Protein AF-A0AAI9U918-F1 (afdb_monomer_lite)

Radius of gyration: 27.17 Å; chains: 1; bounding box: 71×75×79 Å

Organism: NCBI:txid1209917

Sequence (417 aa):
MTNHALDRVAYAYWLRKSHPGISVFWVHANNVDRFRQDFSEIADECLIPGRNDPDADVLTLVKSWFQRQQTSPWFLVLDNADDTDMLFNDNPQSKDSVLSSVALNSNNGNLAHFIPEYGNGSILVTTRNKQVGVRLVPGQPLLEVGPMSDSESVQMIREISGNSSLSMEAASALSTRLENLPLAIAQASAYMQDTSMSIDRYLRILNKGDAAESELLSKNFEAVDRDAGISRAVMATWTVSFEELTMRNSLAAGILSLLACFNCQAIQRQFLTVYMYLEESSPEARNQTEDKSNGSQPTEDCTSRLEEDCESSDANVVFSGRDCHSQEDNHSSKDEHVDENHVDTPSLECFSQNEASSIRLEQALGTLKAFSFLRESKNEKLDMHRLVQLATTAWLTRKGLAKSFVGKALATMAKFC

InterPro domains:
  IPR027417 P-loop containing nucleoside triphosphate hydrolase [G3DSA:3.40.50.300] (5-137)
  IPR027417 P-loop containing nucleoside triphosphate hydrolase [SSF52540] (23-208)

Foldseek 3Di:
DALPQPDVVVVVVVCCVVPVQEAEAEAEQQDLVRRQVSLLVVCVVVVQPCSPPPPDRSLQSSLVVQADQPDTEYEYEHEANEDCQQACVPDVDPPPPPPCPVVPPDPRGHSLVSDHPDHRYYYHYDYPHVVSVCVSDPPDDDDDRAAHDLVVQLVLLCVLLVHPPDDSVLSSVQCVLLVNHSQLSNLLSLQCNVVVHDSVRSVVQLVVCCVVCVVVCVPPVVVLCPPLVFDPSLLSSLVVLLVVCCVPAVLLNLVLLLCLLDAQWQAAPLLVLLLLVVVCVDPVVVVVVVVPPDDDDDDDDDDDDDDDDDDDDDDDDDDDDDDDDDDDDDDDDDDDDDDPPPPPLDPSVVSPPPPVSVVSSCVSVVSCVSSVQWDADPPRTIGGDSSSSSSSCSVCVVVVNNVVSNVSSVVSVVSVD

Secondary structure (DSSP, 8-state):
-------HHHHHHHHHHH-TT-EEEEEE-S-HHHHHHHHHHHHHHTT-TTTT-TTS-HHHHHHHHHT-TTSPPEEEEEE----HHHHH---TT----TTGGG-TT--TT-GGGGS--SSSEEEEE--S-HHHHHHHSTTSPP----PPPHHHHHHHHHHHHT-TT--HHHHHHHHHHTTT-HHHHHHHHHHHHHTT--HHHHHHHHHHHHHHHHHHHHHHTHHHHHHH---HHHHHHHHHHHHHHHHH-HHHHHHHHHHTTS-SS-EEHHHHHHHHHHHHHSHHHHTTTGGGSS-----------------------------------------------------GGGTT--HHHHHHHHHHHHHHHHTTSEEE-GGGEEEE-HHHHHHHHHHHHHTT-HHHHHHHHHHHHHHH-

Structure (mmCIF, N/CA/C/O backbone):
data_AF-A0AAI9U918-F1
#
_entry.id   AF-A0AAI9U918-F1
#
loop_
_atom_site.group_PDB
_atom_site.id
_atom_site.type_symbol
_atom_site.label_atom_id
_atom_site.label_alt_id
_atom_site.label_comp_id
_atom_site.label_asym_id
_atom_site.label_entity_id
_atom_site.label_seq_id
_atom_site.pdbx_PDB_ins_code
_atom_site.Cartn_x
_atom_site.Cartn_y
_atom_site.Cartn_z
_atom_site.occupancy
_atom_site.B_iso_or_equiv
_atom_site.auth_seq_id
_atom_site.auth_comp_id
_atom_site.auth_asym_id
_atom_site.auth_atom_id
_atom_site.pdbx_PDB_model_num
ATOM 1 N N . MET A 1 1 ? 1.630 26.056 9.982 1.00 27.95 1 MET A N 1
ATOM 2 C CA . MET A 1 1 ? 1.453 24.594 10.053 1.00 27.95 1 MET A CA 1
ATOM 3 C C . MET A 1 1 ? 2.016 24.052 8.759 1.00 27.95 1 MET A C 1
ATOM 5 O O . MET A 1 1 ? 1.408 24.260 7.721 1.00 27.95 1 MET A O 1
ATOM 9 N N . THR A 1 2 ? 3.249 23.555 8.790 1.00 26.33 2 THR A N 1
ATOM 10 C CA . THR A 1 2 ? 3.880 22.926 7.627 1.00 26.33 2 THR A CA 1
ATOM 11 C C . THR A 1 2 ? 3.116 21.649 7.307 1.00 26.33 2 THR A C 1
ATOM 13 O O . THR A 1 2 ? 2.798 20.880 8.215 1.00 26.33 2 THR A O 1
ATOM 16 N N . ASN A 1 3 ? 2.775 21.481 6.030 1.00 32.00 3 ASN A N 1
ATOM 17 C CA . ASN A 1 3 ? 2.083 20.335 5.449 1.00 32.00 3 ASN A CA 1
ATOM 18 C C . ASN A 1 3 ? 3.006 19.107 5.466 1.00 32.00 3 ASN A C 1
ATOM 20 O O . ASN A 1 3 ? 3.278 18.528 4.428 1.00 32.00 3 ASN A O 1
ATOM 24 N N . HIS A 1 4 ? 3.492 18.694 6.642 1.00 39.41 4 HIS A N 1
ATOM 25 C CA . HIS A 1 4 ? 4.082 17.370 6.774 1.00 39.41 4 HIS A CA 1
ATOM 26 C C . HIS A 1 4 ? 3.019 16.398 6.289 1.00 39.41 4 HIS A C 1
ATOM 28 O O . HIS A 1 4 ? 1.983 16.266 6.945 1.00 39.41 4 HIS A O 1
ATOM 34 N N . ALA A 1 5 ? 3.250 15.820 5.107 1.00 41.75 5 ALA A N 1
ATOM 35 C CA . ALA A 1 5 ? 2.405 14.809 4.506 1.00 41.75 5 ALA A CA 1
ATOM 36 C C . ALA A 1 5 ? 1.923 13.897 5.633 1.00 41.75 5 ALA A C 1
ATOM 38 O O . ALA A 1 5 ? 2.747 13.332 6.355 1.00 41.75 5 ALA A O 1
ATOM 39 N N . LEU A 1 6 ? 0.610 13.891 5.875 1.00 50.31 6 LEU A N 1
ATOM 40 C CA . LEU A 1 6 ? 0.003 13.194 7.002 1.00 50.31 6 LEU A CA 1
ATOM 41 C C . LEU A 1 6 ? 0.181 11.697 6.806 1.00 50.31 6 LEU A C 1
ATOM 43 O O . LEU A 1 6 ? -0.696 10.987 6.320 1.00 50.31 6 LEU A O 1
ATOM 47 N N . ASP A 1 7 ? 1.349 11.216 7.194 1.00 72.62 7 ASP A N 1
ATOM 48 C CA . ASP A 1 7 ? 1.589 9.815 7.390 1.00 72.62 7 ASP A CA 1
ATOM 49 C C . ASP A 1 7 ? 0.896 9.427 8.697 1.00 72.62 7 ASP A C 1
ATOM 51 O O . ASP A 1 7 ? 1.329 9.761 9.803 1.00 72.62 7 ASP A O 1
ATOM 55 N N . ARG A 1 8 ? -0.226 8.724 8.551 1.00 83.44 8 ARG A N 1
ATOM 56 C CA . ARG A 1 8 ? -0.964 8.068 9.636 1.00 83.44 8 ARG A CA 1
ATOM 57 C C . ARG A 1 8 ? -0.051 7.277 10.581 1.00 83.44 8 ARG A C 1
ATOM 59 O O . ARG A 1 8 ? -0.304 7.273 11.785 1.00 83.44 8 ARG A O 1
ATOM 66 N N . VAL A 1 9 ? 1.034 6.674 10.081 1.00 83.44 9 VAL A N 1
ATOM 67 C CA . VAL A 1 9 ? 2.024 5.968 10.910 1.00 83.44 9 VAL A CA 1
ATOM 68 C C . VAL A 1 9 ? 2.831 6.956 11.750 1.00 83.44 9 VAL A C 1
ATOM 70 O O . VAL A 1 9 ? 2.952 6.773 12.963 1.00 83.44 9 VAL A O 1
ATOM 73 N N . ALA A 1 10 ? 3.341 8.032 11.143 1.00 84.81 10 ALA A N 1
ATOM 74 C CA . ALA A 1 10 ? 4.069 9.079 11.858 1.00 84.81 10 ALA A CA 1
ATOM 75 C C . ALA A 1 10 ? 3.199 9.754 12.930 1.00 84.81 10 ALA A C 1
ATOM 77 O O . ALA A 1 10 ? 3.666 9.976 14.050 1.00 84.81 10 ALA A O 1
ATOM 78 N N . TYR A 1 11 ? 1.922 10.016 12.627 1.00 89.25 11 TYR A N 1
ATOM 79 C CA . TYR A 1 11 ? 0.974 10.563 13.596 1.00 89.25 11 TYR A CA 1
ATOM 80 C C . TYR A 1 11 ? 0.718 9.595 14.755 1.00 89.25 11 TYR A C 1
ATOM 82 O O . TYR A 1 11 ? 0.828 9.996 15.912 1.00 89.25 11 TYR A O 1
ATOM 90 N N . ALA A 1 12 ? 0.450 8.315 14.473 1.00 90.06 12 ALA A N 1
ATOM 91 C CA . ALA A 1 12 ? 0.268 7.292 15.503 1.00 90.06 12 ALA A CA 1
ATOM 92 C C . ALA A 1 12 ? 1.508 7.153 16.407 1.00 90.06 12 ALA A C 1
ATOM 94 O O . ALA A 1 12 ? 1.390 7.050 17.632 1.00 90.06 12 ALA A O 1
ATOM 95 N N . TYR A 1 13 ? 2.706 7.207 15.819 1.00 88.12 13 TYR A N 1
ATOM 96 C CA . TYR A 1 13 ? 3.962 7.168 16.561 1.00 88.12 13 TYR A CA 1
ATOM 97 C C . TYR A 1 13 ? 4.143 8.401 17.455 1.00 88.12 13 TYR A C 1
ATOM 99 O O . TYR A 1 13 ? 4.451 8.267 18.643 1.00 88.12 13 TYR A O 1
ATOM 107 N N . TRP A 1 14 ? 3.921 9.600 16.908 1.00 92.69 14 TRP A N 1
ATOM 108 C CA . TRP A 1 14 ? 3.954 10.849 17.669 1.00 92.69 14 TRP A CA 1
ATOM 109 C C . TRP A 1 14 ? 2.947 10.823 18.823 1.00 92.69 14 TRP A C 1
ATOM 111 O O . TRP A 1 14 ? 3.314 11.112 19.961 1.00 92.69 14 TRP A O 1
ATOM 121 N N . LEU A 1 15 ? 1.713 10.396 18.556 1.00 91.75 15 LEU A N 1
ATOM 122 C CA . LEU A 1 15 ? 0.632 10.327 19.531 1.00 91.75 15 LEU A CA 1
ATOM 123 C C . LEU A 1 15 ? 1.000 9.423 20.710 1.00 91.75 15 LEU A C 1
ATOM 125 O O . LEU A 1 15 ? 0.878 9.846 21.858 1.00 91.75 15 LEU A O 1
ATOM 129 N N . ARG A 1 16 ? 1.524 8.222 20.436 1.00 91.38 16 ARG A N 1
ATOM 130 C CA . ARG A 1 16 ? 1.984 7.287 21.473 1.00 91.38 16 ARG A CA 1
ATOM 131 C C . ARG A 1 16 ? 3.169 7.839 22.267 1.00 91.38 16 ARG A C 1
ATOM 133 O O . ARG A 1 16 ? 3.244 7.638 23.476 1.00 91.38 16 ARG A O 1
ATOM 140 N N . LYS A 1 17 ? 4.094 8.542 21.606 1.00 91.81 17 LYS A N 1
ATOM 141 C CA . LYS A 1 17 ? 5.243 9.178 22.269 1.00 91.81 17 LYS A CA 1
ATOM 142 C C . LYS A 1 17 ? 4.804 10.313 23.199 1.00 91.81 17 LYS A C 1
ATOM 144 O O . LYS A 1 17 ? 5.351 10.445 24.290 1.00 91.81 17 LYS A O 1
ATOM 149 N N . SER A 1 18 ? 3.832 11.117 22.775 1.00 94.38 18 SER A N 1
ATOM 150 C CA . SER A 1 18 ? 3.296 12.238 23.552 1.00 94.38 18 SER A CA 1
ATOM 151 C C . SER A 1 18 ? 2.316 11.803 24.644 1.00 94.38 18 SER A C 1
ATOM 153 O O . SER A 1 18 ? 2.223 12.473 25.668 1.00 94.38 18 SER A O 1
ATOM 155 N N . HIS A 1 19 ? 1.624 10.676 24.460 1.00 93.19 19 HIS A N 1
ATOM 156 C CA . HIS A 1 19 ? 0.641 10.138 25.401 1.00 93.19 19 HIS A CA 1
ATOM 157 C C . HIS A 1 19 ? 0.878 8.635 25.632 1.00 93.19 19 HIS A C 1
ATOM 159 O O . HIS A 1 19 ? 0.174 7.809 25.059 1.00 93.19 19 HIS A O 1
ATOM 165 N N . PRO A 1 20 ? 1.829 8.238 26.499 1.00 91.31 20 PRO A N 1
ATOM 166 C CA . PRO A 1 20 ? 2.209 6.829 26.668 1.00 91.31 20 PRO A CA 1
ATOM 167 C C . PRO A 1 20 ? 1.086 5.891 27.136 1.00 91.31 20 PRO A C 1
ATOM 169 O O . PRO A 1 20 ? 1.193 4.681 26.960 1.00 91.31 20 PRO A O 1
ATOM 172 N N . GLY A 1 21 ? 0.028 6.438 27.744 1.00 90.62 21 GLY A N 1
ATOM 173 C CA . GLY A 1 21 ? -1.144 5.685 28.195 1.00 90.62 21 GLY A CA 1
ATOM 174 C C . GLY A 1 21 ? -2.206 5.438 27.120 1.00 90.62 21 GLY A C 1
ATOM 175 O O . GLY A 1 21 ? -3.221 4.827 27.441 1.00 90.62 21 GLY A O 1
ATOM 176 N N . ILE A 1 22 ? -2.011 5.925 25.886 1.00 93.62 22 ILE A N 1
ATOM 177 C CA . ILE A 1 22 ? -2.954 5.702 24.787 1.00 93.62 22 ILE A CA 1
ATOM 178 C C . ILE A 1 22 ? -2.674 4.372 24.083 1.00 93.62 22 ILE A C 1
ATOM 180 O O . ILE A 1 22 ? -1.541 4.082 23.684 1.00 93.62 22 ILE A O 1
ATOM 184 N N . SER A 1 23 ? -3.715 3.567 23.901 1.00 93.75 23 SER A N 1
ATOM 185 C CA . SER A 1 23 ? -3.660 2.373 23.056 1.00 93.75 23 SER A CA 1
ATOM 186 C C . SER A 1 23 ? -3.978 2.753 21.613 1.00 93.75 23 SER A C 1
ATOM 188 O O . SER A 1 23 ? -4.950 3.462 21.365 1.00 93.75 23 SER A O 1
ATOM 190 N N . VAL A 1 24 ? -3.167 2.295 20.658 1.00 94.25 24 VAL A N 1
ATOM 191 C CA . VAL A 1 24 ? -3.385 2.544 19.227 1.00 94.25 24 VAL A CA 1
ATOM 192 C C . VAL A 1 24 ? -3.810 1.246 18.559 1.00 94.25 24 VAL A C 1
ATOM 194 O O . VAL A 1 24 ? -3.083 0.259 18.632 1.00 94.25 24 VAL A O 1
ATOM 197 N N . PHE A 1 25 ? -4.954 1.281 17.887 1.00 95.00 25 PHE A N 1
ATOM 198 C CA . PHE A 1 25 ? -5.528 0.167 17.144 1.00 95.00 25 PHE A CA 1
ATOM 199 C C . PHE A 1 25 ? -5.589 0.515 15.662 1.00 95.00 25 PHE A C 1
ATOM 201 O O . PHE A 1 25 ? -5.837 1.668 15.302 1.00 95.00 25 PHE A O 1
ATOM 208 N N . TRP A 1 26 ? -5.366 -0.474 14.804 1.00 93.56 26 TRP A N 1
ATOM 209 C CA . TRP A 1 26 ? -5.330 -0.286 13.360 1.00 93.56 26 TRP A CA 1
ATOM 210 C C . TRP A 1 26 ? -6.235 -1.298 12.677 1.00 93.56 26 TRP A C 1
ATOM 212 O O . TRP A 1 26 ? -6.067 -2.498 12.867 1.00 93.56 26 TRP A O 1
ATOM 222 N N . VAL A 1 27 ? -7.173 -0.806 11.878 1.00 93.56 27 VAL A N 1
ATOM 223 C CA . VAL A 1 27 ? -8.132 -1.622 11.138 1.00 93.56 27 VAL A CA 1
ATOM 224 C C . VAL A 1 27 ? -8.125 -1.187 9.682 1.00 93.56 27 VAL A C 1
ATOM 226 O O . VAL A 1 27 ? -8.252 -0.004 9.370 1.00 93.56 27 VAL A O 1
ATOM 229 N N . HIS A 1 28 ? -8.013 -2.152 8.782 1.00 89.94 28 HIS A N 1
ATOM 230 C CA . HIS A 1 28 ? -8.087 -1.936 7.347 1.00 89.94 28 HIS A CA 1
ATOM 231 C C . HIS A 1 28 ? -9.541 -2.067 6.887 1.00 89.94 28 HIS A C 1
ATOM 233 O O . HIS A 1 28 ? -10.175 -3.112 7.024 1.00 89.94 28 HIS A O 1
ATOM 239 N N . ALA A 1 29 ? -10.064 -0.990 6.311 1.00 88.81 29 ALA A N 1
ATOM 240 C CA . ALA A 1 29 ? -11.443 -0.854 5.859 1.00 88.81 29 ALA A CA 1
ATOM 241 C C . ALA A 1 29 ? -11.576 -0.983 4.328 1.00 88.81 29 ALA A C 1
ATOM 243 O O . ALA A 1 29 ? -12.454 -0.370 3.726 1.00 88.81 29 ALA A O 1
ATOM 244 N N . ASN A 1 30 ? -10.707 -1.785 3.703 1.00 79.94 30 ASN A N 1
ATOM 245 C CA . ASN A 1 30 ? -10.698 -2.037 2.256 1.00 79.94 30 ASN A CA 1
ATOM 246 C C . ASN A 1 30 ? -11.356 -3.365 1.836 1.00 79.94 30 ASN A C 1
ATOM 248 O O . ASN A 1 30 ? -11.570 -3.567 0.644 1.00 79.94 30 ASN A O 1
ATOM 252 N N . ASN A 1 31 ? -11.623 -4.273 2.780 1.00 81.94 31 ASN A N 1
ATOM 253 C CA . ASN A 1 31 ? -12.318 -5.544 2.564 1.00 81.94 31 ASN A CA 1
ATOM 254 C C . ASN A 1 31 ? -13.025 -5.996 3.858 1.00 81.94 31 ASN A C 1
ATOM 256 O O . ASN A 1 31 ? -12.469 -5.843 4.947 1.00 81.94 31 ASN A O 1
ATOM 260 N N . VAL A 1 32 ? -14.210 -6.603 3.741 1.00 86.25 32 VAL A N 1
ATOM 261 C CA . VAL A 1 32 ? -15.019 -7.116 4.861 1.00 86.25 32 VAL A CA 1
ATOM 262 C C . VAL A 1 32 ? -14.254 -8.144 5.690 1.00 86.25 32 VAL A C 1
ATOM 264 O O . VAL A 1 32 ? -14.215 -8.030 6.916 1.00 86.25 32 VAL A O 1
ATOM 267 N N . ASP A 1 33 ? -13.611 -9.115 5.039 1.00 85.12 33 ASP A N 1
ATOM 268 C CA . ASP A 1 33 ? -12.892 -10.180 5.750 1.00 85.12 33 ASP A CA 1
ATOM 269 C C . ASP A 1 33 ? -11.714 -9.615 6.539 1.00 85.12 33 ASP A C 1
ATOM 271 O O . ASP A 1 33 ? -11.483 -9.991 7.685 1.00 85.12 33 ASP A O 1
ATOM 275 N N . ARG A 1 34 ? -10.998 -8.649 5.947 1.00 84.75 34 ARG A N 1
ATOM 276 C CA . ARG A 1 34 ? -9.869 -7.989 6.604 1.00 84.75 34 ARG A CA 1
ATOM 277 C C . ARG A 1 34 ? -10.329 -7.158 7.799 1.00 84.75 34 ARG A C 1
ATOM 279 O O . ARG A 1 34 ? -9.715 -7.235 8.856 1.00 84.75 34 ARG A O 1
ATOM 286 N N . PHE A 1 35 ? -11.426 -6.423 7.649 1.00 91.12 35 PHE A N 1
ATOM 287 C CA . PHE A 1 35 ? -12.022 -5.652 8.734 1.00 91.12 35 PHE A CA 1
ATOM 288 C C . PHE A 1 35 ? -12.428 -6.557 9.909 1.00 91.12 35 PHE A C 1
ATOM 290 O O . PHE A 1 35 ? -12.103 -6.266 11.060 1.00 91.12 35 PHE A O 1
ATOM 297 N N . ARG A 1 36 ? -13.090 -7.692 9.626 1.00 91.69 36 ARG A N 1
ATOM 298 C CA . ARG A 1 36 ? -13.457 -8.700 10.638 1.00 91.69 36 ARG A CA 1
ATOM 299 C C . ARG A 1 36 ? -12.240 -9.340 11.297 1.00 91.69 36 ARG A C 1
ATOM 301 O O . ARG A 1 36 ? -12.249 -9.532 12.513 1.00 91.69 36 ARG A O 1
ATOM 308 N N . GLN A 1 37 ? -11.210 -9.650 10.516 1.00 90.31 37 GLN A N 1
ATOM 309 C CA . GLN A 1 37 ? -9.960 -10.201 11.025 1.00 90.31 37 GLN A CA 1
ATOM 310 C C . GLN A 1 37 ? -9.278 -9.220 11.984 1.00 90.31 37 GLN A C 1
ATOM 312 O O . GLN A 1 37 ? -8.959 -9.603 13.104 1.00 90.31 37 GLN A O 1
ATOM 317 N N . ASP A 1 38 ? -9.133 -7.950 11.597 1.00 93.06 38 ASP A N 1
ATOM 318 C CA . ASP A 1 38 ? -8.505 -6.929 12.446 1.00 93.06 38 ASP A CA 1
ATOM 319 C C . ASP A 1 38 ? -9.310 -6.710 13.746 1.00 93.06 38 ASP A C 1
ATOM 321 O O . ASP A 1 38 ? -8.739 -6.571 14.825 1.00 93.06 38 ASP A O 1
ATOM 325 N N . PHE A 1 39 ? -10.646 -6.754 13.689 1.00 94.75 39 PHE A N 1
ATOM 326 C CA . PHE A 1 39 ? -11.492 -6.731 14.891 1.00 94.75 39 PHE A CA 1
ATOM 327 C C . PHE A 1 39 ? -11.300 -7.971 15.779 1.00 94.75 39 PHE A C 1
ATOM 329 O O . PHE A 1 39 ? -11.301 -7.853 17.004 1.00 94.75 39 PHE A O 1
ATOM 336 N N . SER A 1 40 ? -11.116 -9.149 15.183 1.00 93.75 40 SER A N 1
ATOM 337 C CA . SER A 1 40 ? -10.847 -10.388 15.926 1.00 93.75 40 SER A CA 1
ATOM 338 C C . SER A 1 40 ? -9.494 -10.332 16.631 1.00 93.75 40 SER A C 1
ATOM 340 O O . SER A 1 40 ? -9.412 -10.630 17.819 1.00 93.75 40 SER A O 1
ATOM 342 N N . GLU A 1 41 ? -8.464 -9.824 15.950 1.00 93.81 41 GLU A N 1
ATOM 343 C CA . GLU A 1 41 ? -7.142 -9.584 16.537 1.00 93.81 41 GLU A CA 1
ATOM 344 C C . GLU A 1 41 ? -7.224 -8.603 17.720 1.00 93.81 41 GLU A C 1
ATOM 346 O O . GLU A 1 41 ? -6.671 -8.872 18.786 1.00 93.81 41 GLU A O 1
ATOM 351 N N . ILE A 1 42 ? -7.996 -7.515 17.597 1.00 95.00 42 ILE A N 1
ATOM 352 C CA . ILE A 1 42 ? -8.251 -6.588 18.716 1.00 95.00 42 ILE A CA 1
ATOM 353 C C . ILE A 1 42 ? -8.941 -7.304 19.885 1.00 95.00 42 ILE A C 1
ATOM 355 O O . ILE A 1 42 ? -8.580 -7.077 21.044 1.00 95.00 42 ILE A O 1
ATOM 359 N N . ALA A 1 43 ? -9.934 -8.154 19.606 1.00 95.31 43 ALA A N 1
ATOM 360 C CA . ALA A 1 43 ? -10.650 -8.895 20.639 1.00 95.31 43 ALA A CA 1
ATOM 361 C C . ALA A 1 43 ? -9.723 -9.825 21.429 1.00 95.31 43 ALA A C 1
ATOM 363 O O . ALA A 1 43 ? -9.815 -9.875 22.662 1.00 95.31 43 ALA A O 1
ATOM 364 N N . ASP A 1 44 ? -8.813 -10.501 20.733 1.00 94.00 44 ASP A N 1
ATOM 365 C CA . ASP A 1 44 ? -7.807 -11.382 21.315 1.00 94.00 44 ASP A CA 1
ATOM 366 C C . ASP A 1 44 ? -6.762 -10.618 22.125 1.00 94.00 44 ASP A C 1
ATOM 368 O O . ASP A 1 44 ? -6.560 -10.928 23.303 1.00 94.00 44 ASP A O 1
ATOM 372 N N . GLU A 1 45 ? -6.157 -9.577 21.550 1.00 92.94 45 GLU A N 1
ATOM 373 C CA . GLU A 1 45 ? -5.124 -8.779 22.219 1.00 92.94 45 GLU A CA 1
ATOM 374 C C . GLU A 1 45 ? -5.654 -8.064 23.469 1.00 92.94 45 GLU A C 1
ATOM 376 O O . GLU A 1 45 ? -4.970 -7.992 24.492 1.00 92.94 45 GLU A O 1
ATOM 381 N N . CYS A 1 46 ? -6.894 -7.567 23.421 1.00 92.56 46 CYS A N 1
ATOM 382 C CA . CYS A 1 46 ? -7.526 -6.875 24.546 1.00 92.56 46 CYS A CA 1
ATOM 383 C C 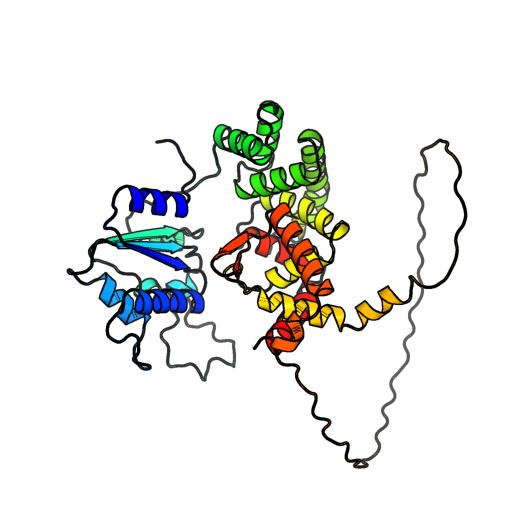. CYS A 1 46 ? -8.221 -7.822 25.533 1.00 92.56 46 CYS A C 1
ATOM 385 O O . CYS A 1 46 ? -8.841 -7.354 26.493 1.00 92.56 46 CYS A O 1
ATOM 387 N N . LEU A 1 47 ? -8.147 -9.139 25.303 1.00 93.44 47 LEU A N 1
ATOM 388 C CA . LEU A 1 47 ? -8.808 -10.171 26.102 1.00 93.44 47 LEU A CA 1
ATOM 389 C C . LEU A 1 47 ? -10.300 -9.874 26.323 1.00 93.44 47 LEU A C 1
ATOM 391 O O . LEU A 1 47 ? -10.832 -10.062 27.423 1.00 93.44 47 LEU A O 1
ATOM 395 N N . ILE A 1 48 ? -10.993 -9.420 25.273 1.00 93.75 48 ILE A N 1
ATOM 396 C CA . ILE A 1 48 ? -12.394 -9.004 25.364 1.00 93.75 48 ILE A CA 1
ATOM 397 C C . ILE A 1 48 ? -13.255 -10.199 25.824 1.00 93.75 48 ILE A C 1
ATOM 399 O O . ILE A 1 48 ? -13.123 -11.307 25.287 1.00 93.75 48 ILE A O 1
ATOM 403 N N . PRO A 1 49 ? -14.124 -10.022 26.840 1.00 91.94 49 PRO A N 1
ATOM 404 C CA . PRO A 1 49 ? -15.056 -11.066 27.260 1.00 91.94 49 PRO A CA 1
ATOM 405 C C . PRO A 1 49 ? -16.000 -11.463 26.121 1.00 91.94 49 PRO A C 1
ATOM 407 O O . PRO A 1 49 ? -16.572 -10.588 25.476 1.00 91.94 49 PRO A O 1
ATOM 410 N N . GLY A 1 50 ? -16.171 -12.768 25.902 1.00 91.06 50 GLY A N 1
ATOM 411 C CA . GLY A 1 50 ? -17.006 -13.312 24.823 1.00 91.06 50 GLY A CA 1
ATOM 412 C C . GLY A 1 50 ? -16.263 -13.610 23.516 1.00 91.06 50 GLY A C 1
ATOM 413 O O . GLY A 1 50 ? -16.842 -14.235 22.646 1.00 91.06 50 GLY A O 1
ATOM 414 N N . ARG A 1 51 ? -14.977 -13.254 23.376 1.00 90.56 51 ARG A N 1
ATOM 415 C CA . ARG A 1 51 ? -14.214 -13.486 22.127 1.00 90.56 51 ARG A CA 1
ATOM 416 C C . ARG A 1 51 ? -14.062 -14.958 21.706 1.00 90.56 51 ARG A C 1
ATOM 418 O O . ARG A 1 51 ? -13.880 -15.234 20.534 1.00 90.56 51 ARG A O 1
ATOM 425 N N . ASN A 1 52 ? -14.131 -15.888 22.663 1.00 90.38 52 ASN A N 1
ATOM 426 C CA . ASN A 1 52 ? -14.022 -17.331 22.407 1.00 90.38 52 ASN A CA 1
ATOM 427 C C . ASN A 1 52 ? -15.386 -17.991 22.148 1.00 90.38 52 ASN A C 1
ATOM 429 O O . ASN A 1 52 ? -15.450 -19.210 22.007 1.00 90.38 52 ASN A O 1
ATOM 433 N N . ASP A 1 53 ? -16.474 -17.221 22.192 1.00 90.25 53 ASP A N 1
ATOM 434 C CA . ASP A 1 53 ? -17.815 -17.725 21.930 1.00 90.25 53 ASP A CA 1
ATOM 435 C C . ASP A 1 53 ? -18.027 -17.803 20.408 1.00 90.25 53 ASP A C 1
ATOM 437 O O . ASP A 1 53 ? -18.009 -16.758 19.751 1.00 90.25 53 ASP A O 1
ATOM 441 N N . PRO A 1 54 ? -18.199 -19.006 19.827 1.00 86.31 54 PRO A N 1
ATOM 442 C CA . PRO A 1 54 ? -18.373 -19.167 18.385 1.00 86.31 54 PRO A CA 1
ATOM 443 C C . PRO A 1 54 ? -19.652 -18.505 17.853 1.00 86.31 54 PRO A C 1
ATOM 445 O O . PRO A 1 54 ? -19.720 -18.215 16.660 1.00 86.31 54 PRO A O 1
ATOM 448 N N . ASP A 1 55 ? -20.640 -18.246 18.715 1.00 87.25 55 ASP A N 1
ATOM 449 C CA . ASP A 1 55 ? -21.905 -17.614 18.335 1.00 87.25 55 ASP A CA 1
ATOM 450 C C . ASP A 1 55 ? -21.876 -16.083 18.499 1.00 87.25 55 ASP A C 1
ATOM 452 O O . ASP A 1 55 ? -22.815 -15.387 18.094 1.00 87.25 55 ASP A O 1
ATOM 456 N N . ALA A 1 56 ? -20.813 -15.523 19.086 1.00 87.12 56 ALA A N 1
ATOM 457 C CA . ALA A 1 56 ? -20.719 -14.090 19.306 1.00 87.12 56 ALA A CA 1
ATOM 458 C C . ALA A 1 56 ? -20.256 -13.341 18.048 1.00 87.12 56 ALA A C 1
ATOM 460 O O . ALA A 1 56 ? -19.226 -13.644 17.446 1.00 87.12 56 ALA A O 1
ATOM 461 N N . ASP A 1 57 ? -20.971 -12.270 17.688 1.00 90.12 57 ASP A N 1
ATOM 462 C CA . ASP A 1 57 ? -20.501 -11.362 16.643 1.00 90.12 57 ASP A CA 1
ATOM 463 C C . ASP A 1 57 ? -19.359 -10.486 17.171 1.00 90.12 57 ASP A C 1
ATOM 465 O O . ASP A 1 57 ? -19.563 -9.506 17.897 1.00 90.12 57 ASP A O 1
ATOM 469 N N . VAL A 1 58 ? -18.140 -10.844 16.768 1.00 92.31 58 VAL A N 1
ATOM 470 C CA . VAL A 1 58 ? -16.899 -10.160 17.147 1.00 92.31 58 VAL A CA 1
ATOM 471 C C . VAL A 1 58 ? -16.941 -8.653 16.880 1.00 92.31 58 VAL A C 1
ATOM 473 O O . VAL A 1 58 ? -16.437 -7.871 17.686 1.00 92.31 58 VAL A O 1
ATOM 476 N N . LEU A 1 59 ? -17.612 -8.221 15.805 1.00 93.88 59 LEU A N 1
ATOM 477 C CA . LEU A 1 59 ? -17.731 -6.804 15.463 1.00 93.88 59 LEU A CA 1
ATOM 478 C C . LEU A 1 59 ? -18.512 -6.034 16.532 1.00 93.88 59 LEU A C 1
ATOM 480 O O . LEU A 1 59 ? -18.062 -4.999 17.032 1.00 93.88 59 LEU A O 1
ATOM 484 N N . THR A 1 60 ? -19.655 -6.587 16.937 1.00 93.94 60 THR A N 1
ATOM 485 C CA . THR A 1 60 ? -20.489 -6.044 18.011 1.00 93.94 60 THR A CA 1
ATOM 486 C C . THR A 1 60 ? -19.761 -6.054 19.359 1.00 93.94 60 THR A C 1
ATOM 488 O O . THR A 1 60 ? -19.841 -5.071 20.107 1.00 93.94 60 THR A O 1
ATOM 491 N N . LEU A 1 61 ? -19.022 -7.125 19.676 1.00 94.19 61 LEU A N 1
ATOM 492 C CA . LEU A 1 61 ? -18.249 -7.233 20.919 1.00 94.19 61 LEU A CA 1
ATOM 493 C C . LEU A 1 61 ? -17.193 -6.131 21.041 1.00 94.19 61 LEU A C 1
ATOM 495 O O . LEU A 1 61 ? -17.116 -5.453 22.070 1.00 94.19 61 LEU A O 1
ATOM 499 N N . VAL A 1 62 ? -16.399 -5.935 19.989 1.00 95.19 62 VAL A N 1
ATOM 500 C CA . VAL A 1 62 ? -15.317 -4.943 19.958 1.00 95.19 62 VAL A CA 1
ATOM 501 C C . VAL A 1 62 ? -15.878 -3.522 19.968 1.00 95.19 62 VAL A C 1
ATOM 503 O O . VAL A 1 62 ? -15.413 -2.707 20.768 1.00 95.19 62 VAL A O 1
ATOM 506 N N . LYS A 1 63 ? -16.928 -3.226 19.180 1.00 95.19 63 LYS A N 1
ATOM 507 C CA . LYS A 1 63 ? -17.630 -1.927 19.244 1.00 95.19 63 LYS A CA 1
ATOM 508 C C . LYS A 1 63 ? -18.070 -1.624 20.677 1.00 95.19 63 LYS A C 1
ATOM 510 O O . LYS A 1 63 ? -17.752 -0.568 21.226 1.00 95.19 63 LYS A O 1
ATOM 515 N N . SER A 1 64 ? -18.742 -2.588 21.306 1.00 94.06 64 SER A N 1
ATOM 516 C CA . SER A 1 64 ? -19.241 -2.454 22.676 1.00 94.06 64 SER A CA 1
ATOM 517 C C . SER A 1 64 ? -18.118 -2.260 23.690 1.00 94.06 64 SER A C 1
ATOM 519 O O . SER A 1 64 ? -18.328 -1.595 24.700 1.00 94.06 64 SER A O 1
ATOM 521 N N . TRP A 1 65 ? -16.940 -2.846 23.459 1.00 94.69 65 TRP A N 1
ATOM 522 C CA . TRP A 1 65 ? -15.764 -2.667 24.305 1.00 94.69 65 TRP A CA 1
ATOM 523 C C . TRP A 1 65 ? -15.202 -1.246 24.208 1.00 94.69 65 TRP A C 1
ATOM 525 O O . TRP A 1 65 ? -15.067 -0.606 25.250 1.00 94.69 65 TRP A O 1
ATOM 535 N N . PHE A 1 66 ? -14.984 -0.717 22.998 1.00 94.56 66 PHE A N 1
ATOM 536 C CA . PHE A 1 66 ? -14.510 0.662 22.780 1.00 94.56 66 PHE A CA 1
ATOM 537 C C . PHE A 1 66 ? -15.414 1.723 23.427 1.00 94.56 66 PHE A C 1
ATOM 539 O O . PHE A 1 66 ? -14.944 2.770 23.876 1.00 94.56 66 PHE A O 1
ATOM 546 N N . GLN A 1 67 ? -16.714 1.434 23.492 1.00 94.00 67 GLN A N 1
ATOM 547 C CA . GLN A 1 67 ? -17.743 2.327 24.020 1.00 94.00 67 GLN A CA 1
ATOM 548 C C . GLN A 1 67 ? -17.884 2.305 25.559 1.00 94.00 67 GLN A C 1
ATOM 550 O O . GLN A 1 67 ? -18.686 3.068 26.105 1.00 94.00 67 GLN A O 1
ATOM 555 N N . ARG A 1 68 ? -17.136 1.467 26.298 1.00 90.94 68 ARG A N 1
ATOM 556 C CA . ARG A 1 68 ? -17.219 1.420 27.776 1.00 90.94 68 ARG A CA 1
ATOM 557 C C . ARG A 1 68 ? -16.463 2.589 28.408 1.00 90.94 68 ARG A C 1
ATOM 559 O O . ARG A 1 68 ? -15.326 2.868 28.062 1.00 90.94 68 ARG A O 1
ATOM 566 N N . GLN A 1 69 ? -17.032 3.196 29.452 1.00 71.00 69 GLN A N 1
ATOM 567 C CA . GLN A 1 69 ? -16.382 4.301 30.184 1.00 71.00 69 GLN A CA 1
ATOM 568 C C . GLN A 1 69 ? -15.067 3.916 30.886 1.00 71.00 69 GLN A C 1
ATOM 570 O O . GLN A 1 69 ? -14.269 4.786 31.211 1.00 71.00 69 GLN A O 1
ATOM 575 N N . GLN A 1 70 ? -14.851 2.625 31.144 1.00 75.31 70 GLN A N 1
ATOM 576 C CA . GLN A 1 70 ? -13.677 2.122 31.864 1.00 75.31 70 GLN A CA 1
ATOM 577 C C . GLN A 1 70 ? -12.495 1.790 30.942 1.00 75.31 70 GLN A C 1
ATOM 579 O O . GLN A 1 70 ? -11.453 1.366 31.439 1.00 75.31 70 GLN A O 1
ATOM 584 N N . THR A 1 71 ? -12.622 1.948 29.619 1.00 76.19 71 THR A N 1
ATOM 585 C CA . THR A 1 71 ? -11.473 1.744 28.730 1.00 76.19 71 THR A CA 1
ATOM 586 C C . THR A 1 71 ? -10.464 2.871 28.896 1.00 76.19 71 THR A C 1
ATOM 588 O O . THR A 1 71 ? -10.822 4.056 28.888 1.00 76.19 71 THR A O 1
ATOM 591 N N . SER A 1 72 ? -9.188 2.497 28.981 1.00 85.69 72 SER A N 1
ATOM 592 C CA . SER A 1 72 ? -8.074 3.430 28.818 1.00 85.69 72 SER A CA 1
ATOM 593 C C . SER A 1 72 ? -8.231 4.250 27.532 1.00 85.69 72 SER A C 1
ATOM 595 O O . SER A 1 72 ? -8.874 3.771 26.592 1.00 85.69 72 SER A O 1
ATOM 597 N N . PRO A 1 73 ? -7.645 5.460 27.470 1.00 93.31 73 PRO A N 1
ATOM 598 C CA . PRO A 1 73 ? -7.648 6.259 26.259 1.00 93.31 73 PRO A CA 1
ATOM 599 C C . PRO A 1 73 ? -7.206 5.440 25.049 1.00 93.31 73 PRO A C 1
ATOM 601 O O . PRO A 1 73 ? -6.178 4.761 25.099 1.00 93.31 73 PRO A O 1
ATOM 604 N N . TRP A 1 74 ? -7.965 5.509 23.963 1.00 94.75 74 TRP A N 1
ATOM 605 C CA . TRP A 1 74 ? -7.663 4.753 22.755 1.00 94.75 74 TRP A CA 1
ATOM 606 C C . TRP A 1 74 ? -7.704 5.622 21.500 1.00 94.75 74 TRP A C 1
ATOM 608 O O . TRP A 1 74 ? -8.371 6.654 21.434 1.00 94.75 74 TRP A O 1
ATOM 618 N N . PHE A 1 75 ? -6.967 5.189 20.486 1.00 95.44 75 PHE A N 1
ATOM 619 C CA . PHE A 1 75 ? -6.935 5.796 19.168 1.00 95.44 75 PHE A CA 1
ATOM 620 C C . PHE A 1 75 ? -7.094 4.709 18.112 1.00 95.44 75 PHE A C 1
ATOM 622 O O . PHE A 1 75 ? -6.292 3.779 18.064 1.00 95.44 75 PHE A O 1
ATOM 629 N N . LEU A 1 76 ? -8.132 4.812 17.288 1.00 95.44 76 LEU A N 1
ATOM 630 C CA . LEU A 1 76 ? -8.437 3.841 16.242 1.00 95.44 76 LEU A CA 1
ATOM 631 C C . LEU A 1 76 ? -8.133 4.445 14.870 1.00 95.44 76 LEU A C 1
ATOM 633 O O . LEU A 1 76 ? -8.671 5.490 14.514 1.00 95.44 76 LEU A O 1
ATOM 637 N N . VAL A 1 77 ? -7.296 3.774 14.086 1.00 95.56 77 VAL A N 1
ATOM 638 C CA . VAL A 1 77 ? -7.056 4.109 12.680 1.00 95.56 77 VAL A CA 1
ATOM 639 C C . VAL A 1 77 ? -7.913 3.196 11.812 1.00 95.56 77 VAL A C 1
ATOM 641 O O . VAL A 1 77 ? -7.726 1.983 11.835 1.00 95.56 77 VAL A O 1
ATOM 644 N N . LEU A 1 78 ? -8.837 3.781 11.052 1.00 94.12 78 LEU A N 1
ATOM 645 C CA . LEU A 1 78 ? -9.578 3.119 9.980 1.00 94.12 78 LEU A CA 1
ATOM 646 C C . LEU A 1 78 ? -8.909 3.465 8.650 1.00 94.12 78 LEU A C 1
ATOM 648 O O . LEU A 1 78 ? -9.098 4.560 8.117 1.00 94.12 78 LEU A O 1
ATOM 652 N N . ASP A 1 79 ? -8.088 2.549 8.146 1.00 91.50 79 ASP A N 1
ATOM 653 C CA . ASP A 1 79 ? -7.247 2.779 6.975 1.00 91.50 79 ASP A CA 1
ATOM 654 C C . ASP A 1 79 ? -7.913 2.298 5.678 1.00 91.50 79 ASP A C 1
ATOM 656 O O . ASP A 1 79 ? -8.475 1.204 5.638 1.00 91.50 79 ASP A O 1
ATOM 660 N N . ASN A 1 80 ? -7.795 3.069 4.594 1.00 87.00 80 ASN A N 1
ATOM 661 C CA . ASN A 1 80 ? -8.291 2.732 3.251 1.00 87.00 80 ASN A CA 1
ATOM 662 C C . ASN A 1 80 ? -9.813 2.480 3.164 1.00 87.00 80 ASN A C 1
ATOM 664 O O . ASN A 1 80 ? -10.250 1.577 2.446 1.00 87.00 80 ASN A O 1
ATOM 668 N N . ALA A 1 81 ? -10.621 3.277 3.866 1.00 90.94 81 ALA A N 1
ATOM 669 C CA . ALA A 1 81 ? -12.084 3.210 3.847 1.00 90.94 81 ALA A CA 1
ATOM 670 C C . ALA A 1 81 ? -12.663 3.766 2.527 1.00 90.94 81 ALA A C 1
ATOM 672 O O . ALA A 1 81 ? -13.244 4.847 2.499 1.00 90.94 81 ALA A O 1
ATOM 673 N N . ASP A 1 82 ? -12.452 3.078 1.406 1.00 86.75 82 ASP A N 1
ATOM 674 C CA . ASP A 1 82 ? -12.782 3.596 0.065 1.00 86.75 82 ASP A CA 1
ATOM 675 C C . ASP A 1 82 ? -14.163 3.138 -0.460 1.00 86.75 82 ASP A C 1
ATOM 677 O O . ASP A 1 82 ? -14.758 3.829 -1.292 1.00 86.75 82 ASP A O 1
ATOM 681 N N . ASP A 1 83 ? -14.662 1.988 0.005 1.00 85.50 83 ASP A N 1
ATOM 682 C CA . ASP A 1 83 ? -15.820 1.277 -0.561 1.00 85.50 83 ASP A CA 1
ATOM 683 C C . ASP A 1 83 ? -17.136 1.645 0.152 1.00 85.50 83 ASP A C 1
ATOM 685 O O . ASP A 1 83 ? -17.341 1.333 1.328 1.00 85.50 83 ASP A O 1
ATOM 689 N N . THR A 1 84 ? -18.040 2.328 -0.557 1.00 87.31 84 THR A N 1
ATOM 690 C CA . THR A 1 84 ? -19.342 2.754 -0.018 1.00 87.31 84 THR A CA 1
ATOM 691 C C . THR A 1 84 ? -20.323 1.606 0.175 1.00 87.31 84 THR A C 1
ATOM 693 O O . THR A 1 84 ? -21.094 1.640 1.134 1.00 87.31 84 THR A O 1
ATOM 696 N N . ASP A 1 85 ? -20.299 0.600 -0.698 1.00 85.19 85 ASP A N 1
ATOM 697 C CA . ASP A 1 85 ? -21.238 -0.520 -0.642 1.00 85.19 85 ASP A CA 1
ATOM 698 C C . ASP A 1 85 ? -20.919 -1.412 0.559 1.00 85.19 85 ASP A C 1
ATOM 700 O O . ASP A 1 85 ? -21.816 -1.755 1.324 1.00 85.19 85 ASP A O 1
ATOM 704 N N . MET A 1 86 ? -19.634 -1.690 0.794 1.00 86.81 86 MET A N 1
ATOM 705 C CA . MET A 1 86 ? -19.141 -2.405 1.978 1.00 86.81 86 MET A CA 1
ATOM 706 C C . MET A 1 86 ? -19.442 -1.660 3.289 1.00 86.81 86 MET A C 1
ATOM 708 O O . MET A 1 86 ? -19.767 -2.273 4.312 1.00 86.81 86 MET A O 1
ATOM 712 N N . LEU A 1 87 ? -19.267 -0.336 3.301 1.00 89.62 87 LEU A N 1
ATOM 713 C CA . LEU A 1 87 ? -19.400 0.451 4.526 1.00 89.62 87 LEU A CA 1
ATOM 714 C C . LEU A 1 87 ? -20.854 0.743 4.878 1.00 89.62 87 LEU A C 1
ATOM 716 O O . LEU A 1 87 ? -21.181 0.733 6.063 1.00 89.62 87 LEU A O 1
ATOM 720 N N . PHE A 1 88 ? -21.717 0.995 3.894 1.00 88.94 88 PHE A N 1
ATOM 721 C CA . PHE A 1 88 ? -23.057 1.530 4.142 1.00 88.94 88 PHE A CA 1
ATOM 722 C C . PHE A 1 88 ? -24.210 0.718 3.547 1.00 88.94 88 PHE A C 1
ATOM 724 O O . PHE A 1 88 ? -25.364 1.030 3.849 1.00 88.94 88 PHE A O 1
ATOM 731 N N . ASN A 1 89 ? -23.930 -0.329 2.769 1.00 81.75 89 ASN A N 1
ATOM 732 C CA . ASN A 1 89 ? -24.927 -1.160 2.094 1.00 81.75 89 ASN A CA 1
ATOM 733 C C . ASN A 1 89 ? -25.847 -0.375 1.144 1.00 81.75 89 ASN A C 1
ATOM 735 O O . ASN A 1 89 ? -27.065 -0.570 1.165 1.00 81.75 89 ASN A O 1
ATOM 739 N N . ASP A 1 90 ? -25.299 0.536 0.335 1.00 68.25 90 ASP A N 1
ATOM 740 C CA . ASP A 1 90 ? -26.115 1.395 -0.537 1.00 68.25 90 ASP A CA 1
ATOM 741 C C . ASP A 1 90 ? -26.893 0.604 -1.602 1.00 68.25 90 ASP A C 1
ATOM 743 O O . ASP A 1 90 ? -27.932 1.073 -2.074 1.00 68.25 90 ASP A O 1
ATOM 747 N N . ASN A 1 91 ? -26.439 -0.607 -1.952 1.00 60.00 91 ASN A N 1
ATOM 748 C CA . ASN A 1 91 ? -27.031 -1.408 -3.020 1.00 60.00 91 ASN A CA 1
ATOM 749 C C . ASN A 1 91 ? -27.362 -2.859 -2.593 1.00 60.00 91 ASN A C 1
ATOM 751 O O . ASN A 1 91 ? -26.688 -3.808 -2.992 1.00 60.00 91 ASN A O 1
ATOM 755 N N . PRO A 1 92 ? -28.438 -3.087 -1.818 1.00 55.31 92 PRO A N 1
ATOM 756 C CA . PRO A 1 92 ? -28.797 -4.419 -1.315 1.00 55.31 92 PRO A CA 1
ATOM 757 C C . PRO A 1 92 ? -29.308 -5.408 -2.390 1.00 55.31 92 PRO A C 1
ATOM 759 O O . PRO A 1 92 ? -29.680 -6.533 -2.046 1.00 55.31 92 PRO A O 1
ATOM 762 N N . GLN A 1 93 ? -29.373 -5.014 -3.671 1.00 49.41 93 GLN A N 1
ATOM 763 C CA . GLN A 1 93 ? -30.060 -5.755 -4.743 1.00 49.41 93 GLN A CA 1
ATOM 764 C C . GLN A 1 93 ? -29.170 -6.328 -5.865 1.00 49.41 93 GLN A C 1
ATOM 766 O O . GLN A 1 93 ? -29.690 -7.071 -6.694 1.00 49.41 93 GLN A O 1
ATOM 771 N N . SER A 1 94 ? -27.852 -6.103 -5.900 1.00 47.06 94 SER A N 1
ATOM 772 C CA . SER A 1 94 ? -26.957 -6.718 -6.905 1.00 47.06 94 SER A CA 1
ATOM 773 C C . SER A 1 94 ? -26.548 -8.158 -6.534 1.00 47.06 94 SER A C 1
ATOM 775 O O . SER A 1 94 ? -25.373 -8.503 -6.432 1.00 47.06 94 SER A O 1
ATOM 777 N N . LYS A 1 95 ? -27.532 -9.041 -6.327 1.00 48.03 95 LYS A N 1
ATOM 778 C CA . LYS A 1 95 ? -27.321 -10.489 -6.141 1.00 48.03 95 LYS A CA 1
ATOM 779 C C . LYS A 1 95 ? -27.475 -11.246 -7.463 1.00 48.03 95 LYS A C 1
ATOM 781 O O . LYS A 1 95 ? -28.400 -12.033 -7.605 1.00 48.03 95 LYS A O 1
ATOM 786 N N . ASP A 1 96 ? -26.536 -11.058 -8.387 1.00 40.53 96 ASP A N 1
ATOM 787 C CA . ASP A 1 96 ? -26.398 -11.929 -9.572 1.00 40.53 96 ASP A CA 1
ATOM 788 C C . ASP A 1 96 ? -25.278 -12.978 -9.427 1.00 40.53 96 ASP A C 1
ATOM 790 O O . ASP A 1 96 ? -24.922 -13.672 -10.376 1.00 40.53 96 ASP A O 1
ATOM 794 N N . SER A 1 97 ? -24.755 -13.186 -8.213 1.00 39.59 97 SER A N 1
ATOM 795 C CA . SER A 1 97 ? -23.985 -14.396 -7.904 1.00 39.59 97 SER A CA 1
ATOM 796 C C . SER A 1 97 ? -24.914 -15.462 -7.326 1.00 39.59 97 SER A C 1
ATOM 798 O O . SER A 1 97 ? -25.281 -15.438 -6.148 1.00 39.59 97 SER A O 1
ATOM 800 N N . VAL A 1 98 ? -25.263 -16.430 -8.173 1.00 41.66 98 VAL A N 1
ATOM 801 C CA . VAL A 1 98 ? -26.088 -17.627 -7.905 1.00 41.66 98 VAL A CA 1
ATOM 802 C C . VAL A 1 98 ? -25.498 -18.537 -6.797 1.00 41.66 98 VAL A C 1
ATOM 804 O O . VAL A 1 98 ? -26.069 -19.568 -6.460 1.00 41.66 98 VAL A O 1
ATOM 807 N N . LEU A 1 99 ? -24.399 -18.138 -6.146 1.00 42.53 99 LEU A N 1
ATOM 808 C CA . LEU A 1 99 ? -23.775 -18.840 -5.016 1.00 42.53 99 LEU A CA 1
ATOM 809 C C . LEU A 1 99 ? -24.085 -18.227 -3.634 1.00 42.53 99 LEU A C 1
ATOM 811 O O . LEU A 1 99 ? -23.655 -18.760 -2.616 1.00 42.53 99 LEU A O 1
ATOM 815 N N . SER A 1 100 ? -24.845 -17.128 -3.554 1.00 41.75 100 SER A N 1
ATOM 816 C CA . SER A 1 100 ? -25.075 -16.400 -2.288 1.00 41.75 100 SER A CA 1
ATOM 817 C C . SER A 1 100 ? -26.274 -16.900 -1.452 1.00 41.75 100 SER A C 1
ATOM 819 O O . SER A 1 100 ? -26.551 -16.374 -0.374 1.00 41.75 100 SER A O 1
ATOM 821 N N . SER A 1 101 ? -27.003 -17.928 -1.896 1.00 35.31 101 SER A N 1
ATOM 822 C CA . SER A 1 101 ? -28.208 -18.413 -1.197 1.00 35.31 101 SER A CA 1
ATOM 823 C C . SER A 1 101 ? -27.939 -19.324 0.011 1.00 35.31 101 SER A C 1
ATOM 825 O O . SER A 1 101 ? -28.880 -19.628 0.740 1.00 35.31 101 SER A O 1
ATOM 827 N N . VAL A 1 102 ? -26.683 -19.705 0.283 1.00 39.62 102 VAL A N 1
ATOM 828 C CA . VAL A 1 102 ? -26.315 -20.536 1.453 1.00 39.62 102 VAL A CA 1
ATOM 829 C C . VAL A 1 102 ? -25.703 -19.714 2.607 1.00 39.62 102 VAL A C 1
ATOM 831 O O . VAL A 1 102 ? -25.612 -20.203 3.726 1.00 39.62 102 VAL A O 1
ATOM 834 N N . ALA A 1 103 ? -25.364 -18.433 2.401 1.00 38.84 103 ALA A N 1
ATOM 835 C CA . ALA A 1 103 ? -24.696 -17.583 3.405 1.00 38.84 103 ALA A CA 1
ATOM 836 C C . ALA A 1 103 ? -25.618 -16.522 4.057 1.00 38.84 103 ALA A C 1
ATOM 838 O O . ALA A 1 103 ? -25.174 -15.444 4.449 1.00 38.84 103 ALA A O 1
ATOM 839 N N . LEU A 1 104 ? -26.921 -16.796 4.163 1.00 37.53 104 LEU A N 1
ATOM 840 C CA . LEU A 1 104 ? -27.950 -15.838 4.604 1.00 37.53 104 LEU A CA 1
ATOM 841 C C . LEU A 1 104 ? -28.051 -15.608 6.130 1.00 37.53 104 LEU A C 1
ATOM 843 O O . LEU A 1 104 ? -29.139 -15.308 6.605 1.00 37.53 104 LEU A O 1
ATOM 847 N N . ASN A 1 105 ? -26.949 -15.667 6.890 1.00 38.94 105 ASN A N 1
ATOM 848 C CA . ASN A 1 105 ? -26.971 -15.400 8.344 1.00 38.94 105 ASN A CA 1
ATOM 849 C C . ASN A 1 105 ? -25.953 -14.357 8.857 1.00 38.94 105 ASN A C 1
ATOM 851 O O . ASN A 1 105 ? -25.881 -14.144 10.064 1.00 38.94 105 ASN A O 1
ATOM 855 N N . SER A 1 106 ? -25.195 -13.657 8.004 1.00 45.75 106 SER A N 1
ATOM 856 C CA . SER A 1 106 ? -24.281 -12.597 8.474 1.00 45.75 106 SER A CA 1
ATOM 857 C C . SER A 1 106 ? -24.650 -11.228 7.898 1.00 45.75 106 SER A C 1
ATOM 859 O O . SER A 1 106 ? -24.709 -11.052 6.683 1.00 45.75 106 SER A O 1
ATOM 861 N N . ASN A 1 107 ? -24.884 -10.256 8.787 1.00 49.91 107 ASN A N 1
ATOM 862 C CA . ASN A 1 107 ? -25.108 -8.818 8.551 1.00 49.91 107 ASN A CA 1
ATOM 863 C C . ASN A 1 107 ? -23.914 -8.119 7.842 1.00 49.91 107 ASN A C 1
ATOM 865 O O . ASN A 1 107 ? -23.362 -7.141 8.337 1.00 49.91 107 ASN A O 1
ATOM 869 N N . ASN A 1 108 ? -23.470 -8.619 6.689 1.00 55.31 108 ASN A N 1
ATOM 870 C CA . ASN A 1 108 ? -22.174 -8.282 6.085 1.00 55.31 108 ASN A CA 1
ATOM 871 C C . ASN A 1 108 ? -22.136 -6.983 5.256 1.00 55.31 108 ASN A C 1
ATOM 873 O O . ASN A 1 108 ? -21.095 -6.683 4.685 1.00 55.31 108 ASN A O 1
ATOM 877 N N . GLY A 1 109 ? -23.228 -6.216 5.169 1.00 62.12 109 GLY A N 1
ATOM 878 C CA . GLY A 1 109 ? -23.313 -5.072 4.248 1.00 62.12 109 GLY A CA 1
ATOM 879 C C . GLY A 1 109 ? -23.028 -3.686 4.836 1.00 62.12 109 GLY A C 1
ATOM 880 O O . GLY A 1 109 ? -22.846 -2.752 4.074 1.00 62.12 109 GLY A O 1
ATOM 881 N N . ASN A 1 110 ? -23.031 -3.495 6.159 1.00 84.75 110 ASN A N 1
ATOM 882 C CA . ASN A 1 110 ? -22.955 -2.150 6.754 1.00 84.75 110 ASN A CA 1
ATOM 883 C C . ASN A 1 110 ? -21.905 -2.092 7.862 1.00 84.75 110 ASN A C 1
ATOM 885 O O . ASN A 1 110 ? -22.224 -2.119 9.053 1.00 84.75 110 ASN A O 1
ATOM 889 N N . LEU A 1 111 ? -20.633 -2.051 7.465 1.00 90.94 111 LEU A N 1
ATOM 890 C CA . LEU A 1 111 ? -19.536 -2.029 8.428 1.00 90.94 111 LEU A CA 1
ATOM 891 C C . LEU A 1 111 ? -19.425 -0.719 9.209 1.00 90.94 111 LEU A C 1
ATOM 893 O O . LEU A 1 111 ? -18.917 -0.728 10.332 1.00 90.94 111 LEU A O 1
ATOM 897 N N . ALA A 1 112 ? -19.948 0.387 8.673 1.00 91.81 112 ALA A N 1
ATOM 898 C CA . ALA A 1 112 ? -19.974 1.665 9.374 1.00 91.81 112 ALA A CA 1
ATOM 899 C C . ALA A 1 112 ? -20.730 1.571 10.709 1.00 91.81 112 ALA A C 1
ATOM 901 O O . ALA A 1 112 ? -20.367 2.246 11.671 1.00 91.81 112 ALA A O 1
ATOM 902 N N . HIS A 1 113 ? -21.721 0.676 10.810 1.00 91.44 113 HIS A N 1
ATOM 903 C CA . HIS A 1 113 ? -22.445 0.431 12.055 1.00 91.44 113 HIS A CA 1
ATOM 904 C C . HIS A 1 113 ? -21.554 -0.095 13.192 1.00 91.44 113 HIS A C 1
ATOM 906 O O . HIS A 1 113 ? -21.884 0.104 14.360 1.00 91.44 113 HIS A O 1
ATOM 912 N N . PHE A 1 114 ? -20.425 -0.738 12.890 1.00 93.06 114 PHE A N 1
ATOM 913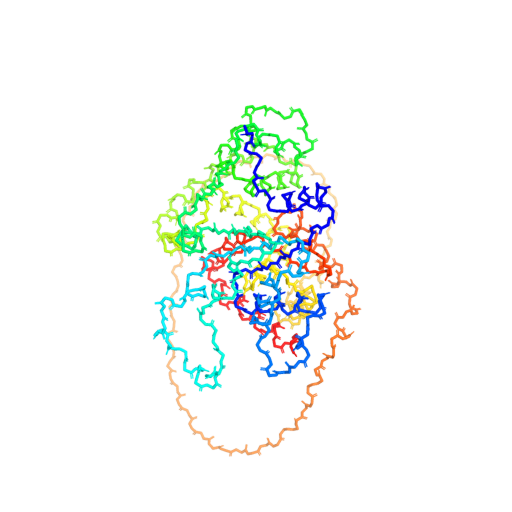 C CA . PHE A 1 114 ? -19.516 -1.293 13.899 1.00 93.06 114 PHE A CA 1
ATOM 914 C C . PHE A 1 114 ? -18.430 -0.309 14.354 1.00 93.06 114 PHE A C 1
ATOM 916 O O . PHE A 1 114 ? -17.641 -0.624 15.244 1.00 93.06 114 PHE A O 1
ATOM 923 N N . ILE A 1 115 ? -18.404 0.900 13.792 1.00 93.50 115 ILE A N 1
ATOM 924 C CA . ILE A 1 115 ? -17.475 1.950 14.206 1.00 93.50 115 ILE A CA 1
ATOM 925 C C . ILE A 1 115 ? -17.961 2.554 15.541 1.00 93.50 115 ILE A C 1
ATOM 927 O O . ILE A 1 115 ? -19.150 2.863 15.677 1.00 93.50 115 ILE A O 1
ATOM 931 N N . PRO A 1 116 ? -17.090 2.718 16.557 1.00 92.62 116 PRO A N 1
ATOM 932 C CA . PRO A 1 116 ? -17.475 3.331 17.828 1.00 92.62 116 PRO A CA 1
ATOM 933 C C . PRO A 1 116 ? -17.879 4.804 17.664 1.00 92.62 116 PRO A C 1
ATOM 935 O O . PRO A 1 116 ? -17.126 5.607 17.125 1.00 92.62 116 PRO A O 1
ATOM 938 N N . GLU A 1 117 ? -19.048 5.178 18.182 1.00 89.38 117 GLU A N 1
ATOM 939 C CA . GLU A 1 117 ? -19.574 6.555 18.085 1.00 89.38 117 GLU A CA 1
ATOM 940 C C . GLU A 1 117 ? -19.189 7.433 19.286 1.00 89.38 117 GLU A C 1
ATOM 942 O O . GLU A 1 117 ? -19.235 8.660 19.230 1.00 89.38 117 GLU A O 1
ATOM 947 N N . TYR A 1 118 ? -18.834 6.800 20.401 1.00 87.75 118 TYR A N 1
ATOM 948 C CA . TYR A 1 118 ? -18.489 7.447 21.661 1.00 87.75 118 TYR A CA 1
ATOM 949 C C . TYR A 1 118 ? -17.532 6.558 22.456 1.00 87.75 118 TYR A C 1
ATOM 951 O O . TYR A 1 118 ? -17.317 5.394 22.124 1.00 87.75 118 TYR A O 1
ATOM 959 N N . GLY A 1 119 ? -16.966 7.103 23.526 1.00 87.19 119 GLY A N 1
ATOM 960 C CA . GLY A 1 119 ? -16.004 6.409 24.373 1.00 87.19 119 GLY A CA 1
ATOM 961 C C . GLY A 1 119 ? -14.855 7.328 24.750 1.00 87.19 119 GLY A C 1
ATOM 962 O O . GLY A 1 119 ? -14.875 8.527 24.471 1.00 87.19 119 GLY A O 1
ATOM 963 N N . ASN A 1 120 ? -13.848 6.759 25.399 1.00 89.69 120 ASN A N 1
ATOM 964 C CA . ASN A 1 120 ? -12.652 7.488 25.799 1.00 89.69 120 ASN A CA 1
ATOM 965 C C . ASN A 1 120 ? -11.587 7.423 24.693 1.00 89.69 120 ASN A C 1
ATOM 967 O O . ASN A 1 120 ? -10.508 6.877 24.899 1.00 89.69 120 ASN A O 1
ATOM 971 N N . GLY A 1 121 ? -11.899 7.907 23.491 1.00 91.94 121 GLY A N 1
ATOM 972 C CA . GLY A 1 121 ? -10.966 7.779 22.378 1.00 91.94 121 GLY A CA 1
ATOM 973 C C . GLY A 1 121 ? -11.251 8.657 21.175 1.00 91.94 121 GLY A C 1
ATOM 974 O O . GLY A 1 121 ? -12.108 9.539 21.198 1.00 91.94 121 GLY A O 1
ATOM 975 N N . SER A 1 122 ? -10.465 8.456 20.125 1.00 92.00 122 SER A N 1
ATOM 976 C CA . SER A 1 122 ? -10.573 9.194 18.865 1.00 92.00 122 SER A CA 1
ATOM 977 C C . SER A 1 122 ? -10.315 8.275 17.679 1.00 92.00 122 SER A C 1
ATOM 979 O O . SER A 1 122 ? -9.601 7.280 17.798 1.00 92.00 122 SER A O 1
ATOM 981 N N . ILE A 1 123 ? -10.901 8.618 16.534 1.00 92.88 123 ILE A N 1
ATOM 982 C CA . ILE A 1 123 ? -10.809 7.827 15.307 1.00 92.88 123 ILE A CA 1
ATOM 983 C C . ILE A 1 123 ? -10.168 8.682 14.217 1.00 92.88 123 ILE A C 1
ATOM 985 O O . ILE A 1 123 ? -10.590 9.815 13.989 1.00 92.88 123 ILE A O 1
ATOM 989 N N . LEU A 1 124 ? -9.167 8.133 13.534 1.00 93.88 124 LEU A N 1
ATOM 990 C CA . LEU A 1 124 ? -8.636 8.670 12.286 1.00 93.88 124 LEU A CA 1
ATOM 991 C C . LEU A 1 124 ? -9.098 7.781 11.141 1.00 93.88 124 LEU A C 1
ATOM 993 O O . LEU A 1 124 ? -8.786 6.595 11.116 1.00 93.88 124 LEU A O 1
ATOM 997 N N . VAL A 1 125 ? -9.802 8.369 10.183 1.00 93.31 125 VAL A N 1
ATOM 998 C CA . VAL A 1 125 ? -10.222 7.684 8.961 1.00 93.31 125 VAL A CA 1
ATOM 999 C C . VAL A 1 125 ? -9.368 8.174 7.803 1.00 93.31 125 VAL A C 1
ATOM 1001 O O . VAL A 1 125 ? -9.243 9.383 7.602 1.00 93.31 125 VAL A O 1
ATOM 1004 N N . THR A 1 126 ? -8.816 7.253 7.018 1.00 92.75 126 THR A N 1
ATOM 1005 C CA . THR A 1 126 ? -8.214 7.570 5.720 1.00 92.75 126 THR A CA 1
ATOM 1006 C C . THR A 1 126 ? -9.088 7.005 4.605 1.00 92.75 126 THR A C 1
ATOM 1008 O O . THR A 1 126 ? -9.575 5.876 4.666 1.00 92.75 126 THR A O 1
ATOM 1011 N N . THR A 1 127 ? -9.335 7.817 3.582 1.00 90.44 127 THR A N 1
ATOM 1012 C CA . THR A 1 127 ? -10.147 7.433 2.426 1.00 90.44 127 THR A CA 1
ATOM 1013 C C . THR A 1 127 ? -9.771 8.287 1.226 1.00 90.44 127 THR A C 1
ATOM 1015 O O . THR A 1 127 ? -9.447 9.467 1.368 1.00 90.44 127 THR A O 1
ATOM 1018 N N . ARG A 1 128 ? -9.827 7.696 0.035 1.00 85.81 128 ARG A N 1
ATOM 1019 C CA . ARG A 1 128 ? -9.784 8.410 -1.249 1.00 85.81 128 ARG A CA 1
ATOM 1020 C C . ARG A 1 128 ? -11.183 8.803 -1.719 1.00 85.81 128 ARG A C 1
ATOM 1022 O O . ARG A 1 128 ? -11.327 9.611 -2.632 1.00 85.81 128 ARG A O 1
ATOM 1029 N N . ASN A 1 129 ? -12.217 8.254 -1.088 1.00 87.75 129 ASN A N 1
ATOM 1030 C CA . ASN A 1 129 ? -13.605 8.520 -1.406 1.00 87.75 129 ASN A CA 1
ATOM 1031 C C . ASN A 1 129 ? -14.173 9.591 -0.466 1.00 87.75 129 ASN A C 1
ATOM 1033 O O . ASN A 1 129 ? -14.558 9.331 0.676 1.00 87.75 129 ASN A O 1
ATOM 1037 N N . LYS A 1 130 ? -14.282 10.822 -0.975 1.00 89.56 130 LYS A N 1
ATOM 1038 C CA . LYS A 1 130 ? -14.829 11.953 -0.212 1.00 89.56 130 LYS A CA 1
ATOM 1039 C C . LYS A 1 130 ? -16.238 11.679 0.328 1.00 89.56 130 LYS A C 1
ATOM 1041 O O . LYS A 1 130 ? -16.557 12.155 1.415 1.00 89.56 130 LYS A O 1
ATOM 1046 N N . GLN A 1 131 ? -17.063 10.906 -0.385 1.00 89.88 131 GLN A N 1
ATOM 1047 C CA . GLN A 1 131 ? -18.414 10.562 0.075 1.00 89.88 131 GLN A CA 1
ATOM 1048 C C . GLN A 1 131 ? -18.377 9.670 1.316 1.00 89.88 131 GLN A C 1
ATOM 1050 O O . GLN A 1 131 ? -19.156 9.890 2.242 1.00 89.88 131 GLN A O 1
ATOM 1055 N N . VAL A 1 132 ? -17.435 8.721 1.382 1.00 91.56 132 VAL A N 1
ATOM 1056 C CA . VAL A 1 132 ? -17.220 7.918 2.593 1.00 91.56 132 VAL A CA 1
ATOM 1057 C C . VAL A 1 132 ? -16.851 8.822 3.766 1.00 91.56 132 VAL A C 1
ATOM 1059 O O . VAL A 1 132 ? -17.473 8.729 4.821 1.00 91.56 132 VAL A O 1
ATOM 1062 N N . GLY A 1 133 ? -15.906 9.746 3.567 1.00 91.94 133 GLY A N 1
ATOM 1063 C CA . GLY A 1 133 ? -15.499 10.702 4.600 1.00 91.94 133 GLY A CA 1
ATOM 1064 C C . GLY A 1 133 ? -16.672 11.529 5.136 1.00 91.94 133 GLY A C 1
ATOM 1065 O O . GLY A 1 133 ? -16.899 11.564 6.342 1.00 91.94 133 GLY A O 1
ATOM 1066 N N . VAL A 1 134 ? -17.472 12.135 4.250 1.00 91.69 134 VAL A N 1
ATOM 1067 C CA . VAL A 1 134 ? -18.651 12.938 4.638 1.00 91.69 134 VAL A CA 1
ATOM 1068 C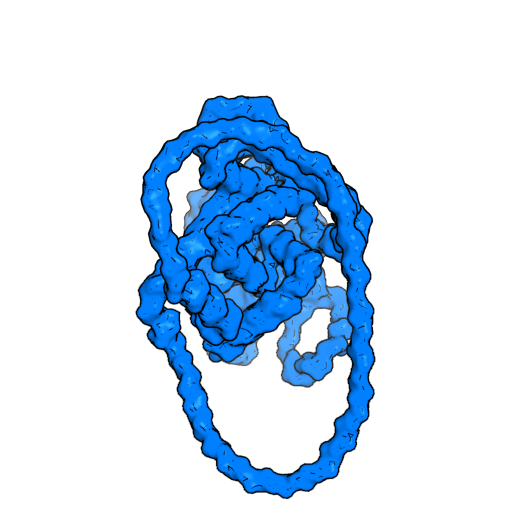 C . VAL A 1 134 ? -19.667 12.121 5.444 1.00 91.69 134 VAL A C 1
ATOM 1070 O O . VAL A 1 134 ? -20.290 12.652 6.362 1.00 91.69 134 VAL A O 1
ATOM 1073 N N . ARG A 1 135 ? -19.847 10.840 5.110 1.00 92.50 135 ARG A N 1
ATOM 1074 C CA . ARG A 1 135 ? -20.837 9.967 5.754 1.00 92.50 135 ARG A CA 1
ATOM 1075 C C . ARG A 1 135 ? -20.362 9.369 7.073 1.00 92.50 135 ARG A C 1
ATOM 1077 O O . ARG A 1 135 ? -21.184 9.206 7.968 1.00 92.50 135 ARG A O 1
ATOM 1084 N N . LEU A 1 136 ? -19.073 9.049 7.201 1.00 91.25 136 LEU A N 1
ATOM 1085 C CA . LEU A 1 136 ? -18.500 8.522 8.445 1.00 91.25 136 LEU A CA 1
ATOM 1086 C C . LEU A 1 136 ? -18.385 9.593 9.533 1.00 91.25 136 LEU A C 1
ATOM 1088 O O . LEU A 1 136 ? -18.536 9.280 10.710 1.00 91.25 136 LEU A O 1
ATOM 1092 N N . VAL A 1 137 ? -18.127 10.848 9.154 1.00 88.75 137 VAL A N 1
ATOM 1093 C CA . VAL A 1 137 ? -17.964 11.964 10.100 1.00 88.75 137 VAL A CA 1
ATOM 1094 C C . VAL A 1 137 ? -18.839 13.168 9.712 1.00 88.75 137 VAL A C 1
ATOM 1096 O O . VAL A 1 137 ? -18.329 14.233 9.349 1.00 88.75 137 VAL A O 1
ATOM 1099 N N . PRO A 1 138 ? -20.179 13.035 9.777 1.00 87.19 138 PRO A N 1
ATOM 1100 C CA . PRO A 1 138 ? -21.093 14.075 9.318 1.00 87.19 138 PRO A CA 1
ATOM 1101 C C . PRO A 1 138 ? -20.890 15.384 10.091 1.00 87.19 138 PRO A C 1
ATOM 1103 O O . PRO A 1 138 ? -20.888 15.418 11.322 1.00 87.19 138 PRO A O 1
ATOM 1106 N N . GLY A 1 139 ? -20.721 16.481 9.350 1.00 85.38 139 GLY A N 1
ATOM 1107 C CA . GLY A 1 139 ? -20.534 17.824 9.909 1.00 85.38 139 GLY A CA 1
ATOM 1108 C C . GLY A 1 139 ? -19.130 18.123 10.448 1.00 85.38 139 GLY A C 1
ATOM 1109 O O . GLY A 1 139 ? -18.909 19.230 10.934 1.00 85.38 139 GLY A O 1
ATOM 1110 N N . GLN A 1 140 ? -18.181 17.186 10.350 1.00 87.56 140 GLN A N 1
ATOM 1111 C CA . GLN A 1 140 ? -16.783 17.419 10.721 1.00 87.56 140 GLN A CA 1
ATOM 1112 C C . GLN A 1 140 ? -15.964 17.932 9.525 1.00 87.56 140 GLN A C 1
ATOM 1114 O O . GLN A 1 140 ? -16.244 17.565 8.378 1.00 87.56 140 GLN A O 1
ATOM 1119 N N . PRO A 1 141 ? -14.942 18.776 9.757 1.00 88.62 141 PRO A N 1
ATOM 1120 C CA . PRO A 1 141 ? -14.039 19.196 8.696 1.00 88.62 141 PRO A CA 1
ATOM 1121 C C . PRO A 1 141 ? -13.228 18.002 8.180 1.00 88.62 141 PRO A C 1
ATOM 1123 O O . PRO A 1 141 ? -12.605 17.276 8.953 1.00 88.62 141 PRO A O 1
ATOM 1126 N N . LEU A 1 142 ? -13.210 17.825 6.858 1.00 90.81 142 LEU A N 1
ATOM 1127 C CA . LEU A 1 142 ? -12.344 16.854 6.194 1.00 90.81 142 LEU A CA 1
ATOM 1128 C C . LEU A 1 142 ? -10.988 17.492 5.902 1.00 90.81 142 LEU A C 1
ATOM 1130 O O . LEU A 1 142 ? -10.918 18.625 5.423 1.00 90.81 142 LEU A O 1
ATOM 1134 N N . LEU A 1 143 ? -9.918 16.747 6.169 1.00 91.38 143 LEU A N 1
ATOM 1135 C CA . LEU A 1 143 ? -8.556 17.172 5.883 1.00 91.38 143 LEU A CA 1
ATOM 1136 C C . LEU A 1 143 ? -8.108 16.582 4.549 1.00 91.38 143 LEU A C 1
ATOM 1138 O O . LEU A 1 143 ? -7.786 15.400 4.455 1.00 91.38 143 LEU A O 1
ATOM 1142 N N . GLU A 1 144 ? -8.122 17.410 3.511 1.00 89.75 144 GLU A N 1
ATOM 1143 C CA . GLU A 1 144 ? -7.643 17.018 2.190 1.00 89.75 144 GLU A CA 1
ATOM 1144 C C . GLU A 1 144 ? -6.112 16.982 2.178 1.00 89.75 144 GLU A C 1
ATOM 1146 O O . GLU A 1 144 ? -5.448 17.982 2.462 1.00 89.75 144 GLU A O 1
ATOM 1151 N N . VAL A 1 145 ? -5.550 15.812 1.872 1.00 87.94 145 VAL A N 1
ATOM 1152 C CA . VAL A 1 145 ? -4.103 15.617 1.751 1.00 87.94 145 VAL A CA 1
ATOM 1153 C C . VAL A 1 145 ? -3.724 15.773 0.283 1.00 87.94 145 VAL A C 1
ATOM 1155 O O . VAL A 1 145 ? -4.004 14.897 -0.533 1.00 87.94 145 VAL A O 1
ATOM 1158 N N . GLY A 1 146 ? -3.116 16.911 -0.048 1.00 87.69 146 GLY A N 1
ATOM 1159 C CA . GLY A 1 146 ? -2.610 17.187 -1.391 1.00 87.69 146 GLY A CA 1
ATOM 1160 C C . GLY A 1 146 ? -1.241 16.550 -1.671 1.00 87.69 146 GLY A C 1
ATOM 1161 O O . GLY A 1 146 ? -0.660 15.900 -0.796 1.00 87.69 146 GLY A O 1
ATOM 1162 N N . PRO A 1 147 ? -0.700 16.759 -2.885 1.00 89.06 147 PRO A N 1
ATOM 1163 C CA . PRO A 1 147 ? 0.690 16.445 -3.206 1.00 89.06 147 PRO A CA 1
ATOM 1164 C C . PRO A 1 147 ? 1.673 17.156 -2.268 1.00 89.06 147 PRO A C 1
ATOM 1166 O O . PRO A 1 147 ? 1.322 18.131 -1.595 1.00 89.06 147 PRO A O 1
ATOM 1169 N N . MET A 1 148 ? 2.923 16.694 -2.251 1.00 91.50 148 MET A N 1
ATOM 1170 C CA . MET A 1 148 ? 3.982 17.384 -1.515 1.00 91.50 148 MET A CA 1
ATOM 1171 C C . MET A 1 148 ? 4.220 18.781 -2.086 1.00 91.50 148 MET A C 1
ATOM 1173 O O . MET A 1 148 ? 4.012 19.039 -3.273 1.00 91.50 148 MET A O 1
ATOM 1177 N N . SER A 1 149 ? 4.723 19.685 -1.250 1.00 92.69 149 SER A N 1
ATOM 1178 C CA . SER A 1 149 ? 5.309 20.924 -1.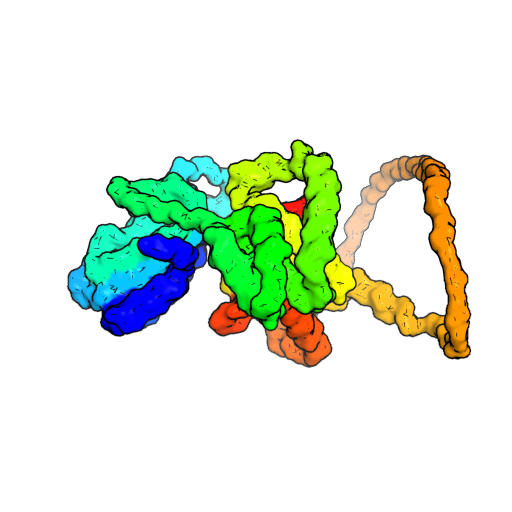758 1.00 92.69 149 SER A CA 1
ATOM 1179 C C . SER A 1 149 ? 6.549 20.633 -2.612 1.00 92.69 149 SER A C 1
ATOM 1181 O O . SER A 1 149 ? 7.194 19.587 -2.475 1.00 92.69 149 SER A O 1
ATOM 1183 N N . ASP A 1 150 ? 6.938 21.584 -3.461 1.00 91.12 150 ASP A N 1
ATOM 1184 C CA . ASP A 1 150 ? 8.156 21.458 -4.270 1.00 91.12 150 ASP A CA 1
ATOM 1185 C C . ASP A 1 150 ? 9.400 21.253 -3.390 1.00 91.12 150 ASP A C 1
ATOM 1187 O O . ASP A 1 150 ? 10.256 20.425 -3.696 1.00 91.12 150 ASP A O 1
ATOM 1191 N N . SER A 1 151 ? 9.480 21.952 -2.251 1.00 91.19 151 SER A N 1
ATOM 1192 C CA . SER A 1 151 ? 10.589 21.804 -1.302 1.00 91.19 151 SER A CA 1
ATOM 1193 C C . SER A 1 151 ? 10.656 20.410 -0.681 1.00 91.19 151 SER A C 1
ATOM 1195 O O . SER A 1 151 ? 11.744 19.843 -0.591 1.00 91.19 151 SER A O 1
ATOM 1197 N N . GLU A 1 152 ? 9.511 19.846 -0.286 1.00 92.75 152 GLU A N 1
ATOM 1198 C CA . GLU A 1 152 ? 9.434 18.486 0.266 1.00 92.75 152 GLU A CA 1
ATOM 1199 C C . GLU A 1 152 ? 9.786 17.446 -0.797 1.00 92.75 152 GLU A C 1
ATOM 1201 O O . GLU A 1 152 ? 10.525 16.503 -0.528 1.00 92.75 152 GLU A O 1
ATOM 1206 N N . SER A 1 153 ? 9.334 17.663 -2.031 1.00 93.88 153 SER A N 1
ATOM 1207 C CA . SER A 1 153 ? 9.610 16.773 -3.155 1.00 93.88 153 SER A CA 1
ATOM 1208 C C . SER A 1 153 ? 11.092 16.747 -3.528 1.00 93.88 153 SER A C 1
ATOM 1210 O O . SER A 1 153 ? 11.680 15.675 -3.664 1.00 93.88 153 SER A O 1
ATOM 1212 N N . VAL A 1 154 ? 11.730 17.917 -3.641 1.00 91.81 154 VAL A N 1
ATOM 1213 C CA . VAL A 1 154 ? 13.175 18.025 -3.904 1.00 91.81 154 VAL A CA 1
ATOM 1214 C C . VAL A 1 154 ? 13.984 17.413 -2.763 1.00 91.81 154 VAL A C 1
ATOM 1216 O O . VAL A 1 154 ? 14.981 16.730 -3.014 1.00 91.81 154 VAL A O 1
ATOM 1219 N N . GLN A 1 155 ? 13.563 17.632 -1.515 1.00 91.94 155 GLN A N 1
ATOM 1220 C CA . GLN A 1 155 ? 14.196 17.012 -0.356 1.00 91.94 155 GLN A CA 1
ATOM 1221 C C . GLN A 1 155 ? 14.105 15.482 -0.431 1.00 91.94 155 GLN A C 1
ATOM 1223 O O . GLN A 1 155 ? 15.133 14.814 -0.327 1.00 91.94 155 GLN A O 1
ATOM 1228 N N . MET A 1 156 ? 12.920 14.932 -0.706 1.00 91.50 156 MET A N 1
ATOM 1229 C CA . MET A 1 156 ? 12.711 13.489 -0.837 1.00 91.50 156 MET A CA 1
ATOM 1230 C C . MET A 1 156 ? 13.567 12.877 -1.957 1.00 91.50 156 MET A C 1
ATOM 1232 O O . MET A 1 156 ? 14.202 11.843 -1.749 1.00 91.50 156 MET A O 1
ATOM 1236 N N . ILE A 1 157 ? 13.662 13.533 -3.122 1.00 91.12 157 ILE A N 1
ATOM 1237 C CA . ILE A 1 157 ? 14.523 13.082 -4.231 1.00 91.12 157 ILE A CA 1
ATOM 1238 C C . ILE A 1 157 ? 15.987 12.995 -3.781 1.00 91.12 157 ILE A C 1
ATOM 1240 O O . ILE A 1 157 ? 16.668 12.012 -4.084 1.00 91.12 157 ILE A O 1
ATOM 1244 N N . ARG A 1 158 ? 16.483 14.007 -3.058 1.00 89.31 158 ARG A N 1
ATOM 1245 C CA . ARG A 1 158 ? 17.870 14.049 -2.563 1.00 89.31 158 ARG A CA 1
ATOM 1246 C C . ARG A 1 158 ? 18.158 12.963 -1.541 1.00 89.31 158 ARG A C 1
ATOM 1248 O O . ARG A 1 158 ? 19.221 12.348 -1.612 1.00 89.31 158 ARG A O 1
ATOM 1255 N N . GLU A 1 159 ? 17.223 12.736 -0.626 1.00 88.00 159 GLU A N 1
ATOM 1256 C CA . GLU A 1 159 ? 17.334 11.712 0.411 1.00 88.00 159 GLU A CA 1
ATOM 1257 C C . GLU A 1 159 ? 17.385 10.308 -0.198 1.00 88.00 159 GLU A C 1
ATOM 1259 O O . GLU A 1 159 ? 18.316 9.561 0.094 1.00 88.00 159 GLU A O 1
ATOM 1264 N N . ILE A 1 160 ? 16.463 9.972 -1.108 1.00 84.38 160 ILE A N 1
ATOM 1265 C CA . ILE A 1 160 ? 16.432 8.643 -1.744 1.00 84.38 160 ILE A CA 1
ATOM 1266 C C . ILE A 1 160 ? 17.653 8.433 -2.641 1.00 84.38 160 ILE A C 1
ATOM 1268 O O . ILE A 1 160 ? 18.278 7.377 -2.603 1.00 84.38 160 ILE A O 1
ATOM 1272 N N . SER A 1 161 ? 18.040 9.452 -3.412 1.00 80.62 161 SER A N 1
ATOM 1273 C CA . SER A 1 161 ? 19.196 9.352 -4.313 1.00 80.62 161 SER A CA 1
ATOM 1274 C C . SER A 1 161 ? 20.538 9.313 -3.568 1.00 80.62 161 SER A C 1
ATOM 1276 O O . SER A 1 161 ? 21.566 9.057 -4.193 1.00 80.62 161 SER A O 1
ATOM 1278 N N . GLY A 1 162 ? 20.568 9.618 -2.263 1.00 79.38 162 GLY A N 1
ATOM 1279 C CA . GLY A 1 162 ? 21.798 9.715 -1.470 1.00 79.38 162 GLY A CA 1
ATOM 1280 C C . GLY A 1 162 ? 22.749 10.827 -1.932 1.00 79.38 162 GLY A C 1
ATOM 1281 O O . GLY A 1 162 ? 23.936 10.801 -1.611 1.00 79.38 162 GLY A O 1
ATOM 1282 N N . ASN A 1 163 ? 22.253 11.796 -2.707 1.00 76.50 163 ASN A N 1
ATOM 1283 C CA . ASN A 1 163 ? 23.072 12.811 -3.361 1.00 76.50 163 ASN A CA 1
ATOM 1284 C C . ASN A 1 163 ? 22.594 14.221 -2.991 1.00 76.50 163 ASN A C 1
ATOM 1286 O O . ASN A 1 163 ? 21.722 14.813 -3.629 1.00 76.50 163 ASN A O 1
ATOM 1290 N N . SER A 1 164 ? 23.219 14.787 -1.959 1.00 73.56 164 SER A N 1
ATOM 1291 C CA . SER A 1 164 ? 22.957 16.152 -1.488 1.00 73.56 164 SER A CA 1
ATOM 1292 C C . SER A 1 164 ? 23.388 17.239 -2.480 1.00 73.56 164 SER A C 1
ATOM 1294 O O . SER A 1 164 ? 22.942 18.378 -2.356 1.00 73.56 164 SER A O 1
ATOM 1296 N N . SER A 1 165 ? 24.210 16.896 -3.480 1.00 76.12 165 SER A N 1
ATOM 1297 C CA . SER A 1 165 ? 24.711 17.819 -4.508 1.00 76.12 165 SER A CA 1
ATOM 1298 C C . SER A 1 165 ? 23.835 17.900 -5.765 1.00 76.12 165 SER A C 1
ATOM 1300 O O . SER A 1 165 ? 24.182 18.618 -6.702 1.00 76.12 165 SER A O 1
ATOM 1302 N N . LEU A 1 166 ? 22.695 17.195 -5.804 1.00 78.19 166 LEU A N 1
ATOM 1303 C CA . LEU A 1 166 ? 21.771 17.248 -6.941 1.00 78.19 166 LEU A CA 1
ATOM 1304 C C . LEU A 1 166 ? 21.310 18.684 -7.233 1.00 78.19 166 LEU A C 1
ATOM 1306 O O . LEU A 1 166 ? 20.840 19.396 -6.330 1.00 78.19 166 LEU A O 1
ATOM 1310 N N . SER A 1 167 ? 21.392 19.062 -8.516 1.00 86.31 167 SER A N 1
ATOM 1311 C CA . SER A 1 167 ? 20.862 20.328 -9.037 1.00 86.31 167 SER A CA 1
ATOM 1312 C C . SER A 1 167 ? 19.411 20.499 -8.597 1.00 86.31 167 SER A C 1
ATOM 1314 O O . SER A 1 167 ? 18.580 19.599 -8.750 1.00 86.31 167 SER A O 1
ATOM 1316 N N . MET A 1 168 ? 19.128 21.663 -8.013 1.00 86.06 168 MET A N 1
ATOM 1317 C CA . MET A 1 168 ? 17.791 22.003 -7.537 1.00 86.06 168 MET A CA 1
ATOM 1318 C C . MET A 1 168 ? 16.819 22.132 -8.712 1.00 86.06 168 MET A C 1
ATOM 1320 O O . MET A 1 168 ? 15.674 21.706 -8.605 1.00 86.06 168 MET A O 1
ATOM 1324 N N . GLU A 1 169 ? 17.298 22.642 -9.845 1.00 89.88 169 GLU A N 1
ATOM 1325 C CA . GLU A 1 169 ? 16.542 22.805 -11.083 1.00 89.88 169 GLU A CA 1
ATOM 1326 C C . GLU A 1 169 ? 16.134 21.448 -11.665 1.00 89.88 169 GLU A C 1
ATOM 1328 O O . GLU A 1 169 ? 14.959 21.233 -11.953 1.00 89.88 169 GLU A O 1
ATOM 1333 N N . ALA A 1 170 ? 17.076 20.504 -11.772 1.00 89.00 170 ALA A N 1
ATOM 1334 C CA . ALA A 1 170 ? 16.785 19.159 -12.270 1.00 89.00 170 ALA A CA 1
ATOM 1335 C C . ALA A 1 170 ? 15.819 18.405 -11.339 1.00 89.00 170 ALA A C 1
ATOM 1337 O O . ALA A 1 170 ? 14.861 17.788 -11.804 1.00 89.00 170 ALA A O 1
ATOM 1338 N N . ALA A 1 171 ? 16.033 18.488 -10.020 1.00 91.25 171 ALA A N 1
ATOM 1339 C CA . ALA A 1 171 ? 15.151 17.864 -9.036 1.00 91.25 171 ALA A CA 1
ATOM 1340 C C . ALA A 1 171 ? 13.734 18.464 -9.058 1.00 91.25 171 ALA A C 1
ATOM 1342 O O . ALA A 1 171 ? 12.763 17.719 -8.974 1.00 91.25 171 ALA A O 1
ATOM 1343 N N . SER A 1 172 ? 13.612 19.784 -9.223 1.00 93.81 172 SER A N 1
ATOM 1344 C CA . SER A 1 172 ? 12.322 20.476 -9.340 1.00 93.81 172 SER A CA 1
ATOM 1345 C C . SER A 1 172 ? 11.599 20.138 -10.648 1.00 93.81 172 SER A C 1
ATOM 1347 O O . SER A 1 172 ? 10.391 19.898 -10.644 1.00 93.81 172 SER A O 1
ATOM 1349 N N . ALA A 1 173 ? 12.325 20.041 -11.767 1.00 93.69 173 ALA A N 1
ATOM 1350 C CA . ALA A 1 173 ? 11.753 19.603 -13.039 1.00 93.69 173 ALA A CA 1
ATOM 1351 C C . ALA A 1 173 ? 11.212 18.167 -12.945 1.00 93.69 173 ALA A C 1
ATOM 1353 O O . ALA A 1 173 ? 10.108 17.883 -13.415 1.00 93.69 173 ALA A O 1
ATOM 1354 N N . LEU A 1 174 ? 11.961 17.274 -12.289 1.00 93.44 174 LEU A N 1
ATOM 1355 C CA . LEU A 1 174 ? 11.513 15.911 -12.029 1.00 93.44 174 LEU A CA 1
ATOM 1356 C C . LEU A 1 174 ? 10.294 15.872 -11.110 1.00 93.44 174 LEU A C 1
ATOM 1358 O O . LEU A 1 174 ? 9.315 15.219 -11.457 1.00 93.44 174 LEU A O 1
ATOM 1362 N N . SER A 1 175 ? 10.317 16.565 -9.970 1.00 94.38 175 SER A N 1
ATOM 1363 C CA . SER A 1 175 ? 9.190 16.542 -9.033 1.00 94.38 175 SER A CA 1
ATOM 1364 C C . SER A 1 175 ? 7.908 17.074 -9.670 1.00 94.38 175 SER A C 1
ATOM 1366 O O . SER A 1 175 ? 6.861 16.442 -9.551 1.00 94.38 175 SER A O 1
ATOM 1368 N N . THR A 1 176 ? 8.017 18.153 -10.451 1.00 93.31 176 THR A N 1
ATOM 1369 C CA . THR A 1 176 ? 6.906 18.718 -11.230 1.00 93.31 176 THR A CA 1
ATOM 1370 C C . THR A 1 176 ? 6.359 17.697 -12.223 1.00 93.31 176 THR A C 1
ATOM 1372 O O . THR A 1 176 ? 5.149 17.482 -12.292 1.00 93.31 176 THR A O 1
ATOM 1375 N N . ARG A 1 177 ? 7.240 17.015 -12.970 1.00 90.56 177 ARG A N 1
ATOM 1376 C CA . ARG A 1 177 ? 6.830 15.964 -13.914 1.00 90.56 177 ARG A CA 1
ATOM 1377 C C . ARG A 1 177 ? 6.148 14.790 -13.210 1.00 90.56 177 ARG A C 1
ATOM 1379 O O . ARG A 1 177 ? 5.300 14.137 -13.815 1.00 90.56 177 ARG A O 1
ATOM 1386 N N . LEU A 1 178 ? 6.507 14.529 -11.959 1.00 90.69 178 LEU A N 1
ATOM 1387 C CA . LEU A 1 178 ? 5.929 13.482 -11.121 1.00 90.69 178 LEU A CA 1
ATOM 1388 C C . LEU A 1 178 ? 4.741 13.970 -10.274 1.00 90.69 178 LEU A C 1
ATOM 1390 O O . LEU A 1 178 ? 4.365 13.302 -9.310 1.00 90.69 178 LEU A O 1
ATOM 1394 N N . GLU A 1 179 ? 4.160 15.123 -10.627 1.00 91.62 179 GLU A N 1
ATOM 1395 C CA . GLU A 1 179 ? 2.993 15.728 -9.969 1.00 91.62 179 GLU A CA 1
ATOM 1396 C C . GLU A 1 179 ? 3.193 15.933 -8.453 1.00 91.62 179 GLU A C 1
ATOM 1398 O O . GLU A 1 179 ? 2.233 15.963 -7.686 1.00 91.62 179 GLU A O 1
ATOM 1403 N N . ASN A 1 180 ? 4.452 16.044 -8.007 1.00 92.69 180 ASN A N 1
ATOM 1404 C CA . ASN A 1 180 ? 4.856 16.090 -6.600 1.00 92.69 180 ASN A CA 1
ATOM 1405 C C . ASN A 1 180 ? 4.254 14.951 -5.743 1.00 92.69 180 ASN A C 1
ATOM 1407 O O . ASN A 1 180 ? 4.011 15.103 -4.541 1.00 92.69 180 ASN A O 1
ATOM 1411 N N . LEU A 1 181 ? 4.000 13.788 -6.353 1.00 90.25 181 LEU A N 1
ATOM 1412 C CA . LEU A 1 181 ? 3.441 12.628 -5.664 1.00 90.25 181 LEU A CA 1
ATOM 1413 C C . LEU A 1 181 ? 4.553 11.807 -4.994 1.00 90.25 181 LEU A C 1
ATOM 1415 O O . LEU A 1 181 ? 5.428 11.292 -5.698 1.00 90.25 181 LEU A O 1
ATOM 1419 N N . PRO A 1 182 ? 4.500 11.584 -3.663 1.00 89.88 182 PRO A N 1
ATOM 1420 C CA . PRO A 1 182 ? 5.536 10.845 -2.938 1.00 89.88 182 PRO A CA 1
ATOM 1421 C C . PRO A 1 182 ? 5.836 9.466 -3.521 1.00 89.88 182 PRO A C 1
ATOM 1423 O O . PRO A 1 182 ? 6.992 9.065 -3.606 1.00 89.88 182 PRO A O 1
ATOM 1426 N N . LEU A 1 183 ? 4.800 8.735 -3.945 1.00 86.69 183 LEU A N 1
ATOM 1427 C CA . LEU A 1 183 ? 4.970 7.400 -4.514 1.00 86.69 183 LEU A CA 1
ATOM 1428 C C . LEU A 1 183 ? 5.704 7.442 -5.859 1.00 86.69 183 LEU A C 1
ATOM 1430 O O . LEU A 1 183 ? 6.641 6.673 -6.057 1.00 86.69 183 LEU A O 1
ATOM 1434 N N . ALA A 1 184 ? 5.299 8.344 -6.758 1.00 88.75 184 ALA A N 1
ATOM 1435 C CA . ALA A 1 184 ? 5.930 8.483 -8.067 1.00 88.75 184 ALA A CA 1
ATOM 1436 C C . ALA A 1 184 ? 7.397 8.906 -7.915 1.00 88.75 184 ALA A C 1
ATOM 1438 O O . ALA A 1 184 ? 8.270 8.349 -8.575 1.00 88.75 184 ALA A O 1
ATOM 1439 N N . ILE A 1 185 ? 7.676 9.832 -6.993 1.00 92.69 185 ILE A N 1
ATOM 1440 C CA . ILE A 1 185 ? 9.038 10.250 -6.645 1.00 92.69 185 ILE A CA 1
ATOM 1441 C C . ILE A 1 185 ? 9.844 9.075 -6.090 1.00 92.69 185 ILE A C 1
ATOM 1443 O O . ILE A 1 185 ? 10.945 8.829 -6.572 1.00 92.69 185 ILE A O 1
ATOM 1447 N N . ALA A 1 186 ? 9.298 8.312 -5.139 1.00 90.12 186 ALA A N 1
ATOM 1448 C CA . ALA A 1 186 ? 9.996 7.168 -4.562 1.00 90.12 186 ALA A CA 1
ATOM 1449 C C . ALA A 1 186 ? 10.382 6.132 -5.622 1.00 90.12 186 ALA A C 1
ATOM 1451 O O . ALA A 1 186 ? 11.535 5.714 -5.676 1.00 90.12 186 ALA A O 1
ATOM 1452 N N . GLN A 1 187 ? 9.444 5.759 -6.494 1.00 87.81 187 GLN A N 1
ATOM 1453 C CA . GLN A 1 187 ? 9.696 4.783 -7.553 1.00 87.81 187 GLN A CA 1
ATOM 1454 C C . GLN A 1 187 ? 10.701 5.301 -8.593 1.00 87.81 187 GLN A C 1
ATOM 1456 O O . GLN A 1 187 ? 11.589 4.555 -9.000 1.00 87.81 187 GLN A O 1
ATOM 1461 N N . ALA A 1 188 ? 10.605 6.572 -8.994 1.00 91.44 188 ALA A N 1
ATOM 1462 C CA . ALA A 1 188 ? 11.534 7.181 -9.943 1.00 91.44 188 ALA A CA 1
ATOM 1463 C C . ALA A 1 188 ? 12.948 7.291 -9.359 1.00 91.44 188 ALA A C 1
ATOM 1465 O O . ALA A 1 188 ? 13.925 6.927 -10.010 1.00 91.44 188 ALA A O 1
ATOM 1466 N N . SER A 1 189 ? 13.070 7.765 -8.118 1.00 90.81 189 SER A N 1
ATOM 1467 C CA . SER A 1 189 ? 14.354 7.877 -7.429 1.00 90.81 189 SER A CA 1
ATOM 1468 C C . SER A 1 189 ? 14.991 6.511 -7.182 1.00 90.81 189 SER A C 1
ATOM 1470 O O . SER A 1 189 ? 16.186 6.362 -7.424 1.00 90.81 189 SER A O 1
ATOM 1472 N N . ALA A 1 190 ? 14.206 5.509 -6.784 1.00 87.75 190 ALA A N 1
ATOM 1473 C CA . ALA A 1 190 ? 14.681 4.141 -6.605 1.00 87.75 190 ALA A CA 1
ATOM 1474 C C . ALA A 1 190 ? 15.176 3.526 -7.926 1.00 87.75 190 ALA A C 1
ATOM 1476 O O . ALA A 1 190 ? 16.281 2.991 -7.986 1.00 87.75 190 ALA A O 1
ATOM 1477 N N . TYR A 1 191 ? 14.415 3.699 -9.012 1.00 89.12 191 TYR A N 1
ATOM 1478 C CA . TYR A 1 191 ? 14.830 3.302 -10.357 1.00 89.12 191 TYR A CA 1
ATOM 1479 C C . TYR A 1 191 ? 16.152 3.959 -10.768 1.00 89.12 191 TYR A C 1
ATOM 1481 O O . TYR A 1 191 ? 17.074 3.293 -11.239 1.00 89.12 191 TYR A O 1
ATOM 1489 N N . MET A 1 192 ? 16.262 5.281 -10.605 1.00 89.88 192 MET A N 1
ATOM 1490 C CA . MET A 1 192 ? 17.468 6.017 -10.986 1.00 89.8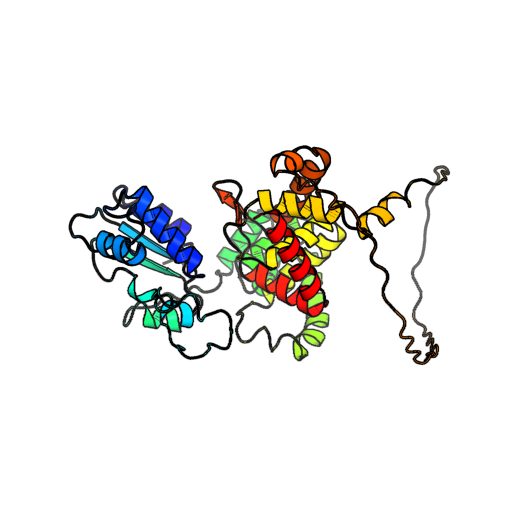8 192 MET A CA 1
ATOM 1491 C C . MET A 1 192 ? 18.682 5.579 -10.169 1.00 89.88 192 MET A C 1
ATOM 1493 O O . MET A 1 192 ? 19.770 5.458 -10.727 1.00 89.88 192 MET A O 1
ATOM 1497 N N . GLN A 1 193 ? 18.501 5.304 -8.878 1.00 88.44 193 GLN A N 1
ATOM 1498 C CA . GLN A 1 193 ? 19.557 4.788 -8.015 1.00 88.44 193 GLN A CA 1
ATOM 1499 C C . GLN A 1 193 ? 20.021 3.396 -8.466 1.00 88.44 193 GLN A C 1
ATOM 1501 O O . GLN A 1 193 ? 21.215 3.204 -8.689 1.00 88.44 193 GLN A O 1
ATOM 1506 N N . ASP A 1 194 ? 19.095 2.456 -8.674 1.00 86.00 194 ASP A N 1
ATOM 1507 C CA . ASP A 1 194 ? 19.406 1.080 -9.092 1.00 86.00 194 ASP A CA 1
ATOM 1508 C C . ASP A 1 194 ? 20.060 1.020 -10.484 1.00 86.00 194 ASP A C 1
ATOM 1510 O O . ASP A 1 194 ? 20.972 0.238 -10.748 1.00 86.00 194 ASP A O 1
ATOM 1514 N N . THR A 1 195 ? 19.635 1.897 -11.393 1.00 86.81 195 THR A N 1
ATOM 1515 C CA . THR A 1 195 ? 20.167 1.967 -12.762 1.00 86.81 195 THR A CA 1
ATOM 1516 C C . THR A 1 195 ? 21.352 2.924 -12.920 1.00 86.81 195 THR A C 1
ATOM 1518 O O . THR A 1 195 ? 21.881 3.053 -14.026 1.00 86.81 195 THR A O 1
ATOM 1521 N N . SER A 1 196 ? 21.775 3.607 -11.847 1.00 89.38 196 SER A N 1
ATOM 1522 C CA . SER A 1 196 ? 22.750 4.712 -11.894 1.00 89.38 196 SER A CA 1
ATOM 1523 C C . SER A 1 196 ? 22.410 5.768 -12.964 1.00 89.38 196 SER A C 1
ATOM 1525 O O . SER A 1 196 ? 23.287 6.332 -13.624 1.00 89.38 196 SER A O 1
ATOM 1527 N N . MET A 1 197 ? 21.117 6.017 -13.183 1.00 87.44 197 MET A N 1
ATOM 1528 C CA . MET A 1 197 ? 20.612 6.920 -14.212 1.00 87.44 197 MET A CA 1
ATOM 1529 C C . MET A 1 197 ? 20.531 8.361 -13.705 1.00 87.44 197 MET A C 1
ATOM 1531 O O . MET A 1 197 ? 20.065 8.624 -12.601 1.00 87.44 197 MET A O 1
ATOM 1535 N N . SER A 1 198 ? 20.941 9.322 -14.540 1.00 90.00 198 SER A N 1
ATOM 1536 C CA . SER A 1 198 ? 20.779 10.744 -14.228 1.00 90.00 198 SER A CA 1
ATOM 1537 C C . SER A 1 198 ? 19.332 11.215 -14.395 1.00 90.00 198 SER A C 1
ATOM 1539 O O . SER A 1 198 ? 18.598 10.713 -15.252 1.00 90.00 198 SER A O 1
ATOM 1541 N N . ILE A 1 199 ? 18.961 12.259 -13.648 1.00 91.06 199 ILE A N 1
ATOM 1542 C CA . ILE A 1 199 ? 17.640 12.898 -13.739 1.00 91.06 199 ILE A CA 1
ATOM 1543 C C . ILE A 1 199 ? 17.332 13.336 -15.180 1.00 91.06 199 ILE A C 1
ATOM 1545 O O . ILE A 1 199 ? 16.257 13.035 -15.691 1.00 91.06 199 ILE A O 1
ATOM 1549 N N . ASP A 1 200 ? 18.283 13.957 -15.886 1.00 90.44 200 ASP A N 1
ATOM 1550 C CA . ASP A 1 200 ? 18.084 14.406 -17.274 1.00 90.44 200 ASP A CA 1
ATOM 1551 C C . ASP A 1 200 ? 17.824 13.255 -18.252 1.00 90.44 200 ASP A C 1
ATOM 1553 O O . ASP A 1 200 ? 17.094 13.391 -19.238 1.00 90.44 200 ASP A O 1
ATOM 1557 N N . ARG A 1 201 ? 18.453 12.096 -18.024 1.00 90.00 201 ARG A N 1
ATOM 1558 C CA . ARG A 1 201 ? 18.195 10.904 -18.837 1.00 90.00 201 ARG A CA 1
ATOM 1559 C C . ARG A 1 201 ? 16.818 10.333 -18.519 1.00 90.00 201 ARG A C 1
ATOM 1561 O O . ARG A 1 201 ? 16.095 10.007 -19.456 1.00 90.00 201 ARG A O 1
ATOM 1568 N N . TYR A 1 202 ? 16.448 10.272 -17.245 1.00 90.94 202 TYR A N 1
ATOM 1569 C CA . TYR A 1 202 ? 15.147 9.769 -16.817 1.00 90.94 202 TYR A CA 1
ATOM 1570 C C . TYR A 1 202 ? 13.988 10.647 -17.316 1.00 90.94 202 TYR A C 1
ATOM 1572 O O . TYR A 1 202 ? 13.040 10.138 -17.910 1.00 90.94 202 TYR A O 1
ATOM 1580 N N . LEU A 1 203 ? 14.112 11.975 -17.213 1.00 90.31 203 LEU A N 1
ATOM 1581 C CA . LEU A 1 203 ? 13.151 12.935 -17.768 1.00 90.31 203 LEU A CA 1
ATOM 1582 C C . LEU A 1 203 ? 12.941 12.747 -19.276 1.00 90.31 203 LEU A C 1
ATOM 1584 O O . LEU A 1 203 ? 11.811 12.803 -19.754 1.00 90.31 203 LEU A O 1
ATOM 1588 N N . ARG A 1 204 ? 14.007 12.469 -20.040 1.00 89.69 204 ARG A N 1
ATOM 1589 C CA . ARG A 1 204 ? 13.877 12.154 -21.473 1.00 89.69 204 ARG A CA 1
ATOM 1590 C C . ARG A 1 204 ? 13.077 10.877 -21.723 1.00 89.69 204 ARG A C 1
ATOM 1592 O O . ARG A 1 204 ? 12.347 10.836 -22.707 1.00 89.69 204 ARG A O 1
ATOM 1599 N N . ILE A 1 205 ? 13.212 9.856 -20.874 1.00 86.75 205 ILE A N 1
ATOM 1600 C CA . ILE A 1 205 ? 12.417 8.623 -20.981 1.00 86.75 205 ILE A CA 1
ATOM 1601 C C . ILE A 1 205 ? 10.946 8.933 -20.696 1.00 86.75 205 ILE A C 1
ATOM 1603 O O . ILE A 1 205 ? 10.107 8.600 -21.526 1.00 86.75 205 ILE A O 1
ATOM 1607 N N . LEU A 1 206 ? 10.643 9.641 -19.602 1.00 84.81 206 LEU A N 1
ATOM 1608 C CA . LEU A 1 206 ? 9.268 10.027 -19.261 1.00 84.81 206 LEU A CA 1
ATOM 1609 C C . LEU A 1 206 ? 8.603 10.855 -20.371 1.00 84.81 206 LEU A C 1
ATOM 1611 O O . LEU A 1 206 ? 7.470 10.578 -20.752 1.00 84.81 206 LEU A O 1
ATOM 1615 N N . ASN A 1 207 ? 9.322 11.826 -20.938 1.00 83.50 207 ASN A N 1
ATOM 1616 C CA . ASN A 1 207 ? 8.792 12.692 -21.994 1.00 83.50 207 ASN A CA 1
ATOM 1617 C C . ASN A 1 207 ? 8.599 11.953 -23.330 1.00 83.50 207 ASN A C 1
ATOM 1619 O O . ASN A 1 207 ? 7.660 12.245 -24.066 1.00 83.50 207 ASN A O 1
ATOM 1623 N N . LYS A 1 208 ? 9.474 10.991 -23.662 1.00 77.25 208 LYS A N 1
ATOM 1624 C CA . LYS A 1 208 ? 9.275 10.105 -24.824 1.00 77.25 208 LYS A CA 1
ATOM 1625 C C . LYS A 1 208 ? 8.088 9.168 -24.608 1.00 77.25 208 LYS A C 1
ATOM 1627 O O . LYS A 1 208 ? 7.308 8.963 -25.535 1.00 77.25 208 LYS A O 1
ATOM 1632 N N . GLY A 1 209 ? 7.964 8.640 -23.389 1.00 68.06 209 GLY A N 1
ATOM 1633 C CA . GLY A 1 209 ? 6.837 7.840 -22.933 1.00 68.06 209 GLY A CA 1
ATOM 1634 C C . GLY A 1 209 ? 5.527 8.581 -23.142 1.00 68.06 209 GLY A C 1
ATOM 1635 O O . GLY A 1 209 ? 4.673 8.047 -23.824 1.00 68.06 209 GLY A O 1
ATOM 1636 N N . ASP A 1 210 ? 5.412 9.841 -22.709 1.00 63.16 210 ASP A N 1
ATOM 1637 C CA . ASP A 1 210 ? 4.203 10.656 -22.911 1.00 63.16 210 ASP A CA 1
ATOM 1638 C C . ASP A 1 210 ? 3.805 10.826 -24.378 1.00 63.16 210 ASP A C 1
ATOM 1640 O O . ASP A 1 210 ? 2.616 10.876 -24.671 1.00 63.16 210 ASP A O 1
ATOM 1644 N N . ALA A 1 211 ? 4.757 10.933 -25.308 1.00 58.12 211 ALA A N 1
ATOM 1645 C CA . ALA A 1 211 ? 4.430 11.064 -26.728 1.00 58.12 211 ALA A CA 1
ATOM 1646 C C . ALA A 1 211 ? 3.798 9.772 -27.278 1.00 58.12 211 ALA A C 1
ATOM 1648 O O . ALA A 1 211 ? 2.783 9.830 -27.967 1.00 58.12 211 ALA A O 1
ATOM 1649 N N . ALA A 1 212 ? 4.353 8.613 -26.912 1.00 55.34 212 ALA A N 1
ATOM 1650 C CA . ALA A 1 212 ? 3.818 7.305 -27.290 1.00 55.34 212 ALA A CA 1
ATOM 1651 C C . ALA A 1 212 ? 2.555 6.926 -26.486 1.00 55.34 212 ALA A C 1
ATOM 1653 O O . ALA A 1 212 ? 1.624 6.320 -27.010 1.00 55.34 212 ALA A O 1
ATOM 1654 N N . GLU A 1 213 ? 2.496 7.301 -25.210 1.00 52.75 213 GLU A N 1
ATOM 1655 C CA . GLU A 1 213 ? 1.386 7.051 -24.299 1.00 52.75 213 GLU A CA 1
ATOM 1656 C C . GLU A 1 213 ? 0.209 7.985 -24.582 1.00 52.75 213 GLU A C 1
ATOM 1658 O O . GLU A 1 213 ? -0.911 7.513 -24.606 1.00 52.75 213 GLU A O 1
ATOM 1663 N N . SER A 1 214 ? 0.389 9.270 -24.888 1.00 50.91 214 SER A N 1
ATOM 1664 C CA . SER A 1 214 ? -0.717 10.183 -25.236 1.00 50.91 214 SER A CA 1
ATOM 1665 C C . SER A 1 214 ? -1.496 9.714 -26.476 1.00 50.91 214 SER A C 1
ATOM 1667 O O . SER A 1 214 ? -2.713 9.890 -26.554 1.00 50.91 214 SER A O 1
ATOM 1669 N N . GLU A 1 215 ? -0.823 9.070 -27.432 1.00 49.66 215 GLU A N 1
ATOM 1670 C CA . GLU A 1 215 ? -1.450 8.476 -28.618 1.00 49.66 215 GLU A CA 1
ATOM 1671 C C . GLU A 1 215 ? -2.209 7.169 -28.294 1.00 49.66 215 GLU A C 1
ATOM 1673 O O . GLU A 1 215 ? -3.248 6.888 -28.894 1.00 49.66 215 GLU A O 1
ATOM 1678 N N . LEU A 1 216 ? -1.761 6.409 -27.282 1.00 45.34 216 LEU A N 1
ATOM 1679 C CA . LEU A 1 216 ? -2.308 5.098 -26.887 1.00 45.34 216 LEU A CA 1
ATOM 1680 C C . LEU A 1 216 ? -3.320 5.144 -25.718 1.00 45.34 216 LEU A C 1
ATOM 1682 O O . LEU A 1 216 ? -4.242 4.327 -25.657 1.00 45.34 216 LEU A O 1
ATOM 1686 N N . LEU A 1 217 ? -3.166 6.089 -24.789 1.00 44.34 217 LEU A N 1
ATOM 1687 C CA . LEU A 1 217 ? -3.976 6.286 -23.579 1.00 44.34 217 LEU A CA 1
ATOM 1688 C C . LEU A 1 217 ? -5.339 6.916 -23.902 1.00 44.34 217 LEU A C 1
ATOM 1690 O O . LEU A 1 217 ? -6.305 6.647 -23.192 1.00 44.34 217 LEU A O 1
ATOM 1694 N N . SER A 1 218 ? -5.445 7.671 -25.003 1.00 45.25 218 SER A N 1
ATOM 1695 C CA . SER A 1 218 ? -6.685 8.333 -25.446 1.00 45.25 218 SER A CA 1
ATOM 1696 C C . SER A 1 218 ? -7.831 7.378 -25.811 1.00 45.25 218 SER A C 1
ATOM 1698 O O . SER A 1 218 ? -8.977 7.808 -25.874 1.00 45.25 218 SER A O 1
ATOM 1700 N N . LYS A 1 219 ? -7.557 6.086 -26.058 1.00 43.12 219 LYS A N 1
ATOM 1701 C CA . LYS A 1 219 ? -8.581 5.125 -26.519 1.00 43.12 219 LYS A CA 1
ATOM 1702 C C . LYS A 1 219 ? -8.968 4.038 -25.517 1.00 43.12 219 LYS A C 1
ATOM 1704 O O . LYS A 1 219 ? -10.113 3.607 -25.545 1.00 43.12 219 LYS A O 1
ATOM 1709 N N . ASN A 1 220 ? -8.061 3.597 -24.640 1.00 40.97 220 ASN A N 1
ATOM 1710 C CA . ASN A 1 220 ? -8.293 2.394 -23.819 1.00 40.97 220 ASN A CA 1
ATOM 1711 C C . ASN A 1 220 ? -8.202 2.614 -22.303 1.00 40.97 220 ASN A C 1
ATOM 1713 O O . ASN A 1 220 ? -8.630 1.742 -21.550 1.00 40.97 220 ASN A O 1
ATOM 1717 N N . PHE A 1 221 ? -7.665 3.747 -21.838 1.00 46.84 221 PHE A N 1
ATOM 1718 C CA . PHE A 1 221 ? -7.535 4.007 -20.401 1.00 46.84 221 PHE A CA 1
ATOM 1719 C C . PHE A 1 221 ? -8.704 4.796 -19.817 1.00 46.84 221 PHE A C 1
ATOM 1721 O O . PHE A 1 221 ? -8.977 4.629 -18.636 1.00 46.84 221 PHE A O 1
ATOM 1728 N N . GLU A 1 222 ? -9.494 5.516 -20.624 1.00 42.78 222 GLU A N 1
ATOM 1729 C CA . GLU A 1 222 ? -10.694 6.224 -20.139 1.00 42.78 222 GLU A CA 1
ATOM 1730 C C . GLU A 1 222 ? -11.703 5.326 -19.392 1.00 42.78 222 GLU A C 1
ATOM 1732 O O . GLU A 1 222 ? -12.488 5.835 -18.590 1.00 42.78 222 GLU A O 1
ATOM 1737 N N . ALA A 1 223 ? -11.695 4.009 -19.639 1.00 42.03 223 ALA A N 1
ATOM 1738 C CA . ALA A 1 223 ? -12.577 3.045 -18.978 1.00 42.03 223 ALA A CA 1
ATOM 1739 C C . ALA A 1 223 ? -12.057 2.548 -17.613 1.00 42.03 223 ALA A C 1
ATOM 1741 O O . ALA A 1 223 ? -12.859 2.164 -16.770 1.00 42.03 223 ALA A O 1
ATOM 1742 N N . VAL A 1 224 ? -10.738 2.556 -17.381 1.00 45.75 224 VAL A N 1
ATOM 1743 C CA . VAL A 1 224 ? -10.116 2.152 -16.099 1.00 45.75 224 VAL A CA 1
ATOM 1744 C C . VAL A 1 224 ? -9.837 3.380 -15.215 1.00 45.75 224 VAL A C 1
ATOM 1746 O O . VAL A 1 224 ? -9.816 3.277 -13.993 1.00 45.75 224 VAL A O 1
ATOM 1749 N N . ASP A 1 225 ? -9.678 4.555 -15.830 1.00 47.25 225 ASP A N 1
ATOM 1750 C CA . ASP A 1 225 ? -9.231 5.804 -15.203 1.00 47.25 225 ASP A CA 1
ATOM 1751 C C . ASP A 1 225 ? -10.340 6.565 -14.444 1.00 47.25 225 ASP A C 1
ATOM 1753 O O . ASP A 1 225 ? -10.056 7.215 -13.440 1.00 47.25 225 ASP A O 1
ATOM 1757 N N . ARG A 1 226 ? -11.623 6.445 -14.839 1.00 44.50 226 ARG A N 1
ATOM 1758 C CA . ARG A 1 226 ? -12.715 7.215 -14.193 1.00 44.50 226 ARG A CA 1
ATOM 1759 C C . ARG A 1 226 ? -12.995 6.820 -12.738 1.00 44.50 226 ARG A C 1
ATOM 1761 O O . ARG A 1 226 ? -13.384 7.696 -11.972 1.00 44.50 226 ARG A O 1
ATOM 1768 N N . ASP A 1 227 ? -12.728 5.567 -12.355 1.00 45.50 227 ASP A N 1
ATOM 1769 C CA . ASP A 1 227 ? -12.998 5.055 -10.999 1.00 45.50 227 ASP A CA 1
ATOM 1770 C C . ASP A 1 227 ? -11.729 4.690 -10.196 1.00 45.50 227 ASP A C 1
ATOM 1772 O O . ASP A 1 227 ? -11.770 4.636 -8.966 1.00 45.50 227 ASP A O 1
ATOM 1776 N N . ALA A 1 228 ? -10.576 4.451 -10.841 1.00 54.75 228 ALA A N 1
ATOM 1777 C CA . ALA A 1 228 ? -9.381 3.944 -10.148 1.00 54.75 228 ALA A CA 1
ATOM 1778 C C . ALA A 1 228 ? -8.494 5.032 -9.504 1.00 54.75 228 ALA A C 1
ATOM 1780 O O . ALA A 1 228 ? -7.725 4.726 -8.580 1.00 54.75 228 ALA A O 1
ATOM 1781 N N . GLY A 1 229 ? -8.593 6.287 -9.966 1.00 62.62 229 GLY A N 1
ATOM 1782 C CA . GLY A 1 229 ? -7.877 7.439 -9.400 1.00 62.62 229 GLY A CA 1
ATOM 1783 C C . GLY A 1 229 ? -6.347 7.323 -9.458 1.00 62.62 229 GLY A C 1
ATOM 1784 O O . GLY A 1 229 ? -5.665 7.719 -8.510 1.00 62.62 229 GLY A O 1
ATOM 1785 N N . ILE A 1 230 ? -5.798 6.721 -10.519 1.00 69.81 230 ILE A N 1
ATOM 1786 C CA . ILE A 1 230 ? -4.349 6.539 -10.680 1.00 69.81 230 ILE A CA 1
ATOM 1787 C C . ILE A 1 230 ? -3.777 7.748 -11.422 1.00 69.81 230 ILE A C 1
ATOM 1789 O O . ILE A 1 230 ? -4.117 7.995 -12.571 1.00 69.81 230 ILE A O 1
ATOM 1793 N N . SER A 1 231 ? -2.867 8.488 -10.789 1.00 75.00 231 SER A N 1
ATOM 1794 C CA . SER A 1 231 ? -2.185 9.605 -11.455 1.00 75.00 231 SER A CA 1
ATOM 1795 C C . SER A 1 231 ? -1.311 9.125 -12.623 1.00 75.00 231 SER A C 1
ATOM 1797 O O . SER A 1 231 ? -0.637 8.089 -12.541 1.00 75.00 231 SER A O 1
ATOM 1799 N N . ARG A 1 232 ? -1.264 9.933 -13.689 1.00 76.75 232 ARG A N 1
ATOM 1800 C CA . ARG A 1 232 ? -0.403 9.714 -14.859 1.00 76.75 232 ARG A CA 1
ATOM 1801 C C . ARG A 1 232 ? 1.068 9.619 -14.471 1.00 76.75 232 ARG A C 1
ATOM 1803 O O . ARG A 1 232 ? 1.775 8.772 -15.010 1.00 76.75 232 ARG A O 1
ATOM 1810 N N . ALA A 1 233 ? 1.527 10.430 -13.518 1.00 82.56 233 ALA A N 1
ATOM 1811 C CA . ALA A 1 233 ? 2.885 10.345 -12.988 1.00 82.56 233 ALA A CA 1
ATOM 1812 C C . ALA A 1 233 ? 3.215 8.958 -12.417 1.00 82.56 233 ALA A C 1
ATOM 1814 O O . ALA A 1 233 ? 4.284 8.417 -12.695 1.00 82.56 233 ALA A O 1
ATOM 1815 N N . VAL A 1 234 ? 2.296 8.358 -11.654 1.00 82.56 234 VAL A N 1
ATOM 1816 C CA . VAL A 1 234 ? 2.505 7.021 -11.074 1.00 82.56 234 VAL A CA 1
ATOM 1817 C C . VAL A 1 234 ? 2.537 5.958 -12.169 1.00 82.56 234 VAL A C 1
ATOM 1819 O O . VAL A 1 234 ? 3.416 5.100 -12.147 1.00 82.56 234 VAL A O 1
ATOM 1822 N N . MET A 1 235 ? 1.636 6.035 -13.153 1.00 80.75 235 MET A N 1
ATOM 1823 C CA . MET A 1 235 ? 1.617 5.101 -14.285 1.00 80.75 235 MET A CA 1
ATOM 1824 C C . MET A 1 235 ? 2.884 5.176 -15.139 1.00 80.75 235 MET A C 1
ATOM 1826 O O . MET A 1 235 ? 3.452 4.135 -15.466 1.00 80.75 235 MET A O 1
ATOM 1830 N N . ALA A 1 236 ? 3.342 6.382 -15.478 1.00 81.94 236 ALA A N 1
ATOM 1831 C CA . ALA A 1 236 ? 4.530 6.575 -16.305 1.00 81.94 236 ALA A CA 1
ATOM 1832 C C . ALA A 1 236 ? 5.779 6.018 -15.605 1.00 81.94 236 ALA A C 1
ATOM 1834 O O . ALA A 1 236 ? 6.521 5.218 -16.176 1.00 81.94 236 ALA A O 1
ATOM 1835 N N . THR A 1 237 ? 5.971 6.368 -14.330 1.00 86.56 237 THR A N 1
ATOM 1836 C CA . THR A 1 237 ? 7.085 5.858 -13.525 1.00 86.56 237 THR A CA 1
ATOM 1837 C C . THR A 1 237 ? 7.015 4.345 -13.342 1.00 86.56 237 THR A C 1
ATOM 1839 O O . THR A 1 237 ? 8.030 3.663 -13.488 1.00 86.56 237 THR A O 1
ATOM 1842 N N . TRP A 1 238 ? 5.827 3.803 -13.048 1.00 90.38 238 TRP A N 1
ATOM 1843 C CA . TRP A 1 238 ? 5.624 2.361 -12.933 1.00 90.38 238 TRP A CA 1
ATOM 1844 C C . TRP A 1 238 ? 5.986 1.651 -14.240 1.00 90.38 238 TRP A C 1
ATOM 1846 O O . TRP A 1 238 ? 6.698 0.654 -14.193 1.00 90.38 238 TRP A O 1
ATOM 1856 N N . THR A 1 239 ? 5.565 2.183 -15.392 1.00 85.81 239 THR A N 1
ATOM 1857 C CA . THR A 1 239 ? 5.812 1.576 -16.709 1.00 85.81 239 THR A CA 1
ATOM 1858 C C . THR A 1 239 ? 7.302 1.486 -17.005 1.00 85.81 239 THR A C 1
ATOM 1860 O O . THR A 1 239 ? 7.785 0.399 -17.312 1.00 85.81 239 THR A O 1
ATOM 1863 N N . VAL A 1 240 ? 8.046 2.582 -16.816 1.00 86.56 240 VAL A N 1
ATOM 1864 C CA . VAL A 1 240 ? 9.506 2.592 -17.011 1.00 86.56 240 VAL A CA 1
ATOM 1865 C C . VAL A 1 240 ? 10.188 1.554 -16.116 1.00 86.56 240 VAL A C 1
ATOM 1867 O O . VAL A 1 240 ? 10.998 0.756 -16.587 1.00 86.56 240 VAL A O 1
ATOM 1870 N N . SER A 1 241 ? 9.826 1.518 -14.832 1.00 87.56 241 SER A N 1
ATOM 1871 C CA . SER A 1 241 ? 10.407 0.566 -13.883 1.00 87.56 241 SER A CA 1
ATOM 1872 C C . SER A 1 241 ? 10.018 -0.884 -14.177 1.00 87.56 241 SER A C 1
ATOM 1874 O O . SER A 1 241 ? 10.833 -1.784 -14.000 1.00 87.56 241 SER A O 1
ATOM 1876 N N . PHE A 1 242 ? 8.790 -1.135 -14.628 1.00 88.88 242 PHE A N 1
ATOM 1877 C CA . PHE A 1 242 ? 8.294 -2.482 -14.900 1.00 88.88 242 PHE A CA 1
ATOM 1878 C C . PHE A 1 242 ? 8.854 -3.064 -16.204 1.00 88.88 242 PHE A C 1
ATOM 1880 O O . PHE A 1 242 ? 9.130 -4.263 -16.281 1.00 88.88 242 PHE A O 1
ATOM 1887 N N . GLU A 1 243 ? 9.066 -2.237 -17.227 1.00 87.25 243 GLU A N 1
ATOM 1888 C CA . GLU A 1 243 ? 9.733 -2.659 -18.463 1.00 87.25 243 GLU A CA 1
ATOM 1889 C C . GLU A 1 243 ? 11.192 -3.042 -18.195 1.00 87.25 243 GLU A C 1
ATOM 1891 O O . GLU A 1 243 ? 11.628 -4.121 -18.599 1.00 87.25 243 GLU A O 1
ATOM 1896 N N . GLU A 1 244 ? 11.916 -2.232 -17.417 1.00 86.44 244 GLU A N 1
ATOM 1897 C CA . GLU A 1 244 ? 13.276 -2.565 -16.982 1.00 86.44 244 GLU A CA 1
ATOM 1898 C C . GLU A 1 244 ? 13.303 -3.838 -16.124 1.00 86.44 244 GLU A C 1
ATOM 1900 O O . GLU A 1 244 ? 14.137 -4.720 -16.341 1.00 86.44 244 GLU A O 1
ATOM 1905 N N . LEU A 1 245 ? 12.352 -3.982 -15.195 1.00 90.56 245 LEU A N 1
ATOM 1906 C CA . LEU A 1 245 ? 12.193 -5.188 -14.382 1.00 90.56 245 LEU A CA 1
ATOM 1907 C C . LEU A 1 245 ? 12.001 -6.433 -15.255 1.00 90.56 245 LEU A C 1
ATOM 1909 O O . LEU A 1 245 ? 12.635 -7.455 -15.008 1.00 90.56 245 LEU A O 1
ATOM 1913 N N . THR A 1 246 ? 11.157 -6.341 -16.283 1.00 88.56 246 THR A N 1
ATOM 1914 C CA . THR A 1 246 ? 10.871 -7.453 -17.201 1.00 88.56 246 THR A CA 1
ATOM 1915 C C . THR A 1 246 ? 12.126 -7.887 -17.958 1.00 88.56 246 THR A C 1
ATOM 1917 O O . THR A 1 246 ? 12.335 -9.084 -18.149 1.00 88.56 246 THR A O 1
ATOM 1920 N N . MET A 1 247 ? 12.982 -6.935 -18.345 1.00 87.06 247 MET A N 1
ATOM 1921 C CA . MET A 1 247 ? 14.253 -7.223 -19.017 1.00 87.06 247 MET A CA 1
ATOM 1922 C C . MET A 1 247 ? 15.304 -7.817 -18.070 1.00 87.06 247 MET A C 1
ATOM 1924 O O . MET A 1 247 ? 16.029 -8.730 -18.460 1.00 87.06 247 MET A O 1
ATOM 1928 N N . ARG A 1 248 ? 15.402 -7.315 -16.832 1.00 88.00 248 ARG A N 1
ATOM 1929 C CA . ARG A 1 248 ? 16.428 -7.739 -15.861 1.00 88.00 248 ARG A CA 1
ATOM 1930 C C . ARG A 1 248 ? 16.092 -9.045 -15.153 1.00 88.00 248 ARG A C 1
ATOM 1932 O O . ARG A 1 248 ? 16.972 -9.870 -14.927 1.00 88.00 248 ARG A O 1
ATOM 1939 N N . ASN A 1 249 ? 14.841 -9.201 -14.733 1.00 90.56 249 ASN A N 1
ATOM 1940 C CA . ASN A 1 249 ? 14.403 -10.292 -13.875 1.00 90.56 249 ASN A CA 1
ATOM 1941 C C . ASN A 1 249 ? 12.943 -10.659 -14.178 1.00 90.56 249 ASN A C 1
ATOM 1943 O O . ASN A 1 249 ? 12.000 -10.185 -13.539 1.00 90.56 249 ASN A O 1
ATOM 1947 N N . SER A 1 250 ? 12.764 -11.556 -15.148 1.00 91.81 250 SER A N 1
ATOM 1948 C CA . SER A 1 250 ? 11.445 -12.038 -15.570 1.00 91.81 250 SER A CA 1
ATOM 1949 C C . SER A 1 250 ? 10.665 -12.724 -14.443 1.00 91.81 250 SER A C 1
ATOM 1951 O O . SER A 1 250 ? 9.441 -12.606 -14.392 1.00 91.81 250 SER A O 1
ATOM 1953 N N . LEU A 1 251 ? 11.352 -13.380 -13.497 1.00 92.44 251 LEU A N 1
ATOM 1954 C CA . LEU A 1 251 ? 10.718 -13.975 -12.319 1.00 92.44 251 LEU A CA 1
ATOM 1955 C C . LEU A 1 251 ? 10.121 -12.895 -11.411 1.00 92.44 251 LEU A C 1
ATOM 1957 O O . LEU A 1 251 ? 8.982 -13.032 -10.977 1.00 92.44 251 LEU A O 1
ATOM 1961 N N . ALA A 1 252 ? 10.849 -11.806 -11.159 1.00 94.31 252 ALA A N 1
ATOM 1962 C CA . ALA A 1 252 ? 10.342 -10.683 -10.375 1.00 94.31 252 ALA A CA 1
ATOM 1963 C C . ALA A 1 252 ? 9.116 -10.032 -11.037 1.00 94.31 252 ALA A C 1
ATOM 1965 O O . ALA A 1 252 ? 8.114 -9.792 -10.363 1.00 94.31 252 ALA A O 1
ATOM 1966 N N . ALA A 1 253 ? 9.151 -9.820 -12.357 1.00 94.19 253 ALA A N 1
ATOM 1967 C CA . ALA A 1 253 ? 7.996 -9.323 -13.109 1.00 94.19 253 ALA A CA 1
ATOM 1968 C C . ALA A 1 253 ? 6.794 -10.286 -13.033 1.00 94.19 253 ALA A C 1
ATOM 1970 O O . ALA A 1 253 ? 5.655 -9.848 -12.847 1.00 94.19 253 ALA A O 1
ATOM 1971 N N . GLY A 1 254 ? 7.047 -11.598 -13.114 1.00 94.25 254 GLY A N 1
ATOM 1972 C CA . GLY A 1 254 ? 6.036 -12.641 -12.946 1.00 94.25 254 GLY A CA 1
ATOM 1973 C C . GLY A 1 254 ? 5.422 -12.655 -11.545 1.00 94.25 254 GLY A C 1
ATOM 1974 O O . GLY A 1 254 ? 4.202 -12.688 -11.420 1.00 94.25 254 GLY A O 1
ATOM 1975 N N . ILE A 1 255 ? 6.244 -12.548 -10.496 1.00 94.56 255 ILE A N 1
ATOM 1976 C CA . ILE A 1 255 ? 5.780 -12.444 -9.105 1.00 94.56 255 ILE A CA 1
ATOM 1977 C C . ILE A 1 255 ? 4.918 -11.195 -8.931 1.00 94.56 255 ILE A C 1
ATOM 1979 O O . ILE A 1 255 ? 3.806 -11.300 -8.430 1.00 94.56 255 ILE A O 1
ATOM 1983 N N . LEU A 1 256 ? 5.370 -10.021 -9.381 1.00 94.94 256 LEU A N 1
ATOM 1984 C CA . LEU A 1 256 ? 4.585 -8.788 -9.266 1.00 94.94 256 LEU A CA 1
ATOM 1985 C C . LEU A 1 256 ? 3.231 -8.900 -9.987 1.00 94.94 256 LEU A C 1
ATOM 1987 O O . LEU A 1 256 ? 2.204 -8.498 -9.441 1.00 94.94 256 LEU A O 1
ATOM 1991 N N . SER A 1 257 ? 3.227 -9.505 -11.176 1.00 95.12 257 SER A N 1
ATOM 1992 C CA . SER A 1 257 ? 2.018 -9.758 -11.968 1.00 95.12 257 SER A CA 1
ATOM 1993 C C . SER A 1 257 ? 1.050 -10.723 -11.278 1.00 95.12 257 SER A C 1
ATOM 1995 O O . SER A 1 257 ? -0.156 -10.487 -11.268 1.00 95.12 257 SER A O 1
ATOM 1997 N N . LEU A 1 258 ? 1.570 -11.786 -10.659 1.00 94.12 258 LEU A N 1
ATOM 1998 C CA . LEU A 1 258 ? 0.781 -12.716 -9.854 1.00 94.12 258 LEU A CA 1
ATOM 1999 C C . LEU A 1 258 ? 0.181 -12.009 -8.634 1.00 94.12 258 LEU A C 1
ATOM 2001 O O . LEU A 1 258 ? -1.019 -12.102 -8.394 1.00 94.12 258 LEU A O 1
ATOM 2005 N N . LEU A 1 259 ? 1.008 -11.274 -7.886 1.00 92.75 259 LEU A N 1
ATOM 2006 C CA . LEU A 1 259 ? 0.600 -10.575 -6.670 1.00 92.75 259 LEU A CA 1
ATOM 2007 C C . LEU A 1 259 ? -0.476 -9.516 -6.933 1.00 92.75 259 LEU A C 1
ATOM 2009 O O . LEU A 1 259 ? -1.317 -9.278 -6.070 1.00 92.75 259 LEU A O 1
ATOM 2013 N N . ALA A 1 260 ? -0.502 -8.923 -8.129 1.00 91.75 260 ALA A N 1
ATOM 2014 C CA . ALA A 1 260 ? -1.536 -7.968 -8.512 1.00 91.75 260 ALA A CA 1
ATOM 2015 C C . ALA A 1 260 ? -2.959 -8.570 -8.531 1.00 91.75 260 ALA A C 1
ATOM 2017 O O . ALA A 1 260 ? -3.932 -7.823 -8.419 1.00 91.75 260 ALA A O 1
ATOM 2018 N N . CYS A 1 261 ? -3.087 -9.902 -8.608 1.00 89.50 261 CYS A N 1
ATOM 2019 C CA . CYS A 1 261 ? -4.368 -10.617 -8.569 1.00 89.50 261 CYS A CA 1
ATOM 2020 C C . CYS A 1 261 ? -4.977 -10.729 -7.155 1.00 89.50 261 CYS A C 1
ATOM 2022 O O . CYS A 1 261 ? -6.114 -11.175 -7.023 1.00 89.50 261 CYS A O 1
ATOM 2024 N N . PHE A 1 262 ? -4.239 -10.352 -6.106 1.00 85.12 262 PHE A N 1
ATOM 2025 C CA . PHE A 1 262 ? -4.632 -10.508 -4.700 1.00 85.12 262 PHE A CA 1
ATOM 2026 C C . PHE A 1 262 ? -4.872 -9.164 -4.014 1.00 85.12 262 PHE A C 1
ATOM 2028 O O . PHE A 1 262 ? -4.583 -8.111 -4.570 1.00 85.12 262 PHE A O 1
ATOM 2035 N N . ASN A 1 263 ? -5.360 -9.176 -2.770 1.00 78.94 263 ASN A N 1
ATOM 2036 C CA . ASN A 1 263 ? -5.322 -7.968 -1.945 1.00 78.94 263 ASN A CA 1
ATOM 2037 C C . ASN A 1 263 ? -3.862 -7.493 -1.800 1.00 78.94 263 ASN A C 1
ATOM 2039 O O . ASN A 1 263 ? -2.962 -8.297 -1.568 1.00 78.94 263 ASN A O 1
ATOM 2043 N N . CYS A 1 264 ? -3.630 -6.188 -1.934 1.00 80.12 264 CYS A N 1
ATOM 2044 C CA . CYS A 1 264 ? -2.303 -5.582 -1.932 1.00 80.12 264 CYS A CA 1
ATOM 2045 C C . CYS A 1 264 ? -1.630 -5.539 -0.550 1.00 80.12 264 CYS A C 1
ATOM 2047 O O . CYS A 1 264 ? -0.550 -4.976 -0.421 1.00 80.12 264 CYS A O 1
ATOM 2049 N N . GLN A 1 265 ? -2.236 -6.121 0.483 1.00 80.81 265 GLN A N 1
ATOM 2050 C CA . GLN A 1 265 ? -1.700 -6.142 1.840 1.00 80.81 265 GLN A CA 1
ATOM 2051 C C . GLN A 1 265 ? -1.702 -7.554 2.422 1.00 80.81 265 GLN A C 1
ATOM 2053 O O . GLN A 1 265 ? -2.576 -8.366 2.116 1.00 80.81 265 GLN A O 1
ATOM 2058 N N . ALA A 1 266 ? -0.760 -7.800 3.332 1.00 77.75 266 ALA A N 1
ATOM 2059 C CA . ALA A 1 266 ? -0.648 -9.015 4.129 1.00 77.75 266 ALA A CA 1
ATOM 2060 C C . ALA A 1 266 ? -0.492 -10.311 3.311 1.00 77.75 266 ALA A C 1
ATOM 2062 O O . ALA A 1 266 ? -0.944 -11.375 3.744 1.00 77.75 266 ALA A O 1
ATOM 2063 N N . ILE A 1 267 ? 0.172 -10.242 2.154 1.00 82.06 267 ILE A N 1
ATOM 2064 C CA . ILE A 1 267 ? 0.390 -11.405 1.293 1.00 82.06 267 ILE A CA 1
ATOM 2065 C C . ILE A 1 267 ? 1.428 -12.322 1.942 1.00 82.06 267 ILE A C 1
ATOM 2067 O O . ILE A 1 267 ? 2.547 -11.904 2.236 1.00 82.06 267 ILE A O 1
ATOM 2071 N N . GLN A 1 268 ? 1.068 -13.581 2.182 1.00 83.62 268 GLN A N 1
ATOM 2072 C CA . GLN A 1 268 ? 1.957 -14.528 2.851 1.00 83.62 268 GLN A CA 1
ATOM 2073 C C . GLN A 1 268 ? 3.105 -14.940 1.931 1.00 83.62 268 GLN A C 1
ATOM 2075 O O . GLN A 1 268 ? 2.878 -15.411 0.821 1.00 83.62 268 GLN A O 1
ATOM 2080 N N . ARG A 1 269 ? 4.347 -14.835 2.405 1.00 84.19 269 ARG A N 1
ATOM 2081 C CA . ARG A 1 269 ? 5.529 -15.226 1.627 1.00 84.19 269 ARG A CA 1
ATOM 2082 C C . ARG A 1 269 ? 5.514 -16.689 1.180 1.00 84.19 269 ARG A C 1
ATOM 2084 O O . ARG A 1 269 ? 5.923 -16.977 0.060 1.00 84.19 269 ARG A O 1
ATOM 2091 N N . GLN A 1 270 ? 5.004 -17.596 2.013 1.00 84.19 270 GLN A N 1
ATOM 2092 C CA . GLN A 1 270 ? 4.910 -19.032 1.707 1.00 84.19 270 GLN A CA 1
ATOM 2093 C C . GLN A 1 270 ? 4.086 -19.317 0.440 1.00 84.19 270 GLN A C 1
ATOM 2095 O O . GLN A 1 270 ? 4.358 -20.283 -0.272 1.00 84.19 270 GLN A O 1
ATOM 2100 N N . PHE A 1 271 ? 3.140 -18.435 0.103 1.00 87.50 271 PHE A N 1
ATOM 2101 C CA . PHE A 1 271 ? 2.378 -18.500 -1.142 1.00 87.50 271 PHE A CA 1
ATOM 2102 C C . PHE A 1 271 ? 3.287 -18.437 -2.381 1.00 87.50 271 PHE A C 1
ATOM 2104 O O . PHE A 1 271 ? 3.069 -19.145 -3.364 1.00 87.50 271 PHE A O 1
ATOM 2111 N N . LEU A 1 272 ? 4.353 -17.629 -2.329 1.00 89.56 272 LEU A N 1
ATOM 2112 C CA . LEU A 1 272 ? 5.298 -17.492 -3.437 1.00 89.56 272 LEU A CA 1
ATOM 2113 C C . LEU A 1 272 ? 6.166 -18.736 -3.624 1.00 89.56 272 LEU A C 1
ATOM 2115 O O . LEU A 1 272 ? 6.552 -19.034 -4.751 1.00 89.56 272 LEU A O 1
ATOM 2119 N N . THR A 1 273 ? 6.429 -19.490 -2.557 1.00 87.50 273 THR A N 1
ATOM 2120 C CA . THR A 1 273 ? 7.133 -20.775 -2.651 1.00 87.50 273 THR A CA 1
ATOM 2121 C C . THR A 1 273 ? 6.324 -21.777 -3.478 1.00 87.50 273 THR A C 1
ATOM 2123 O O . THR A 1 273 ? 6.872 -22.432 -4.364 1.00 87.50 273 THR A O 1
ATOM 2126 N N . VAL A 1 274 ? 5.004 -21.841 -3.262 1.00 88.00 274 VAL A N 1
ATOM 2127 C CA . VAL A 1 274 ? 4.099 -22.696 -4.053 1.00 88.00 274 VAL A CA 1
ATOM 2128 C C . VAL A 1 274 ? 4.045 -22.241 -5.510 1.00 88.00 274 VAL A C 1
ATOM 2130 O O . VAL A 1 274 ? 4.125 -23.068 -6.419 1.00 88.00 274 VAL A O 1
ATOM 2133 N N . TYR A 1 275 ? 3.966 -20.930 -5.747 1.00 90.12 275 TYR A N 1
ATOM 2134 C CA . TYR A 1 275 ? 3.991 -20.381 -7.102 1.00 90.12 275 TYR A CA 1
ATOM 2135 C C . TYR A 1 275 ? 5.271 -20.763 -7.850 1.00 90.12 275 TYR A C 1
ATOM 2137 O O . TYR A 1 275 ? 5.211 -21.224 -8.988 1.00 90.12 275 TYR A O 1
ATOM 2145 N N . MET A 1 276 ? 6.431 -20.626 -7.205 1.00 88.69 276 MET A N 1
ATOM 2146 C CA . MET A 1 276 ? 7.708 -20.987 -7.818 1.00 88.69 276 MET A CA 1
ATOM 2147 C C . MET A 1 276 ? 7.783 -22.462 -8.191 1.00 88.69 276 MET A C 1
ATOM 2149 O O . MET A 1 276 ? 8.225 -22.790 -9.289 1.00 88.69 276 MET A O 1
ATOM 2153 N N . TYR A 1 277 ? 7.299 -23.338 -7.313 1.00 84.81 277 TYR A N 1
ATOM 2154 C CA . TYR A 1 277 ? 7.223 -24.766 -7.597 1.00 84.81 277 TYR A CA 1
ATOM 2155 C C . TYR A 1 277 ? 6.350 -25.066 -8.828 1.00 84.81 277 TYR A C 1
ATOM 2157 O O . TYR A 1 277 ? 6.711 -25.891 -9.672 1.00 84.81 277 TYR A O 1
ATOM 2165 N N . LEU A 1 278 ? 5.209 -24.382 -8.955 1.00 86.62 278 LEU A N 1
ATOM 2166 C CA . LEU A 1 278 ? 4.314 -24.531 -10.102 1.00 86.62 278 LEU A CA 1
ATOM 2167 C C . LEU A 1 278 ? 4.934 -24.026 -11.408 1.00 86.62 278 LEU A C 1
ATOM 2169 O O . LEU A 1 278 ? 4.806 -24.700 -12.428 1.00 86.62 278 LEU A O 1
ATOM 2173 N N . GLU A 1 279 ? 5.630 -22.890 -11.378 1.00 83.62 279 GLU A N 1
ATOM 2174 C CA . GLU A 1 279 ? 6.326 -22.357 -12.556 1.00 83.62 279 GLU A CA 1
ATOM 2175 C C . GLU A 1 279 ? 7.460 -23.285 -13.015 1.00 83.62 279 GLU A C 1
ATOM 2177 O O . GLU A 1 279 ? 7.608 -23.524 -14.210 1.00 83.62 279 GLU A O 1
ATOM 2182 N N . GLU A 1 280 ? 8.227 -23.864 -12.086 1.00 80.81 280 GLU A N 1
ATOM 2183 C CA . GLU A 1 280 ? 9.300 -24.822 -12.403 1.00 80.81 280 GLU A CA 1
ATOM 2184 C C . GLU A 1 280 ? 8.762 -26.165 -12.927 1.00 80.81 280 GLU A C 1
ATOM 2186 O O . GLU A 1 280 ? 9.422 -26.837 -13.720 1.00 80.81 280 GLU A O 1
ATOM 2191 N N . SER A 1 281 ? 7.545 -26.537 -12.527 1.00 73.56 281 SER A N 1
ATOM 2192 C CA . SER A 1 281 ? 6.866 -27.759 -12.978 1.00 73.56 281 SER A CA 1
ATOM 2193 C C . SER A 1 281 ? 6.099 -27.583 -14.298 1.00 73.56 281 SER A C 1
ATOM 2195 O O . SER A 1 281 ? 5.600 -28.568 -14.849 1.00 73.56 281 SER A O 1
ATOM 2197 N N . SER A 1 282 ? 5.982 -26.352 -14.811 1.00 70.38 282 SER A N 1
ATOM 2198 C CA . SER A 1 282 ? 5.255 -26.048 -16.047 1.00 70.38 282 SER A CA 1
ATOM 2199 C C . SER A 1 282 ? 5.992 -26.588 -17.288 1.00 70.38 282 SER A C 1
ATOM 2201 O O . SER A 1 282 ? 7.220 -26.475 -17.368 1.00 70.38 282 SER A O 1
ATOM 2203 N N . PRO A 1 283 ? 5.283 -27.123 -18.305 1.00 52.97 283 PRO A N 1
ATOM 2204 C CA . PRO A 1 283 ? 5.889 -27.602 -19.554 1.00 52.97 283 PRO A CA 1
ATOM 2205 C C . PRO A 1 283 ? 6.767 -26.557 -20.264 1.00 52.97 283 PRO A C 1
ATOM 2207 O O . PRO A 1 283 ? 7.745 -26.914 -20.914 1.00 52.97 283 PRO A O 1
ATOM 2210 N N . GLU A 1 284 ? 6.459 -25.268 -20.101 1.00 55.81 284 GLU A N 1
ATOM 2211 C CA . GLU A 1 284 ? 7.205 -24.146 -20.691 1.00 55.81 284 GLU A CA 1
ATOM 2212 C C . GLU A 1 284 ? 8.632 -23.999 -20.122 1.00 55.81 284 GLU A C 1
ATOM 2214 O O . GLU A 1 284 ? 9.526 -23.523 -20.822 1.00 55.81 284 GLU A O 1
ATOM 2219 N N . ALA A 1 285 ? 8.881 -24.451 -18.885 1.00 52.78 285 ALA A N 1
ATOM 2220 C CA . ALA A 1 285 ? 10.196 -24.380 -18.242 1.00 52.78 285 ALA A CA 1
ATOM 2221 C C . ALA A 1 285 ? 11.178 -25.450 -18.760 1.00 52.78 285 ALA A C 1
ATOM 2223 O O . ALA A 1 285 ? 12.392 -25.221 -18.785 1.00 52.78 285 ALA A O 1
ATOM 2224 N N . ARG A 1 286 ? 10.669 -26.599 -19.233 1.00 41.97 286 ARG A N 1
ATOM 2225 C CA . ARG A 1 286 ? 11.494 -27.696 -19.780 1.00 41.97 286 ARG A CA 1
ATOM 2226 C C . ARG A 1 286 ? 12.161 -27.330 -21.109 1.00 41.97 286 ARG A C 1
ATOM 2228 O O . ARG A 1 286 ? 13.282 -27.752 -21.364 1.00 41.97 286 ARG A O 1
ATOM 2235 N N . ASN A 1 287 ? 11.545 -26.450 -21.896 1.00 38.91 287 ASN A N 1
ATOM 2236 C CA . ASN A 1 287 ? 12.098 -26.016 -23.184 1.00 38.91 287 ASN A CA 1
ATOM 2237 C C . ASN A 1 287 ? 13.254 -25.002 -23.061 1.00 38.91 287 ASN A C 1
ATOM 2239 O O . ASN A 1 287 ? 13.934 -24.744 -24.046 1.00 38.91 287 ASN A O 1
ATOM 2243 N N . GLN A 1 288 ? 13.510 -24.424 -21.878 1.00 43.75 288 GLN A N 1
ATOM 2244 C CA . GLN A 1 288 ? 14.633 -23.489 -21.670 1.00 43.75 288 GLN A CA 1
ATOM 2245 C C . GLN A 1 288 ? 15.919 -24.174 -21.182 1.00 43.75 288 GLN A C 1
ATOM 2247 O O . GLN A 1 288 ? 16.981 -23.549 -21.163 1.00 43.75 288 GLN A O 1
ATOM 2252 N N . THR A 1 289 ? 15.843 -25.443 -20.768 1.00 36.56 289 THR A N 1
ATOM 2253 C CA . THR A 1 289 ? 16.994 -26.197 -20.242 1.00 36.56 289 THR A CA 1
ATOM 2254 C C . THR A 1 289 ? 17.696 -27.049 -21.301 1.00 36.56 289 THR A C 1
ATOM 2256 O O . THR A 1 289 ? 18.887 -27.311 -21.149 1.00 36.56 289 THR A O 1
ATOM 2259 N N . GLU A 1 290 ? 17.028 -27.405 -22.401 1.00 35.56 290 GLU A N 1
ATOM 2260 C CA . GLU A 1 290 ? 17.631 -28.220 -23.471 1.00 35.56 290 GLU A CA 1
ATOM 2261 C C . GLU A 1 290 ? 18.473 -27.408 -24.478 1.00 35.56 290 GLU A C 1
ATOM 2263 O O . GLU A 1 290 ? 19.368 -27.962 -25.112 1.00 35.56 290 GLU A O 1
ATOM 2268 N N . ASP A 1 291 ? 18.299 -26.083 -24.554 1.00 34.00 291 ASP A N 1
ATOM 2269 C CA . ASP A 1 291 ? 18.983 -25.232 -25.549 1.00 34.00 291 ASP A CA 1
ATOM 2270 C C . ASP A 1 291 ? 20.365 -24.705 -25.094 1.00 34.00 291 ASP A C 1
ATOM 2272 O O . ASP A 1 291 ? 21.022 -23.933 -25.792 1.00 34.00 291 ASP A O 1
ATOM 2276 N N . LYS A 1 292 ? 20.847 -25.116 -23.908 1.00 37.88 292 LYS A N 1
ATOM 2277 C CA . LYS A 1 292 ? 22.179 -24.738 -23.379 1.00 37.88 292 LYS A CA 1
ATOM 2278 C C . LYS A 1 292 ? 23.198 -25.875 -23.318 1.00 37.88 292 LYS A C 1
ATOM 2280 O O . LYS A 1 292 ? 24.323 -25.646 -22.873 1.00 37.88 292 LYS A O 1
ATOM 2285 N N . SER A 1 293 ? 22.869 -27.069 -23.808 1.00 35.53 293 SER A N 1
ATOM 2286 C CA . SER A 1 293 ? 23.834 -28.167 -23.920 1.00 35.53 293 SER A CA 1
ATOM 2287 C C . SER A 1 293 ? 23.954 -28.679 -25.352 1.00 35.53 293 SER A C 1
ATOM 2289 O O . SER A 1 293 ? 23.606 -29.820 -25.623 1.00 35.53 293 SER A O 1
ATOM 2291 N N . ASN A 1 294 ? 24.460 -27.857 -26.275 1.00 29.94 294 ASN A N 1
ATOM 2292 C CA . ASN A 1 294 ? 25.235 -28.365 -27.412 1.00 29.94 294 ASN A CA 1
ATOM 2293 C C . ASN A 1 294 ? 26.077 -27.267 -28.089 1.00 29.94 294 ASN A C 1
ATOM 2295 O O . ASN A 1 294 ? 25.590 -26.490 -28.897 1.00 29.94 294 ASN A O 1
ATOM 2299 N N . GLY A 1 295 ? 27.369 -27.266 -27.742 1.00 26.83 295 GLY A N 1
ATOM 2300 C CA . GLY A 1 295 ? 28.519 -27.015 -28.621 1.00 26.83 295 GLY A CA 1
ATOM 2301 C C . GLY A 1 295 ? 28.647 -25.682 -29.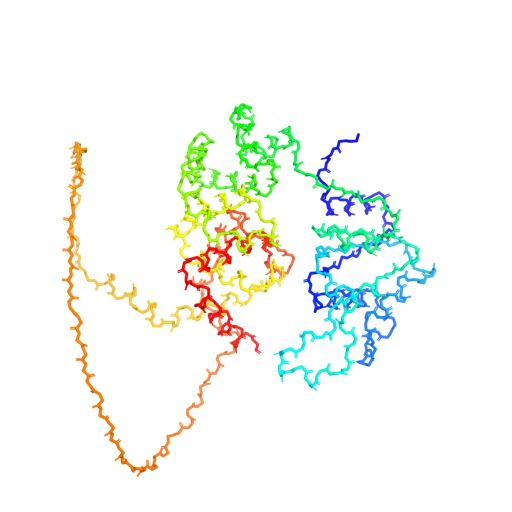367 1.00 26.83 295 GLY A C 1
ATOM 2302 O O . GLY A 1 295 ? 28.091 -25.523 -30.447 1.00 26.83 295 GLY A O 1
ATOM 2303 N N . SER A 1 296 ? 29.601 -24.842 -28.946 1.00 27.23 296 SER A N 1
ATOM 2304 C CA . SER A 1 296 ? 30.934 -24.718 -29.590 1.00 27.23 296 SER A CA 1
ATOM 2305 C C . SER A 1 296 ? 31.661 -23.455 -29.100 1.00 27.23 296 SER A C 1
ATOM 2307 O O . SER A 1 296 ? 31.140 -22.352 -29.224 1.00 27.23 296 SER A O 1
ATOM 2309 N N . GLN A 1 297 ? 32.882 -23.600 -28.568 1.00 30.00 297 GLN A N 1
ATOM 2310 C CA . GLN A 1 297 ? 33.828 -22.477 -28.447 1.00 30.00 297 GLN A CA 1
ATOM 2311 C C . GLN A 1 297 ? 34.256 -22.014 -29.849 1.00 30.00 297 GLN A C 1
ATOM 2313 O O . GLN A 1 297 ? 34.394 -22.857 -30.740 1.00 30.00 297 GLN A O 1
ATOM 2318 N N . PRO A 1 298 ? 34.529 -20.711 -30.043 1.00 28.69 298 PRO A N 1
ATOM 2319 C CA . PRO A 1 298 ? 35.934 -20.341 -30.251 1.00 28.69 298 PRO A CA 1
ATOM 2320 C C . PRO A 1 298 ? 36.359 -18.960 -29.694 1.00 28.69 298 PRO A C 1
ATOM 2322 O O . PRO A 1 298 ? 35.629 -17.979 -29.760 1.00 28.69 298 PRO A O 1
ATOM 2325 N N . THR A 1 299 ? 37.582 -18.963 -29.152 1.00 26.34 299 THR A N 1
ATOM 2326 C CA . THR A 1 299 ? 38.682 -17.971 -29.204 1.00 26.34 299 THR A CA 1
ATOM 2327 C C . THR A 1 299 ? 38.411 -16.459 -29.245 1.00 26.34 299 THR A C 1
ATOM 2329 O O . THR A 1 299 ? 37.775 -15.934 -30.152 1.00 26.34 299 THR A O 1
ATOM 2332 N N . GLU A 1 300 ? 39.078 -15.772 -28.315 1.00 30.70 300 GLU A N 1
ATOM 2333 C CA . GLU A 1 300 ? 39.442 -14.348 -28.319 1.00 30.70 300 GLU A CA 1
ATOM 2334 C C . GLU A 1 300 ? 40.044 -13.888 -29.666 1.00 30.70 300 GLU A C 1
ATOM 2336 O O . GLU A 1 300 ? 40.889 -14.600 -30.207 1.00 30.70 300 GLU A O 1
ATOM 2341 N N . ASP A 1 301 ? 39.648 -12.714 -30.190 1.00 22.03 301 ASP A N 1
ATOM 2342 C CA . ASP A 1 301 ? 40.531 -11.537 -30.360 1.00 22.03 301 ASP A CA 1
ATOM 2343 C C . ASP A 1 301 ? 39.825 -10.312 -31.014 1.00 22.03 301 ASP A C 1
ATOM 2345 O O . ASP A 1 301 ? 38.982 -10.438 -31.897 1.00 22.03 301 ASP A O 1
ATOM 2349 N N . CYS A 1 302 ? 40.239 -9.129 -30.544 1.00 23.94 302 CYS A N 1
ATOM 2350 C CA . CYS A 1 302 ? 40.312 -7.784 -31.139 1.00 23.94 302 CYS A CA 1
ATOM 2351 C C . CYS A 1 302 ? 39.170 -7.093 -31.934 1.00 23.94 302 CYS A C 1
ATOM 2353 O O . CYS A 1 302 ? 38.908 -7.363 -33.096 1.00 23.94 302 CYS A O 1
ATOM 2355 N N . THR A 1 303 ? 38.698 -5.997 -31.315 1.00 26.08 303 THR A N 1
ATOM 2356 C CA . THR A 1 303 ? 38.606 -4.576 -31.757 1.00 26.08 303 THR A CA 1
ATOM 2357 C C . THR A 1 303 ? 38.224 -4.142 -33.190 1.00 26.08 303 THR A C 1
ATOM 2359 O O . THR A 1 303 ? 38.738 -4.627 -34.190 1.00 26.08 303 THR A O 1
ATOM 2362 N N . SER A 1 304 ? 37.514 -2.991 -33.202 1.00 27.67 304 SER A N 1
ATOM 2363 C CA . SER A 1 304 ? 37.281 -2.007 -34.290 1.00 27.67 304 SER A CA 1
ATOM 2364 C C . SER A 1 304 ? 36.069 -2.309 -35.196 1.00 27.67 304 SER A C 1
ATOM 2366 O O . SER A 1 304 ? 35.806 -3.466 -35.467 1.00 27.67 304 SER A O 1
ATOM 2368 N N . ARG A 1 305 ? 35.270 -1.383 -35.749 1.00 25.41 305 ARG A N 1
ATOM 2369 C CA . ARG A 1 305 ? 34.962 0.063 -35.645 1.00 25.41 305 ARG A CA 1
ATOM 2370 C C . ARG A 1 305 ? 33.891 0.295 -36.750 1.00 25.41 305 ARG A C 1
ATOM 2372 O O . ARG A 1 305 ? 33.962 -0.394 -37.758 1.00 25.41 305 ARG A O 1
ATOM 2379 N N . LEU A 1 306 ? 33.043 1.321 -36.598 1.00 24.92 306 LEU A N 1
ATOM 2380 C CA . LEU A 1 306 ? 32.264 2.044 -37.639 1.00 24.92 306 LEU A CA 1
ATOM 2381 C C . LEU A 1 306 ? 30.800 1.641 -37.965 1.00 24.92 306 LEU A C 1
ATOM 2383 O O . LEU A 1 306 ? 30.523 0.506 -38.331 1.00 24.92 306 LEU A O 1
ATOM 2387 N N . GLU A 1 307 ? 29.961 2.697 -37.900 1.00 27.16 307 GLU A N 1
ATOM 2388 C CA . GLU A 1 307 ? 28.828 3.094 -38.781 1.00 27.16 307 GLU A CA 1
ATOM 2389 C C . GLU A 1 307 ? 27.504 2.311 -38.617 1.00 27.16 307 GLU A C 1
ATOM 2391 O O . GLU A 1 307 ? 27.461 1.097 -38.761 1.00 27.16 307 GLU A O 1
ATOM 2396 N N . GLU A 1 308 ? 26.410 2.884 -38.084 1.00 27.39 308 GLU A N 1
ATOM 2397 C CA . GLU A 1 308 ? 25.511 3.934 -38.637 1.00 27.39 308 GLU A CA 1
ATOM 2398 C C . GLU A 1 308 ? 25.113 3.713 -40.106 1.00 27.39 308 GLU A C 1
ATOM 2400 O O . GLU A 1 308 ? 25.842 4.089 -41.014 1.00 27.39 308 GLU A O 1
ATOM 2405 N N . ASP A 1 309 ? 23.964 3.048 -40.299 1.00 22.67 309 ASP A N 1
ATOM 2406 C CA . ASP A 1 309 ? 22.806 3.468 -41.116 1.00 22.67 309 ASP A CA 1
ATOM 2407 C C . ASP A 1 309 ? 22.070 2.254 -41.701 1.00 22.67 309 ASP A C 1
ATOM 2409 O O . ASP A 1 309 ? 22.684 1.382 -42.309 1.00 22.67 309 ASP A O 1
ATOM 2413 N N . CYS A 1 310 ? 20.740 2.214 -41.550 1.00 23.83 310 CYS A N 1
ATOM 2414 C CA . CYS A 1 310 ? 19.819 1.796 -42.615 1.00 23.83 310 CYS A CA 1
ATOM 2415 C C . CYS A 1 310 ? 18.360 2.084 -42.230 1.00 23.83 310 CYS A C 1
ATOM 2417 O O . CYS A 1 310 ? 17.798 1.509 -41.295 1.00 23.83 310 CYS A O 1
ATOM 2419 N N . GLU A 1 311 ? 17.763 2.977 -43.012 1.00 22.98 311 GLU A N 1
ATOM 2420 C CA . GLU A 1 311 ? 16.332 3.211 -43.144 1.00 22.98 311 GLU A CA 1
ATOM 2421 C C . GLU A 1 311 ? 15.603 2.009 -43.779 1.00 22.98 311 GLU A C 1
ATOM 2423 O O . GLU A 1 311 ? 16.174 1.245 -44.551 1.00 22.98 311 GLU A O 1
ATOM 2428 N N . SER A 1 312 ? 14.310 1.911 -43.445 1.00 25.16 312 SER A N 1
ATOM 2429 C CA . SER A 1 312 ? 13.163 1.377 -44.205 1.00 25.16 312 SER A CA 1
ATOM 2430 C C . SER A 1 312 ? 13.370 0.277 -45.258 1.00 25.16 312 SER A C 1
ATOM 2432 O O . SER A 1 312 ? 14.030 0.498 -46.269 1.00 25.16 312 SER A O 1
ATOM 2434 N N . SER A 1 313 ? 12.574 -0.798 -45.180 1.00 26.22 313 SER A N 1
ATOM 2435 C CA . SER A 1 313 ? 11.539 -1.079 -46.199 1.00 26.22 313 SER A CA 1
ATOM 2436 C C . SER A 1 313 ? 10.646 -2.277 -45.848 1.00 26.22 313 SER A C 1
ATOM 2438 O O . SER A 1 313 ? 11.028 -3.206 -45.140 1.00 26.22 313 SER A O 1
ATOM 2440 N N . ASP A 1 314 ? 9.424 -2.174 -46.364 1.00 23.55 314 ASP A N 1
ATOM 2441 C CA . ASP A 1 314 ? 8.292 -3.088 -46.306 1.00 23.55 314 ASP A CA 1
ATOM 2442 C C . ASP A 1 314 ? 8.582 -4.543 -46.698 1.00 23.55 314 ASP A C 1
ATOM 2444 O O . ASP A 1 314 ? 9.281 -4.819 -47.672 1.00 23.55 314 ASP A O 1
ATOM 2448 N N . ALA A 1 315 ? 7.869 -5.472 -46.055 1.00 28.02 315 ALA A N 1
ATOM 2449 C CA . ALA A 1 315 ? 7.455 -6.714 -46.700 1.00 28.02 315 ALA A CA 1
ATOM 2450 C C . ALA A 1 315 ? 6.135 -7.230 -46.105 1.00 28.02 315 ALA A C 1
ATOM 2452 O O . ALA A 1 315 ? 6.090 -7.871 -45.057 1.00 28.02 315 ALA A O 1
ATOM 2453 N N . ASN A 1 316 ? 5.053 -6.965 -46.839 1.00 23.72 316 ASN A N 1
ATOM 2454 C CA . ASN A 1 316 ? 3.835 -7.767 -46.836 1.00 23.72 316 ASN A CA 1
ATOM 2455 C C . ASN A 1 316 ? 4.187 -9.245 -47.057 1.00 23.72 316 ASN A C 1
ATOM 2457 O O . ASN A 1 316 ? 4.729 -9.590 -48.106 1.00 23.72 316 ASN A O 1
ATOM 2461 N N . VAL A 1 317 ? 3.769 -10.124 -46.147 1.00 28.06 317 VAL A N 1
ATOM 2462 C CA . VAL A 1 317 ? 3.570 -11.542 -46.470 1.00 28.06 317 VAL A CA 1
ATOM 2463 C C . VAL A 1 317 ? 2.177 -11.952 -46.015 1.00 28.06 317 VAL A C 1
ATOM 2465 O O . VAL A 1 317 ? 1.911 -12.256 -44.857 1.00 28.06 317 VAL A O 1
ATOM 2468 N N . VAL A 1 318 ? 1.283 -11.939 -46.998 1.00 23.55 318 VAL A N 1
ATOM 2469 C CA . VAL A 1 318 ? 0.051 -12.719 -47.038 1.00 23.55 318 VAL A CA 1
ATOM 2470 C C . VAL A 1 318 ? 0.449 -14.190 -47.112 1.00 23.55 318 VAL A C 1
ATOM 2472 O O . VAL A 1 318 ? 1.172 -14.557 -48.033 1.00 23.55 318 VAL A O 1
ATOM 2475 N N . PHE A 1 319 ? -0.071 -15.045 -46.230 1.00 24.22 319 PHE A N 1
ATOM 2476 C CA . PHE A 1 319 ? -0.316 -16.432 -46.616 1.00 24.22 319 PHE A CA 1
ATOM 2477 C C . PHE A 1 319 ? -1.633 -16.971 -46.052 1.00 24.22 319 PHE A C 1
ATOM 2479 O O . PHE A 1 319 ? -1.982 -16.816 -44.887 1.00 24.22 319 PHE A O 1
ATOM 2486 N N . SER A 1 320 ? -2.345 -17.557 -47.004 1.00 25.41 320 SER A N 1
ATOM 2487 C CA . SER A 1 320 ? -3.667 -18.164 -47.050 1.00 25.41 320 SER A CA 1
ATOM 2488 C C . SER A 1 320 ? -4.042 -19.105 -45.909 1.00 25.41 320 SER A C 1
ATOM 2490 O O . SER A 1 320 ? -3.224 -19.893 -45.437 1.00 25.41 320 SER A O 1
ATOM 2492 N N . GLY A 1 321 ? -5.344 -19.121 -45.619 1.00 22.45 321 GLY A N 1
ATOM 2493 C CA . GLY A 1 321 ? -5.988 -20.144 -44.814 1.00 22.45 321 GLY A CA 1
ATOM 2494 C C . GLY A 1 321 ? -6.020 -21.528 -45.464 1.00 22.45 321 GLY A C 1
ATOM 2495 O O . GLY A 1 321 ? -5.793 -21.704 -46.664 1.00 22.45 321 GLY A O 1
ATOM 2496 N N . ARG A 1 322 ? -6.357 -22.505 -44.625 1.00 25.67 322 ARG A N 1
ATOM 2497 C CA . ARG A 1 322 ? -6.942 -23.783 -45.019 1.00 25.67 322 ARG A CA 1
ATOM 2498 C C . ARG A 1 322 ? -8.023 -24.143 -44.011 1.00 25.67 322 ARG A C 1
ATOM 2500 O O . ARG A 1 322 ? -7.720 -24.458 -42.865 1.00 25.67 322 ARG A O 1
ATOM 2507 N N . ASP A 1 323 ? -9.260 -24.104 -44.483 1.00 21.80 323 ASP A N 1
ATOM 2508 C CA . ASP A 1 323 ? -10.353 -24.919 -43.971 1.00 21.80 323 ASP A CA 1
ATOM 2509 C C . ASP A 1 323 ? -10.024 -26.399 -44.179 1.00 21.80 323 ASP A C 1
ATOM 2511 O O . ASP A 1 323 ? -9.513 -26.766 -45.239 1.00 21.80 323 ASP A O 1
ATOM 2515 N N . CYS A 1 324 ? -10.377 -27.252 -43.218 1.00 24.59 324 CYS A N 1
ATOM 2516 C CA . CYS A 1 324 ? -10.692 -28.656 -43.473 1.00 24.59 324 CYS A CA 1
ATOM 2517 C C . CYS A 1 324 ? -11.823 -29.105 -42.540 1.00 24.59 324 CYS A C 1
ATOM 2519 O O . CYS A 1 324 ? -11.824 -28.840 -41.341 1.00 24.59 324 CYS A O 1
ATOM 2521 N N . HIS A 1 325 ? -12.791 -29.753 -43.174 1.00 24.19 325 HIS A N 1
ATOM 2522 C CA . HIS A 1 325 ? -14.102 -30.148 -42.696 1.00 24.19 325 HIS A CA 1
ATOM 2523 C C . HIS A 1 325 ? -14.117 -31.215 -41.591 1.00 24.19 325 HIS A C 1
ATOM 2525 O O . HIS A 1 325 ? -13.257 -32.084 -41.508 1.00 24.19 325 HIS A O 1
ATOM 2531 N N . SER A 1 326 ? -15.204 -31.130 -40.821 1.00 25.47 326 SER A N 1
ATOM 2532 C CA . SER A 1 326 ? -15.964 -32.178 -40.129 1.00 25.47 326 SER A CA 1
ATOM 2533 C C . SER A 1 326 ? -15.705 -33.633 -40.531 1.00 25.47 326 SER A C 1
ATOM 2535 O O . SER A 1 326 ? -15.846 -33.977 -41.705 1.00 25.47 326 SER A O 1
ATOM 2537 N N . GLN A 1 327 ? -15.572 -34.498 -39.523 1.00 25.48 327 GLN A N 1
ATOM 2538 C CA . GLN A 1 327 ? -16.145 -35.843 -39.557 1.00 25.48 327 GLN A CA 1
ATOM 2539 C C . GLN A 1 327 ? -16.513 -36.301 -38.140 1.00 25.48 327 GLN A C 1
ATOM 2541 O O . GLN A 1 327 ? -15.669 -36.409 -37.254 1.00 25.48 327 GLN A O 1
ATOM 2546 N N . GLU A 1 328 ? -17.817 -36.489 -37.944 1.00 25.52 328 GLU A N 1
ATOM 2547 C CA . GLU A 1 328 ? -18.413 -37.257 -36.858 1.00 25.52 328 GLU A CA 1
ATOM 2548 C C . GLU A 1 328 ? -18.078 -38.732 -37.077 1.00 25.52 328 GLU A C 1
ATOM 2550 O O . GLU A 1 328 ? -18.316 -39.237 -38.170 1.00 25.52 328 GLU A O 1
ATOM 2555 N N . ASP A 1 329 ? -17.609 -39.427 -36.043 1.00 25.09 329 ASP A N 1
ATOM 2556 C CA . ASP A 1 329 ? -17.693 -40.884 -35.977 1.00 25.09 329 ASP A CA 1
ATOM 2557 C C . ASP A 1 329 ? -18.064 -41.312 -34.552 1.00 25.09 329 ASP A C 1
ATOM 2559 O O . ASP A 1 329 ? -17.307 -41.183 -33.590 1.00 25.09 329 ASP A O 1
ATOM 2563 N N . ASN A 1 330 ? -19.291 -41.819 -34.439 1.00 24.41 330 ASN A N 1
ATOM 2564 C CA . ASN A 1 330 ? -19.800 -42.604 -33.323 1.00 24.41 330 ASN A CA 1
ATOM 2565 C C . ASN A 1 330 ? -19.249 -44.031 -33.427 1.00 24.41 330 ASN A C 1
ATOM 2567 O O . ASN A 1 330 ? -19.579 -44.694 -34.406 1.00 24.41 330 ASN A O 1
ATOM 2571 N N . HIS A 1 331 ? -18.596 -44.572 -32.389 1.00 27.05 331 HIS A N 1
ATOM 2572 C CA . HIS A 1 331 ? -18.835 -45.964 -31.967 1.00 27.05 331 HIS A CA 1
ATOM 2573 C C . HIS A 1 331 ? -18.272 -46.324 -30.579 1.00 27.05 331 HIS A C 1
ATOM 2575 O O . HIS A 1 331 ? -17.072 -46.316 -30.346 1.00 27.05 331 HIS A O 1
ATOM 2581 N N . SER A 1 332 ? -19.213 -46.737 -29.722 1.00 24.19 332 SER A N 1
ATOM 2582 C CA . SER A 1 332 ? -19.205 -47.901 -28.821 1.00 24.19 332 SER A CA 1
ATOM 2583 C C . SER A 1 332 ? -18.079 -48.097 -27.793 1.00 24.19 332 SER A C 1
ATOM 2585 O O . SER A 1 332 ? -16.974 -48.528 -28.105 1.00 24.19 332 SER A O 1
ATOM 2587 N N . SER A 1 333 ? -18.506 -47.957 -26.534 1.00 25.91 333 SER A N 1
ATOM 2588 C CA . SER A 1 333 ? -18.045 -48.568 -25.281 1.00 25.91 333 SER A CA 1
ATOM 2589 C C . SER A 1 333 ? -17.051 -49.726 -25.372 1.00 25.91 333 SER A C 1
ATOM 2591 O O . SER A 1 333 ? -17.360 -50.750 -25.983 1.00 25.91 333 SER A O 1
ATOM 2593 N N . LYS A 1 334 ? -15.969 -49.615 -24.590 1.00 26.02 334 LYS A N 1
ATOM 2594 C CA . LYS A 1 334 ? -15.373 -50.708 -23.809 1.00 26.02 334 LYS A CA 1
ATOM 2595 C C . LYS A 1 334 ? -14.783 -50.145 -22.514 1.00 26.02 334 LYS A C 1
ATOM 2597 O O . LYS A 1 334 ? -13.974 -49.226 -22.551 1.00 26.02 334 LYS A O 1
ATOM 2602 N N . ASP A 1 335 ? -15.245 -50.707 -21.403 1.00 25.89 335 ASP A N 1
ATOM 2603 C CA . ASP A 1 335 ? -14.721 -50.520 -20.055 1.00 25.89 335 ASP A CA 1
ATOM 2604 C C . ASP A 1 335 ? -13.276 -51.027 -19.968 1.00 25.89 335 ASP A C 1
ATOM 2606 O O . ASP A 1 335 ? -13.023 -52.205 -20.226 1.00 25.89 335 ASP A O 1
ATOM 2610 N N . GLU A 1 336 ? -12.348 -50.171 -19.545 1.00 27.53 336 GLU A N 1
ATOM 2611 C CA . GLU A 1 336 ? -11.072 -50.601 -18.973 1.00 27.53 336 GLU A CA 1
ATOM 2612 C C . GLU A 1 336 ? -10.831 -49.843 -17.663 1.00 27.53 336 GLU A C 1
ATOM 2614 O O . GLU A 1 336 ? -10.732 -48.617 -17.621 1.00 27.53 336 GLU A O 1
ATOM 2619 N N . HIS A 1 337 ? -10.789 -50.617 -16.576 1.00 28.27 337 HIS A N 1
ATOM 2620 C CA . HIS A 1 337 ? -10.309 -50.211 -15.261 1.00 28.27 337 HIS A CA 1
ATOM 2621 C C . HIS A 1 337 ? -8.882 -49.668 -15.379 1.00 28.27 337 HIS A C 1
ATOM 2623 O O . HIS A 1 337 ? -7.970 -50.410 -15.743 1.00 28.27 337 HIS A O 1
ATOM 2629 N N . VAL A 1 338 ? -8.683 -48.406 -15.002 1.00 28.67 338 VAL A N 1
ATOM 2630 C CA . VAL A 1 338 ? -7.359 -47.848 -14.727 1.00 28.67 338 VAL A CA 1
ATOM 2631 C C . VAL A 1 338 ? -7.318 -47.494 -13.249 1.00 28.67 338 VAL A C 1
ATOM 2633 O O . VAL A 1 338 ? -8.145 -46.719 -12.773 1.00 28.67 338 VAL A O 1
ATOM 2636 N N . ASP A 1 339 ? -6.380 -48.136 -12.555 1.00 24.91 339 ASP A N 1
ATOM 2637 C CA . ASP A 1 339 ? -5.997 -47.904 -11.165 1.00 24.91 339 ASP A CA 1
ATOM 2638 C C . ASP A 1 339 ? -5.996 -46.410 -10.819 1.00 24.91 339 ASP A C 1
ATOM 2640 O O . ASP A 1 339 ? -5.356 -45.595 -11.495 1.00 24.91 339 ASP A O 1
ATOM 2644 N N . GLU A 1 340 ? -6.670 -46.070 -9.719 1.00 28.78 340 GLU A N 1
ATOM 2645 C CA . GLU A 1 340 ? -6.482 -44.810 -9.011 1.00 28.78 340 GLU A CA 1
ATOM 2646 C C . GLU A 1 340 ? -5.042 -44.763 -8.485 1.00 28.78 340 GLU A C 1
ATOM 2648 O O . GLU A 1 340 ? -4.746 -45.128 -7.348 1.00 28.78 340 GLU A O 1
ATOM 2653 N N . ASN A 1 341 ? -4.116 -44.310 -9.330 1.00 29.09 341 ASN A N 1
ATOM 2654 C CA . ASN A 1 341 ? -2.818 -43.854 -8.867 1.00 29.09 341 ASN A CA 1
ATOM 2655 C C . ASN A 1 341 ? -3.056 -42.643 -7.967 1.00 29.09 341 ASN A C 1
ATOM 2657 O O . ASN A 1 341 ? -3.366 -41.544 -8.429 1.00 29.09 341 ASN A O 1
ATOM 2661 N N . HIS A 1 342 ? -2.925 -42.898 -6.670 1.00 30.98 342 HIS A N 1
ATOM 2662 C CA . HIS A 1 342 ? -2.786 -41.925 -5.606 1.00 30.98 342 HIS A CA 1
ATOM 2663 C C . HIS A 1 342 ? -1.723 -40.902 -6.033 1.00 30.98 342 HIS A C 1
ATOM 2665 O O . HIS A 1 342 ? -0.526 -41.184 -6.029 1.00 30.98 342 HIS A O 1
ATOM 2671 N N . VAL A 1 343 ? -2.161 -39.734 -6.507 1.00 33.41 343 VAL A N 1
ATOM 2672 C CA . VAL A 1 343 ? -1.261 -38.607 -6.739 1.00 33.41 343 VAL A CA 1
ATOM 2673 C C . VAL A 1 343 ? -0.897 -38.106 -5.353 1.00 33.41 343 VAL A C 1
ATOM 2675 O O . VAL A 1 343 ? -1.692 -37.416 -4.719 1.00 33.41 343 VAL A O 1
ATOM 2678 N N . ASP A 1 344 ? 0.274 -38.513 -4.869 1.00 34.78 344 ASP A N 1
ATOM 2679 C CA . ASP A 1 344 ? 0.877 -37.978 -3.655 1.00 34.78 344 ASP A CA 1
ATOM 2680 C C . ASP A 1 344 ? 0.931 -36.449 -3.773 1.00 34.78 344 ASP A C 1
ATOM 2682 O O . ASP A 1 344 ? 1.768 -35.880 -4.476 1.00 34.78 344 ASP A O 1
ATOM 2686 N N . THR A 1 345 ? -0.008 -35.768 -3.119 1.00 40.25 345 THR A N 1
ATOM 2687 C CA . THR A 1 345 ? 0.047 -34.321 -2.912 1.00 40.25 345 THR A CA 1
ATOM 2688 C C . THR A 1 345 ? 1.232 -34.066 -1.980 1.00 40.25 345 THR A C 1
ATOM 2690 O O . THR A 1 345 ? 1.171 -34.493 -0.824 1.00 40.25 345 THR A O 1
ATOM 2693 N N . PRO A 1 346 ? 2.328 -33.423 -2.424 1.00 46.97 346 PRO A N 1
ATOM 2694 C CA . PRO A 1 346 ? 3.459 -33.193 -1.538 1.00 46.97 346 PRO A CA 1
ATOM 2695 C C . PRO A 1 346 ? 3.020 -32.232 -0.429 1.00 46.97 346 PRO A C 1
ATOM 2697 O O . PRO A 1 346 ? 2.408 -31.199 -0.705 1.00 46.97 346 PRO A O 1
ATOM 2700 N N . SER A 1 347 ? 3.314 -32.575 0.825 1.00 53.78 347 SER A N 1
ATOM 2701 C CA . SER A 1 347 ? 3.072 -31.700 1.973 1.00 53.78 347 SER A CA 1
ATOM 2702 C C . SER A 1 347 ? 3.897 -30.411 1.855 1.00 53.78 347 SER A C 1
ATOM 2704 O O . SER A 1 347 ? 4.974 -30.409 1.251 1.00 53.78 347 SER A O 1
ATOM 2706 N N . LEU A 1 348 ? 3.423 -29.312 2.464 1.00 52.34 348 LEU A N 1
ATOM 2707 C CA . LEU A 1 348 ? 4.094 -28.000 2.416 1.00 52.34 348 LEU A CA 1
ATOM 2708 C C . LEU A 1 348 ? 5.583 -28.034 2.828 1.00 52.34 348 LEU A C 1
ATOM 2710 O O . LEU A 1 348 ? 6.367 -27.190 2.398 1.00 52.34 348 LEU A O 1
ATOM 2714 N N . GLU A 1 349 ? 5.981 -29.035 3.616 1.00 49.53 349 GLU A N 1
ATOM 2715 C CA . GLU A 1 349 ? 7.354 -29.276 4.074 1.00 49.53 349 GLU A CA 1
ATOM 2716 C C . GLU A 1 349 ? 8.316 -29.742 2.965 1.00 49.53 349 GLU A C 1
ATOM 2718 O O . GLU A 1 349 ? 9.527 -29.579 3.100 1.00 49.53 349 GLU A O 1
ATOM 2723 N N . CYS A 1 350 ? 7.810 -30.277 1.848 1.00 49.22 350 CYS A N 1
ATOM 2724 C CA . CYS A 1 350 ? 8.632 -30.668 0.700 1.00 49.22 350 CYS A CA 1
ATOM 2725 C C . CYS A 1 350 ? 9.050 -29.452 -0.154 1.00 49.22 350 CYS A C 1
ATOM 2727 O O . CYS A 1 350 ? 10.110 -29.460 -0.782 1.00 49.22 350 CYS A O 1
ATOM 2729 N N . PHE A 1 351 ? 8.266 -28.366 -0.143 1.00 54.34 351 PHE A N 1
ATOM 2730 C CA . PHE A 1 351 ? 8.481 -27.211 -1.028 1.00 54.34 351 PHE A CA 1
ATOM 2731 C C . PHE A 1 351 ? 9.581 -26.247 -0.558 1.00 54.34 351 PHE A C 1
ATOM 2733 O O . PHE A 1 351 ? 10.045 -25.421 -1.341 1.00 54.34 351 PHE A O 1
ATOM 2740 N N . SER A 1 352 ? 10.024 -26.344 0.698 1.00 52.84 352 SER A N 1
ATOM 2741 C CA . SER A 1 352 ? 11.056 -25.476 1.286 1.00 52.84 352 SER A CA 1
ATOM 2742 C C . SER A 1 352 ? 12.493 -25.978 1.085 1.00 52.84 352 SER A C 1
ATOM 2744 O O . SER A 1 352 ? 13.434 -25.284 1.462 1.00 52.84 352 SER A O 1
ATOM 2746 N N . GLN A 1 353 ? 12.690 -27.161 0.489 1.00 54.69 353 GLN A N 1
ATOM 2747 C CA . GLN A 1 353 ? 13.990 -27.848 0.479 1.00 54.69 353 GLN A CA 1
ATOM 2748 C C . GLN A 1 353 ? 14.863 -27.586 -0.762 1.00 54.69 353 GLN A C 1
ATOM 2750 O O . GLN A 1 353 ? 15.999 -28.056 -0.811 1.00 54.69 353 GLN A O 1
ATOM 2755 N N . ASN A 1 354 ? 14.391 -26.820 -1.754 1.00 68.19 354 ASN A N 1
ATOM 2756 C CA . ASN A 1 354 ? 15.219 -26.445 -2.904 1.00 68.19 354 ASN A CA 1
ATOM 2757 C C . ASN A 1 354 ? 15.947 -25.114 -2.650 1.00 68.19 354 ASN A C 1
ATOM 2759 O O . ASN A 1 354 ? 15.412 -24.029 -2.895 1.00 68.19 354 ASN A O 1
ATOM 2763 N N . GLU A 1 355 ? 17.188 -25.210 -2.172 1.00 74.81 355 GLU A N 1
ATOM 2764 C CA . GLU A 1 355 ? 18.052 -24.064 -1.860 1.00 74.81 355 GLU A CA 1
ATOM 2765 C C . GLU A 1 355 ? 18.212 -23.113 -3.064 1.00 74.81 355 GLU A C 1
ATOM 2767 O O . GLU A 1 355 ? 18.178 -21.892 -2.905 1.00 74.81 355 GLU A O 1
ATOM 2772 N N . ALA A 1 356 ? 18.267 -23.647 -4.290 1.00 80.00 356 ALA A N 1
ATOM 2773 C CA . ALA A 1 356 ? 18.375 -22.844 -5.508 1.00 80.00 356 ALA A CA 1
ATOM 2774 C C . ALA A 1 356 ? 17.100 -22.030 -5.802 1.00 80.00 356 ALA A C 1
ATOM 2776 O O . ALA A 1 356 ? 17.190 -20.849 -6.151 1.00 80.00 356 ALA A O 1
ATOM 2777 N N . SER A 1 357 ? 15.913 -22.621 -5.631 1.00 81.50 357 SER A N 1
ATOM 2778 C CA . SER A 1 357 ? 14.634 -21.914 -5.806 1.00 81.50 357 SER A CA 1
ATOM 2779 C C . SER A 1 357 ? 14.450 -20.841 -4.732 1.00 81.50 357 SER A C 1
ATOM 2781 O O . SER A 1 357 ? 14.016 -19.732 -5.041 1.00 81.50 357 SER A O 1
ATOM 2783 N N . SER A 1 358 ? 14.877 -21.112 -3.494 1.00 84.62 358 SER A N 1
ATOM 2784 C CA . SER A 1 358 ? 14.877 -20.114 -2.419 1.00 84.62 358 SER A CA 1
ATOM 2785 C C . SER A 1 358 ? 15.774 -18.914 -2.747 1.00 84.62 358 SER A C 1
ATOM 2787 O O . SER A 1 358 ? 15.349 -17.769 -2.602 1.00 84.62 358 SER A O 1
ATOM 2789 N N . ILE A 1 359 ? 16.992 -19.144 -3.252 1.00 87.25 359 ILE A N 1
ATOM 2790 C CA . ILE A 1 359 ? 17.905 -18.061 -3.658 1.00 87.25 359 ILE A CA 1
ATOM 2791 C C . ILE A 1 359 ? 17.292 -17.214 -4.782 1.00 87.25 359 ILE A C 1
ATOM 2793 O O . ILE A 1 359 ? 17.348 -15.984 -4.735 1.00 87.25 359 ILE A O 1
ATOM 2797 N N . ARG A 1 360 ? 16.668 -17.850 -5.781 1.00 90.38 360 ARG A N 1
ATOM 2798 C CA . ARG A 1 360 ? 15.989 -17.140 -6.878 1.00 90.38 360 ARG A CA 1
ATOM 2799 C C . ARG A 1 360 ? 14.813 -16.299 -6.380 1.00 90.38 360 ARG A C 1
ATOM 2801 O O . ARG A 1 360 ? 14.647 -15.171 -6.848 1.00 90.38 360 ARG A O 1
ATOM 2808 N N . LEU A 1 361 ? 14.028 -16.815 -5.429 1.00 90.56 361 LEU A N 1
ATOM 2809 C CA . LEU A 1 361 ? 12.944 -16.061 -4.797 1.00 90.56 361 LEU A CA 1
ATOM 2810 C C . LEU A 1 361 ? 13.482 -14.804 -4.118 1.00 90.56 361 LEU A C 1
ATOM 2812 O O . LEU A 1 361 ? 12.948 -13.718 -4.323 1.00 90.56 361 LEU A O 1
ATOM 2816 N N . GLU A 1 362 ? 14.559 -14.946 -3.346 1.00 90.94 362 GLU A N 1
ATOM 2817 C CA . GLU A 1 362 ? 15.174 -13.834 -2.621 1.00 90.94 362 GLU A CA 1
ATOM 2818 C C . GLU A 1 362 ? 15.733 -12.771 -3.561 1.00 90.94 362 GLU A C 1
ATOM 2820 O O . GLU A 1 362 ? 15.530 -11.579 -3.343 1.00 90.94 362 GLU A O 1
ATOM 2825 N N . GLN A 1 363 ? 16.369 -13.179 -4.658 1.00 91.00 363 GLN A N 1
ATOM 2826 C CA . GLN A 1 363 ? 16.833 -12.248 -5.687 1.00 91.00 363 GLN A CA 1
ATOM 2827 C C . GLN A 1 363 ? 15.666 -11.499 -6.343 1.00 91.00 363 GLN A C 1
ATOM 2829 O O . GLN A 1 363 ? 15.742 -10.286 -6.560 1.00 91.00 363 GLN A O 1
ATOM 2834 N N . ALA A 1 364 ? 14.564 -12.192 -6.640 1.00 93.06 364 ALA A N 1
ATOM 2835 C CA . ALA A 1 364 ? 13.378 -11.572 -7.219 1.00 93.06 364 ALA A CA 1
ATOM 2836 C C . ALA A 1 364 ? 12.698 -10.600 -6.242 1.00 93.06 364 ALA A C 1
ATOM 2838 O O . ALA A 1 364 ? 12.417 -9.459 -6.610 1.00 93.06 364 ALA A O 1
ATOM 2839 N N . LEU A 1 365 ? 12.504 -11.003 -4.984 1.00 92.31 365 LEU A N 1
ATOM 2840 C CA . LEU A 1 365 ? 11.955 -10.143 -3.935 1.00 92.31 365 LEU A CA 1
ATOM 2841 C C . LEU A 1 365 ? 12.867 -8.950 -3.638 1.00 92.31 365 LEU A C 1
ATOM 2843 O O . LEU A 1 365 ? 12.373 -7.834 -3.493 1.00 92.31 365 LEU A O 1
ATOM 2847 N N . GLY A 1 366 ? 14.184 -9.158 -3.601 1.00 91.12 366 GLY A N 1
ATOM 2848 C CA . GLY A 1 366 ? 15.180 -8.099 -3.462 1.00 91.12 366 GLY A CA 1
ATOM 2849 C C . GLY A 1 366 ? 15.066 -7.067 -4.581 1.00 91.12 366 GLY A C 1
ATOM 2850 O O . GLY A 1 366 ? 15.027 -5.871 -4.309 1.00 91.12 366 GLY A O 1
ATOM 2851 N N . THR A 1 367 ? 14.895 -7.530 -5.823 1.00 92.06 367 THR A N 1
ATOM 2852 C CA . THR A 1 367 ? 14.682 -6.656 -6.985 1.00 92.06 367 THR A CA 1
ATOM 2853 C C . THR A 1 367 ? 13.375 -5.864 -6.840 1.00 92.06 367 THR A C 1
ATOM 2855 O O . THR A 1 367 ? 13.370 -4.644 -6.958 1.00 92.06 367 THR A O 1
ATOM 2858 N N . LEU A 1 368 ? 12.256 -6.515 -6.504 1.00 93.25 368 LEU A N 1
ATOM 2859 C CA . LEU A 1 368 ? 10.965 -5.832 -6.316 1.00 93.25 368 LEU A CA 1
ATOM 2860 C C . LEU A 1 368 ? 10.994 -4.781 -5.197 1.00 93.25 368 LEU A C 1
ATOM 2862 O O . LEU A 1 368 ? 10.355 -3.733 -5.323 1.00 93.25 368 LEU A O 1
ATOM 2866 N N . LYS A 1 369 ? 11.742 -5.044 -4.120 1.00 91.25 369 LYS A N 1
ATOM 2867 C CA . LYS A 1 369 ? 11.983 -4.082 -3.036 1.00 91.25 369 LYS A CA 1
ATOM 2868 C C . LYS A 1 369 ? 12.867 -2.923 -3.512 1.00 91.25 369 LYS A C 1
ATOM 2870 O O . LYS A 1 369 ? 12.543 -1.775 -3.218 1.00 91.25 369 LYS A O 1
ATOM 2875 N N . ALA A 1 370 ? 13.918 -3.197 -4.290 1.00 87.31 370 ALA A N 1
ATOM 2876 C CA . ALA A 1 370 ? 14.815 -2.176 -4.837 1.00 87.31 370 ALA A CA 1
ATOM 2877 C C . ALA A 1 370 ? 14.078 -1.173 -5.738 1.00 87.31 370 ALA A C 1
ATOM 2879 O O . ALA A 1 370 ? 14.278 0.025 -5.595 1.00 87.31 370 ALA A O 1
ATOM 2880 N N . PHE A 1 371 ? 13.138 -1.627 -6.573 1.00 86.19 371 PHE A N 1
ATOM 2881 C CA . PHE A 1 371 ? 12.289 -0.744 -7.392 1.00 86.19 371 PHE A CA 1
ATOM 2882 C C . PHE A 1 371 ? 11.100 -0.124 -6.627 1.00 86.19 371 PHE A C 1
ATOM 2884 O O . PHE A 1 371 ? 10.250 0.537 -7.226 1.00 86.19 371 PHE A O 1
ATOM 2891 N N . SER A 1 372 ? 11.011 -0.315 -5.305 1.00 88.31 372 SER A N 1
ATOM 2892 C CA . SER A 1 372 ? 9.907 0.170 -4.460 1.00 88.31 372 SER A CA 1
ATOM 2893 C C . SER A 1 372 ? 8.512 -0.344 -4.865 1.00 88.31 372 SER A C 1
ATOM 2895 O O . SER A 1 372 ? 7.505 0.309 -4.582 1.00 88.31 372 SER A O 1
ATOM 2897 N N . PHE A 1 373 ? 8.421 -1.513 -5.512 1.00 90.19 373 PHE A N 1
ATOM 2898 C CA . PHE A 1 373 ? 7.136 -2.138 -5.852 1.00 90.19 373 PHE A CA 1
ATOM 2899 C C . PHE A 1 373 ? 6.514 -2.890 -4.675 1.00 90.19 373 PHE A C 1
ATOM 2901 O O . PHE A 1 373 ? 5.292 -2.880 -4.518 1.00 90.19 373 PHE A O 1
ATOM 2908 N N . LEU A 1 374 ? 7.352 -3.514 -3.845 1.00 90.94 374 LEU A N 1
ATOM 2909 C CA . LEU A 1 374 ? 6.941 -4.249 -2.653 1.00 90.94 374 LEU A CA 1
ATOM 2910 C C . LEU A 1 374 ? 7.611 -3.695 -1.399 1.00 90.94 374 LEU A C 1
ATOM 2912 O O . LEU A 1 374 ? 8.729 -3.180 -1.435 1.00 90.94 374 LEU A O 1
ATOM 2916 N N . ARG A 1 375 ? 6.932 -3.872 -0.271 1.00 86.62 375 ARG A N 1
ATOM 2917 C CA . ARG A 1 375 ? 7.468 -3.686 1.074 1.00 86.62 375 ARG A CA 1
ATOM 2918 C C . ARG A 1 375 ? 7.273 -4.966 1.866 1.00 86.62 375 ARG A C 1
ATOM 2920 O O . ARG A 1 375 ? 6.304 -5.691 1.673 1.00 86.62 375 ARG A O 1
ATOM 2927 N N . GLU A 1 376 ? 8.208 -5.234 2.759 1.00 82.88 376 GLU A N 1
ATOM 2928 C CA . GLU A 1 376 ? 8.073 -6.313 3.727 1.00 82.88 376 GLU A CA 1
ATOM 2929 C C . GLU A 1 376 ? 7.543 -5.743 5.038 1.00 82.88 376 GLU A C 1
ATOM 2931 O O . GLU A 1 376 ? 8.048 -4.741 5.549 1.00 82.88 376 GLU A O 1
ATOM 2936 N N . SER A 1 377 ? 6.489 -6.366 5.547 1.00 73.69 377 SER A N 1
ATOM 2937 C CA . SER A 1 377 ? 5.859 -6.042 6.818 1.00 73.69 377 SER A CA 1
ATOM 2938 C C . SER A 1 377 ? 6.245 -7.080 7.879 1.00 73.69 377 SER A C 1
ATOM 2940 O O . SER A 1 377 ? 7.060 -7.977 7.647 1.00 73.69 377 SER A O 1
ATOM 2942 N N . LYS A 1 378 ? 5.691 -6.951 9.088 1.00 65.00 378 LYS A N 1
ATOM 2943 C CA . LYS A 1 378 ? 5.963 -7.900 10.175 1.00 65.00 378 LYS A CA 1
ATOM 2944 C C . LYS A 1 378 ? 5.516 -9.316 9.779 1.00 65.00 378 LYS A C 1
ATOM 2946 O O . LYS A 1 378 ? 4.487 -9.484 9.131 1.00 65.00 378 LYS A O 1
ATOM 2951 N N . ASN A 1 379 ? 6.256 -10.324 10.247 1.00 69.56 379 ASN A N 1
ATOM 2952 C CA . ASN A 1 379 ? 5.979 -11.754 10.039 1.00 69.56 379 ASN A CA 1
ATOM 2953 C C . ASN A 1 379 ? 6.100 -12.218 8.575 1.00 69.56 379 ASN A C 1
ATOM 2955 O O . ASN A 1 379 ? 5.277 -13.009 8.123 1.00 69.56 379 ASN A O 1
ATOM 2959 N N . GLU A 1 380 ? 7.091 -11.708 7.833 1.00 73.75 380 GLU A N 1
ATOM 2960 C CA . GLU A 1 380 ? 7.361 -12.098 6.434 1.00 73.75 380 GLU A CA 1
ATOM 2961 C C . GLU A 1 380 ? 6.160 -11.900 5.490 1.00 73.75 380 GLU A C 1
ATOM 2963 O O . GLU A 1 380 ? 6.009 -12.584 4.477 1.00 73.75 380 GLU A O 1
ATOM 2968 N N . LYS A 1 381 ? 5.260 -10.973 5.820 1.00 84.19 381 LYS A N 1
ATOM 2969 C CA . LYS A 1 381 ? 4.133 -10.615 4.960 1.00 84.19 381 LYS A CA 1
ATOM 2970 C C . LYS A 1 381 ? 4.558 -9.520 3.990 1.00 84.19 381 LYS A C 1
ATOM 2972 O O . LYS A 1 381 ? 5.228 -8.564 4.377 1.00 84.19 381 LYS A O 1
ATOM 2977 N N . LEU A 1 382 ? 4.138 -9.635 2.740 1.00 86.62 382 LEU A N 1
ATOM 2978 C CA . LEU A 1 382 ? 4.439 -8.676 1.685 1.00 86.62 382 LEU A CA 1
ATOM 2979 C C . LEU A 1 382 ? 3.255 -7.734 1.469 1.00 86.62 382 LEU A C 1
ATOM 2981 O O . LEU A 1 382 ? 2.110 -8.175 1.363 1.00 86.62 382 LEU A O 1
ATOM 2985 N N . ASP A 1 383 ? 3.567 -6.448 1.350 1.00 86.75 383 ASP A N 1
ATOM 2986 C CA . ASP A 1 383 ? 2.626 -5.392 1.006 1.00 86.75 383 ASP A CA 1
ATOM 2987 C C . ASP A 1 383 ? 3.037 -4.746 -0.321 1.00 86.75 383 ASP A C 1
ATOM 2989 O O . ASP A 1 383 ? 4.212 -4.490 -0.592 1.00 86.75 383 ASP A O 1
ATOM 2993 N N . MET A 1 384 ? 2.047 -4.434 -1.142 1.00 88.25 384 MET A N 1
ATOM 2994 C CA . MET A 1 384 ? 2.158 -3.696 -2.389 1.00 88.25 384 MET A CA 1
ATOM 2995 C C . MET A 1 384 ? 1.341 -2.412 -2.264 1.00 88.25 384 MET A C 1
ATOM 2997 O O . MET A 1 384 ? 0.250 -2.392 -1.698 1.00 88.25 384 MET A O 1
ATOM 3001 N N . HIS A 1 385 ? 1.827 -1.307 -2.821 1.00 84.31 385 HIS A N 1
ATOM 3002 C CA . HIS A 1 385 ? 0.996 -0.108 -2.873 1.00 84.31 385 HIS A CA 1
ATOM 3003 C C . HIS A 1 385 ? -0.204 -0.342 -3.809 1.00 84.31 385 HIS A C 1
ATOM 3005 O O . HIS A 1 385 ? -0.025 -0.818 -4.929 1.00 84.31 385 HIS A O 1
ATOM 3011 N N . ARG A 1 386 ? -1.423 0.055 -3.417 1.00 80.69 386 ARG A N 1
ATOM 3012 C CA . ARG A 1 386 ? -2.635 -0.135 -4.245 1.00 80.69 386 ARG A CA 1
ATOM 3013 C C . ARG A 1 386 ? -2.487 0.424 -5.666 1.00 80.69 386 ARG A C 1
ATOM 3015 O O . ARG A 1 386 ? -2.920 -0.202 -6.622 1.00 80.69 386 ARG A O 1
ATOM 3022 N N . LEU A 1 387 ? -1.830 1.572 -5.826 1.00 82.50 387 LEU A N 1
ATOM 3023 C CA . LEU A 1 387 ? -1.545 2.129 -7.158 1.00 82.50 387 LEU A CA 1
ATOM 3024 C C . LEU A 1 387 ? -0.600 1.252 -8.000 1.00 82.50 387 LEU A C 1
ATOM 3026 O O . LEU A 1 387 ? -0.788 1.169 -9.206 1.00 82.50 387 LEU A O 1
ATOM 3030 N N . VAL A 1 388 ? 0.364 0.557 -7.384 1.00 87.44 388 VAL A N 1
ATOM 3031 C CA . VAL A 1 388 ? 1.230 -0.412 -8.082 1.00 87.44 388 VAL A CA 1
ATOM 3032 C C . VAL A 1 388 ? 0.409 -1.617 -8.534 1.00 87.44 388 VAL A C 1
ATOM 3034 O O . VAL A 1 388 ? 0.542 -2.047 -9.678 1.00 87.44 388 VAL A O 1
ATOM 3037 N N . GLN A 1 389 ? -0.486 -2.122 -7.679 1.00 88.00 389 GLN A N 1
ATOM 3038 C CA . GLN A 1 389 ? -1.410 -3.197 -8.043 1.00 88.00 389 GLN A CA 1
ATOM 3039 C C . GLN A 1 389 ? -2.283 -2.801 -9.238 1.00 88.00 389 GLN A C 1
ATOM 3041 O O . GLN A 1 389 ? -2.388 -3.552 -10.209 1.00 88.00 389 GLN A O 1
ATOM 3046 N N . LEU A 1 390 ? -2.908 -1.624 -9.172 1.00 82.88 390 LEU A N 1
ATOM 3047 C CA . LEU A 1 390 ? -3.801 -1.143 -10.221 1.00 82.88 390 LEU A CA 1
ATOM 3048 C C . LEU A 1 390 ? -3.048 -0.916 -11.539 1.00 82.88 390 LEU A C 1
ATOM 3050 O O . LEU A 1 390 ? -3.518 -1.360 -12.584 1.00 82.88 390 LEU A O 1
ATOM 3054 N N . ALA A 1 391 ? -1.854 -0.316 -11.486 1.00 84.19 391 ALA A N 1
ATOM 3055 C CA . ALA A 1 391 ? -0.989 -0.141 -12.652 1.00 84.19 391 ALA A CA 1
ATOM 3056 C C . ALA A 1 391 ? -0.619 -1.487 -13.296 1.00 84.19 391 ALA A C 1
ATOM 3058 O O . ALA A 1 391 ? -0.768 -1.665 -14.506 1.00 84.19 391 ALA A O 1
ATOM 3059 N N . THR A 1 392 ? -0.234 -2.468 -12.474 1.00 89.69 392 THR A N 1
ATOM 3060 C CA . THR A 1 392 ? 0.102 -3.827 -12.928 1.00 89.69 392 THR A CA 1
ATOM 3061 C C . THR A 1 392 ? -1.106 -4.519 -13.559 1.00 89.69 392 THR A C 1
ATOM 3063 O O . THR A 1 392 ? -1.004 -5.090 -14.642 1.00 89.69 392 THR A O 1
ATOM 3066 N N . THR A 1 393 ? -2.280 -4.415 -12.935 1.00 86.50 393 THR A N 1
ATOM 3067 C CA . THR A 1 393 ? -3.531 -5.011 -13.435 1.00 86.50 393 THR A CA 1
ATOM 3068 C C . THR A 1 393 ? -3.956 -4.395 -14.769 1.00 86.50 393 THR A C 1
ATOM 3070 O O . THR A 1 393 ? -4.324 -5.111 -15.708 1.00 86.50 393 THR A O 1
ATOM 3073 N N . ALA A 1 394 ? -3.858 -3.069 -14.891 1.00 81.25 394 ALA A N 1
ATOM 3074 C CA . ALA A 1 394 ? -4.136 -2.358 -16.133 1.00 81.25 394 ALA A CA 1
ATOM 3075 C C . ALA A 1 394 ? -3.163 -2.783 -17.244 1.00 81.25 394 ALA A C 1
ATOM 3077 O O . ALA A 1 394 ? -3.581 -3.066 -18.371 1.00 81.25 394 ALA A O 1
ATOM 3078 N N . TRP A 1 395 ? -1.873 -2.915 -16.922 1.00 85.00 395 TRP A N 1
ATOM 3079 C CA . TRP A 1 395 ? -0.863 -3.389 -17.865 1.00 85.00 395 TRP A CA 1
ATOM 3080 C C . TRP A 1 395 ? -1.123 -4.829 -18.331 1.00 85.00 395 TRP A C 1
ATOM 3082 O O . TRP A 1 395 ? -1.097 -5.090 -19.537 1.00 85.00 395 TRP A O 1
ATOM 3092 N N . LEU A 1 396 ? -1.448 -5.746 -17.413 1.00 87.81 396 LEU A N 1
ATOM 3093 C CA . LEU A 1 396 ? -1.780 -7.139 -17.732 1.00 87.81 396 LEU A CA 1
ATOM 3094 C C . LEU A 1 396 ? -3.004 -7.242 -18.640 1.00 87.81 396 LEU A C 1
ATOM 3096 O O . LEU A 1 396 ? -3.012 -8.032 -19.586 1.00 87.81 396 LEU A O 1
ATOM 3100 N N . THR A 1 397 ? -4.022 -6.425 -18.378 1.00 85.56 397 THR A N 1
ATOM 3101 C CA . THR A 1 397 ? -5.231 -6.353 -19.205 1.00 85.56 397 THR A CA 1
ATOM 3102 C C . THR A 1 397 ? -4.886 -5.875 -20.613 1.00 85.56 397 THR A C 1
ATOM 3104 O O . THR A 1 397 ? -5.252 -6.525 -21.591 1.00 85.56 397 THR A O 1
ATOM 3107 N N . ARG A 1 398 ? -4.087 -4.807 -20.727 1.00 80.69 398 ARG A N 1
ATOM 3108 C CA . ARG A 1 398 ? -3.620 -4.265 -22.012 1.00 80.69 398 ARG A CA 1
ATOM 3109 C C . ARG A 1 398 ? -2.809 -5.276 -22.824 1.00 80.69 398 ARG A C 1
ATOM 3111 O O . ARG A 1 398 ? -2.918 -5.303 -24.044 1.00 80.69 398 ARG A O 1
ATOM 3118 N N . LYS A 1 399 ? -1.985 -6.093 -22.164 1.00 84.50 399 LYS A N 1
ATOM 3119 C CA . LYS A 1 399 ? -1.164 -7.127 -22.814 1.00 84.50 399 LYS A CA 1
ATOM 3120 C C . LYS A 1 399 ? -1.921 -8.434 -23.080 1.00 84.50 399 LYS A C 1
ATOM 3122 O O . LYS A 1 399 ? -1.334 -9.354 -23.635 1.00 84.50 399 LYS A O 1
ATOM 3127 N N . GLY A 1 400 ? -3.194 -8.540 -22.687 1.00 87.06 400 GLY A N 1
ATOM 3128 C CA . GLY A 1 400 ? -3.977 -9.774 -22.818 1.00 87.06 400 GLY A CA 1
ATOM 3129 C C . GLY A 1 400 ? -3.536 -10.897 -21.870 1.00 87.06 400 GLY A C 1
ATOM 3130 O O . GLY A 1 400 ? -3.936 -12.044 -22.044 1.00 87.06 400 GLY A O 1
ATOM 3131 N N . LEU A 1 401 ? -2.730 -10.579 -20.854 1.00 91.00 401 LEU A N 1
ATOM 3132 C CA . LEU A 1 401 ? -2.142 -11.542 -19.919 1.00 91.00 401 LEU A CA 1
ATOM 3133 C C . LEU A 1 401 ? -2.984 -11.742 -18.652 1.00 91.00 401 LEU A C 1
ATOM 3135 O O . LEU A 1 401 ? -2.753 -12.701 -17.918 1.00 91.00 401 LEU A O 1
ATOM 3139 N N . ALA A 1 402 ? -3.977 -10.882 -18.400 1.00 89.81 402 ALA A N 1
ATOM 3140 C CA . ALA A 1 402 ? -4.783 -10.912 -17.175 1.00 89.81 402 ALA A CA 1
ATOM 3141 C C . ALA A 1 402 ? -5.397 -12.295 -16.888 1.00 89.81 402 ALA A C 1
ATOM 3143 O O . ALA A 1 402 ? -5.236 -12.824 -15.793 1.00 89.81 402 ALA A O 1
ATOM 3144 N N . LYS A 1 403 ? -6.028 -12.932 -17.887 1.00 91.12 403 LYS A N 1
ATOM 3145 C CA . LYS A 1 403 ? -6.627 -14.271 -17.723 1.00 91.12 403 LYS A CA 1
ATOM 3146 C C . LYS A 1 403 ? -5.594 -15.340 -17.354 1.00 91.12 403 LYS A C 1
ATOM 3148 O O . LYS A 1 403 ? -5.888 -16.204 -16.535 1.00 91.12 403 LYS A O 1
ATOM 3153 N N . SER A 1 404 ? -4.399 -15.267 -17.941 1.00 93.31 404 SER A N 1
ATOM 3154 C CA . SER A 1 404 ? -3.312 -16.211 -17.662 1.00 93.31 404 SER A CA 1
ATOM 3155 C C . SER A 1 404 ? -2.853 -16.100 -16.206 1.00 93.31 404 SER A C 1
ATOM 3157 O O . SER A 1 404 ? -2.823 -17.098 -15.489 1.00 93.31 404 SER A O 1
ATOM 3159 N N . PHE A 1 405 ? -2.602 -14.878 -15.724 1.00 94.00 405 PHE A N 1
ATOM 3160 C CA . PHE A 1 405 ? -2.176 -14.662 -14.339 1.00 94.00 405 PHE A CA 1
ATOM 3161 C C . PHE A 1 405 ? -3.265 -14.972 -13.311 1.00 94.00 405 PHE A C 1
ATOM 3163 O O . PHE A 1 405 ? -2.944 -15.529 -12.265 1.00 94.00 405 PHE A O 1
ATOM 3170 N N . VAL A 1 406 ? -4.542 -14.725 -13.622 1.00 92.94 406 VAL A N 1
ATOM 3171 C CA . VAL A 1 406 ? -5.658 -15.189 -12.779 1.00 92.94 406 VAL A CA 1
ATOM 3172 C C . VAL A 1 406 ? -5.675 -16.720 -12.695 1.00 92.94 406 VAL A C 1
ATOM 3174 O O . VAL A 1 406 ? -5.824 -17.269 -11.608 1.00 92.94 406 VAL A O 1
ATOM 3177 N N . GLY A 1 407 ? -5.452 -17.425 -13.809 1.00 91.38 407 GLY A N 1
ATOM 3178 C CA . GLY A 1 407 ? -5.322 -18.886 -13.808 1.00 91.38 407 GLY A CA 1
ATOM 3179 C C . GLY A 1 407 ? -4.164 -19.379 -12.930 1.00 91.38 407 GLY A C 1
ATOM 3180 O O . GLY A 1 407 ? -4.354 -20.281 -12.115 1.00 91.38 407 GLY A O 1
ATOM 3181 N N . LYS A 1 408 ? -2.988 -18.742 -13.029 1.00 92.62 408 LYS A N 1
ATOM 3182 C CA . LYS A 1 408 ? -1.817 -19.040 -12.181 1.00 92.62 408 LYS A CA 1
ATOM 3183 C C . LYS A 1 408 ? -2.090 -18.774 -10.698 1.00 92.62 408 LYS A C 1
ATOM 3185 O O . LYS A 1 408 ? -1.733 -19.591 -9.849 1.00 92.62 408 LYS A O 1
ATOM 3190 N N . ALA A 1 409 ? -2.752 -17.662 -10.384 1.00 91.44 409 ALA A N 1
ATOM 3191 C CA . ALA A 1 409 ? -3.157 -17.304 -9.029 1.00 91.44 409 ALA A CA 1
ATOM 3192 C C . ALA A 1 409 ? -4.085 -18.368 -8.423 1.00 91.44 409 ALA A C 1
ATOM 3194 O O . ALA A 1 409 ? -3.804 -18.869 -7.335 1.00 91.44 409 ALA A O 1
ATOM 3195 N N . LEU A 1 410 ? -5.123 -18.781 -9.159 1.00 90.19 410 LEU A N 1
ATOM 3196 C CA . LEU A 1 410 ? -6.059 -19.823 -8.725 1.00 90.19 410 LEU A CA 1
ATOM 3197 C C . LEU A 1 410 ? -5.374 -21.182 -8.538 1.00 90.19 410 LEU A C 1
ATOM 3199 O O . LEU A 1 410 ? -5.603 -21.845 -7.530 1.00 90.19 410 LEU A O 1
ATOM 3203 N N . ALA A 1 411 ? -4.496 -21.579 -9.463 1.00 89.75 411 ALA A N 1
ATOM 3204 C CA . ALA A 1 411 ? -3.735 -22.823 -9.348 1.00 89.75 411 ALA A CA 1
ATOM 3205 C C . ALA A 1 411 ? -2.807 -22.826 -8.122 1.00 89.75 411 ALA A C 1
ATOM 3207 O O . ALA A 1 411 ? -2.661 -23.848 -7.454 1.00 89.75 411 ALA A O 1
ATOM 3208 N N . THR A 1 412 ? -2.206 -21.676 -7.807 1.00 90.19 412 THR A N 1
ATOM 3209 C CA . THR A 1 412 ? -1.348 -21.519 -6.627 1.00 90.19 412 THR A CA 1
ATOM 3210 C C . THR A 1 412 ? -2.172 -21.592 -5.345 1.00 90.19 412 THR A C 1
ATOM 3212 O O . THR A 1 412 ? -1.801 -22.318 -4.428 1.00 90.19 412 THR A O 1
ATOM 3215 N N . MET A 1 413 ? -3.323 -20.912 -5.298 1.00 87.62 413 MET A N 1
ATOM 3216 C CA . MET A 1 413 ? -4.252 -20.998 -4.166 1.00 87.62 413 MET A CA 1
ATOM 3217 C C . MET A 1 413 ? -4.726 -22.429 -3.914 1.00 87.62 413 MET A C 1
ATOM 3219 O O . MET A 1 413 ? -4.705 -22.872 -2.773 1.00 87.62 413 MET A O 1
ATOM 3223 N N . ALA A 1 414 ? -5.092 -23.165 -4.965 1.00 87.88 414 ALA A N 1
ATOM 3224 C CA . ALA A 1 414 ? -5.585 -24.537 -4.853 1.00 87.88 414 ALA A CA 1
ATOM 3225 C C . ALA A 1 414 ? -4.564 -25.525 -4.262 1.00 87.88 414 ALA A C 1
ATOM 3227 O O . ALA A 1 414 ? -4.956 -26.592 -3.809 1.00 87.88 414 ALA A O 1
ATOM 3228 N N . LYS A 1 415 ? -3.266 -25.195 -4.297 1.00 85.62 415 LYS A N 1
ATOM 3229 C CA . LYS A 1 415 ? -2.202 -25.983 -3.654 1.00 85.62 415 LYS A CA 1
ATOM 3230 C C . LYS A 1 415 ? -1.761 -25.434 -2.299 1.00 85.62 415 LYS A C 1
ATOM 3232 O O . LYS A 1 415 ? -1.037 -26.115 -1.580 1.00 85.62 415 LYS A O 1
ATOM 3237 N N . PHE A 1 416 ? -2.092 -24.180 -2.014 1.00 82.62 416 PHE A N 1
ATOM 3238 C CA . PHE A 1 416 ? -1.708 -23.505 -0.781 1.00 82.62 416 PHE A CA 1
ATOM 3239 C C . PHE A 1 416 ? -2.732 -23.728 0.338 1.00 82.62 416 PHE A C 1
ATOM 3241 O O . PHE A 1 416 ? -2.342 -23.817 1.501 1.00 82.62 416 PHE A O 1
ATOM 3248 N N . CYS A 1 417 ? -4.017 -23.788 -0.022 1.00 69.62 417 CYS A N 1
ATOM 3249 C CA . CYS A 1 417 ? -5.123 -24.188 0.848 1.00 69.62 417 CYS A CA 1
ATOM 3250 C C . CYS A 1 417 ? -5.193 -25.710 0.966 1.00 69.62 417 CYS A C 1
ATOM 3252 O O . CYS A 1 417 ? -5.516 -26.172 2.083 1.00 69.62 417 CYS A O 1
#

pLDDT: mean 73.92, std 24.05, range [21.8, 95.56]